Protein AF-A0A2H9TMW8-F1 (afdb_monomer)

Nearest PDB structures (foldseek):
  2v6c-assembly1_A  TM=9.684E-01  e=1.011E-42  Mus musculus
  6wm8-assembly1_C  TM=9.675E-01  e=1.141E-41  Homo sapiens
  6swa-assembly1_t  TM=9.634E-01  e=2.076E-39  Mus musculus
  6sxo-assembly1_A  TM=9.457E-01  e=3.775E-37  Homo sapiens
  4v8t-assembly1_t  TM=9.279E-01  e=4.089E-31  Saccharomyces cerevisiae S288C

Radius of gyration: 20.09 Å; Cα contacts (8 Å, |Δi|>4): 844; chains: 1; bounding box: 59×54×48 Å

Foldseek 3Di:
DDPVVCVVCFVVDVVNVVQLLLQQVLQQVLQVQLVVQQAAQGKQQVSQVVSQVSSQVSQVVDDPPADKGWLFGKGKAKFQFFDQHHADDPVQIDGDHQQIWIKIWTWIGTNQNIWIWMAIDGHPFDLVRAAEDDSLLQRVLLVLLVLLLLLQQAAQGKLVVNLVVSCVSCVLSQKAFAECDWKAWATRLGPHDDAIRGNHYDPVCVVVDDIDGHHARTKIWDKTKIKNDNNYKDFDPVHDFFKKFFPPDDDDDDDPLLVVLLVQCCVRPNGGIDGLSVDPDSPSNVVSVVSCCVVRRMPTDGRIGDDPPMGMTMTIFMWTQHNQAIDTSHDHDDDNSRGDYPGDDDDPVSVCSSPDDRGHDPVNVVVVD

Structure (mmCIF, N/CA/C/O backbone):
data_AF-A0A2H9TMW8-F1
#
_entry.id   AF-A0A2H9TMW8-F1
#
loop_
_atom_site.group_PDB
_atom_site.id
_atom_site.type_symbol
_atom_site.label_atom_id
_atom_site.label_alt_id
_atom_site.label_comp_id
_atom_site.label_asym_id
_atom_site.label_entity_id
_atom_site.label_seq_id
_atom_site.pdbx_PDB_ins_code
_atom_site.Cartn_x
_atom_site.Cartn_y
_atom_site.Cartn_z
_atom_site.occupancy
_atom_site.B_iso_or_equiv
_atom_site.auth_seq_id
_atom_site.auth_comp_id
_atom_site.auth_asym_id
_atom_site.auth_atom_id
_atom_site.pdbx_PDB_model_num
ATOM 1 N N . MET A 1 1 ? 13.965 16.537 -14.912 1.00 40.69 1 MET A N 1
ATOM 2 C CA . MET A 1 1 ? 13.439 16.550 -16.298 1.00 40.69 1 MET A CA 1
ATOM 3 C C . MET A 1 1 ? 12.955 17.958 -16.629 1.00 40.69 1 MET A C 1
ATOM 5 O O . MET A 1 1 ? 12.525 18.631 -15.699 1.00 40.69 1 MET A O 1
ATOM 9 N N . PRO A 1 2 ? 13.046 18.433 -17.884 1.00 34.91 2 PRO A N 1
ATOM 10 C CA . PRO A 1 2 ? 12.524 19.746 -18.274 1.00 34.91 2 PRO A CA 1
ATOM 11 C C . PRO A 1 2 ? 11.000 19.824 -18.083 1.00 34.91 2 PRO A C 1
ATOM 13 O O . PRO A 1 2 ? 10.308 18.826 -18.283 1.00 34.91 2 PRO A O 1
ATOM 16 N N . ALA A 1 3 ? 10.479 21.005 -17.740 1.00 41.72 3 ALA A N 1
ATOM 17 C CA . ALA A 1 3 ? 9.052 21.241 -17.483 1.00 41.72 3 ALA A CA 1
ATOM 18 C C . ALA A 1 3 ? 8.130 20.888 -18.673 1.00 41.72 3 ALA A C 1
ATOM 20 O O . ALA A 1 3 ? 6.967 20.551 -18.469 1.00 41.72 3 ALA A O 1
ATOM 21 N N . GLU A 1 4 ? 8.652 20.898 -19.904 1.00 32.34 4 GLU A N 1
ATOM 22 C CA . GLU A 1 4 ? 7.907 20.541 -21.120 1.00 32.34 4 GLU A CA 1
ATOM 23 C C . GLU A 1 4 ? 7.548 19.043 -21.182 1.00 32.34 4 GLU A C 1
ATOM 25 O O . GLU A 1 4 ? 6.424 18.701 -21.545 1.00 32.34 4 GLU A O 1
ATOM 30 N N . VAL A 1 5 ? 8.428 18.144 -20.715 1.00 42.28 5 VAL A N 1
ATOM 31 C CA . VAL A 1 5 ? 8.187 16.681 -20.720 1.00 42.28 5 VAL A CA 1
ATOM 32 C C . VAL A 1 5 ? 7.136 16.271 -19.677 1.00 42.28 5 VAL A C 1
ATOM 34 O O . VAL A 1 5 ? 6.414 15.293 -19.853 1.00 42.28 5 VAL A O 1
ATOM 37 N N . MET A 1 6 ? 6.981 17.054 -18.602 1.00 51.03 6 MET A N 1
ATOM 38 C CA . MET A 1 6 ? 5.931 16.828 -17.597 1.00 51.03 6 MET A CA 1
ATOM 39 C C . MET A 1 6 ? 4.515 17.054 -18.153 1.00 51.03 6 MET A C 1
ATOM 41 O O . MET A 1 6 ? 3.549 16.541 -17.588 1.00 51.03 6 MET A O 1
ATOM 45 N N . SER A 1 7 ? 4.379 17.787 -19.265 1.00 61.25 7 SER A N 1
ATOM 46 C CA . SER A 1 7 ? 3.081 18.051 -19.895 1.00 61.25 7 SER A CA 1
ATOM 47 C C . SER A 1 7 ? 2.562 16.880 -20.746 1.00 61.25 7 SER A C 1
ATOM 49 O O . SER A 1 7 ? 1.347 16.686 -20.830 1.00 61.25 7 SER A O 1
ATOM 51 N N . GLU A 1 8 ? 3.452 16.054 -21.313 1.00 71.69 8 GLU A N 1
ATOM 52 C CA . GLU A 1 8 ? 3.086 14.920 -22.183 1.00 71.69 8 GLU A CA 1
ATOM 53 C C . GLU A 1 8 ? 2.612 13.679 -21.417 1.00 71.69 8 GLU A C 1
ATOM 55 O O . GLU A 1 8 ? 1.887 12.842 -21.949 1.00 71.69 8 GLU A O 1
ATOM 60 N N . HIS A 1 9 ? 3.003 13.542 -20.153 1.00 87.88 9 HIS A N 1
ATOM 61 C CA . HIS A 1 9 ? 2.633 12.406 -19.298 1.00 87.88 9 HIS A CA 1
ATOM 62 C C . HIS A 1 9 ? 1.647 12.802 -18.198 1.00 87.88 9 HIS A C 1
ATOM 64 O O . HIS A 1 9 ? 1.496 12.099 -17.200 1.00 87.88 9 HIS A O 1
ATOM 70 N N . SER A 1 10 ? 0.979 13.941 -18.377 1.00 92.12 10 SER A N 1
ATOM 71 C CA . SER A 1 10 ? -0.005 14.450 -17.433 1.00 92.12 10 SER A CA 1
ATOM 72 C C . SER A 1 10 ? -1.369 13.773 -17.624 1.00 92.12 10 SER A C 1
ATOM 74 O O . SER A 1 10 ? -1.848 13.686 -18.759 1.00 92.12 10 SER A O 1
ATOM 76 N N . PRO A 1 11 ? -2.077 13.407 -16.536 1.00 94.81 11 PRO A N 1
ATOM 77 C CA . PRO A 1 11 ? -3.487 13.007 -16.581 1.00 94.81 11 PRO A CA 1
ATOM 78 C C . PRO A 1 11 ? -4.449 14.073 -17.131 1.00 94.81 11 PRO A C 1
ATOM 80 O O . PRO A 1 11 ? -5.634 13.788 -17.297 1.00 94.81 11 PRO A O 1
ATOM 83 N N . ALA A 1 12 ? -3.975 15.291 -17.420 1.00 94.00 12 ALA A N 1
ATOM 84 C CA . ALA A 1 12 ? -4.719 16.265 -18.218 1.00 94.00 12 ALA A CA 1
ATOM 85 C C . ALA A 1 12 ? -5.054 15.725 -19.619 1.00 94.00 12 ALA A C 1
ATOM 87 O O . ALA A 1 12 ? -6.070 16.095 -20.207 1.00 94.00 12 ALA A O 1
ATOM 88 N N . GLN A 1 13 ? -4.217 14.827 -20.142 1.00 95.31 13 GLN A N 1
ATOM 89 C CA . GLN A 1 13 ? -4.461 14.121 -21.388 1.00 95.31 13 GLN A CA 1
ATOM 90 C C . GLN A 1 13 ? -5.326 12.886 -21.136 1.00 95.31 13 GLN A C 1
ATOM 92 O O . GLN A 1 13 ? -5.004 12.040 -20.298 1.00 95.31 13 GLN A O 1
ATOM 97 N N . SER A 1 14 ? -6.406 12.736 -21.905 1.00 94.44 14 SER A N 1
ATOM 98 C CA . SER A 1 14 ? -7.337 11.614 -21.735 1.00 94.44 14 SER A CA 1
ATOM 99 C C . SER A 1 14 ? -6.665 10.251 -21.912 1.00 94.44 14 SER A C 1
ATOM 101 O O . SER A 1 14 ? -7.016 9.318 -21.201 1.00 94.44 14 SER A O 1
ATOM 103 N N . GLU A 1 15 ? -5.677 10.126 -22.804 1.00 95.75 15 GLU A N 1
ATOM 104 C CA . GLU A 1 15 ? -4.942 8.867 -22.983 1.00 95.75 15 GLU A CA 1
ATOM 105 C C . GLU A 1 15 ? -4.178 8.461 -21.714 1.00 95.75 15 GLU A C 1
ATOM 107 O O . GLU A 1 15 ? -4.256 7.309 -21.288 1.00 95.75 15 GLU A O 1
ATOM 112 N N . VAL A 1 16 ? -3.489 9.407 -21.071 1.00 97.50 16 VAL A N 1
ATOM 113 C CA . VAL A 1 16 ? -2.758 9.160 -19.822 1.00 97.50 16 VAL A CA 1
ATOM 114 C C . VAL A 1 16 ? -3.724 8.784 -18.700 1.00 97.50 16 VAL A C 1
ATOM 116 O O . VAL A 1 16 ? -3.509 7.789 -18.006 1.00 97.50 16 VAL A O 1
ATOM 119 N N . LEU A 1 17 ? -4.826 9.527 -18.548 1.00 97.50 17 LEU A N 1
ATOM 120 C CA . LEU A 1 17 ? -5.851 9.207 -17.553 1.00 97.50 17 LEU A CA 1
ATOM 121 C C . LEU A 1 17 ? -6.445 7.806 -17.777 1.00 97.50 17 LEU A C 1
ATOM 123 O O . LEU A 1 17 ? -6.600 7.051 -16.817 1.00 97.50 17 LEU A O 1
ATOM 127 N N . ASN A 1 18 ? -6.710 7.426 -19.029 1.00 98.12 18 ASN A N 1
ATOM 128 C CA . ASN A 1 18 ? -7.219 6.099 -19.379 1.00 98.12 18 ASN A CA 1
ATOM 129 C C . ASN A 1 18 ? -6.222 4.982 -19.031 1.00 98.12 18 ASN A C 1
ATOM 131 O O . ASN A 1 18 ? -6.643 3.902 -18.617 1.00 98.12 18 ASN A O 1
ATOM 135 N N . LYS A 1 19 ? -4.909 5.219 -19.169 1.00 98.50 19 LYS A N 1
ATOM 136 C CA . LYS A 1 19 ? -3.867 4.257 -18.765 1.00 98.50 19 LYS A CA 1
ATOM 137 C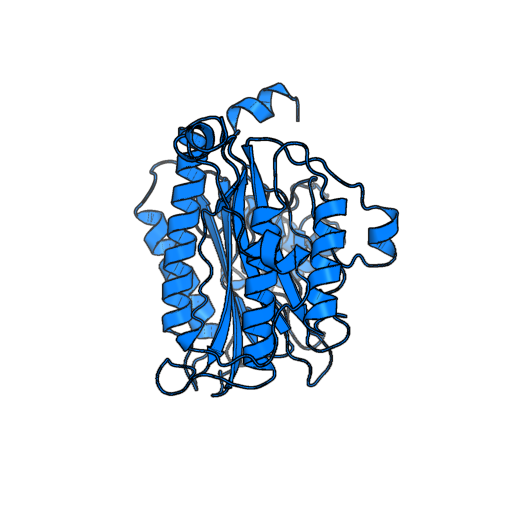 C . LYS A 1 19 ? -3.837 4.071 -17.247 1.00 98.50 19 LYS A C 1
ATOM 139 O O . LYS A 1 19 ? -3.844 2.929 -16.791 1.00 98.50 19 LYS A O 1
ATOM 144 N N . TYR A 1 20 ? -3.913 5.156 -16.470 1.00 98.69 20 TYR A N 1
ATOM 145 C CA . TYR A 1 20 ? -4.058 5.079 -15.008 1.00 98.69 20 TYR A CA 1
ATOM 146 C C . TYR A 1 20 ? -5.331 4.336 -14.589 1.00 98.69 20 TYR A C 1
ATOM 148 O O . TYR A 1 20 ? -5.283 3.470 -13.720 1.00 98.69 20 TYR A O 1
ATOM 156 N N . GLN A 1 21 ? -6.471 4.639 -15.214 1.00 98.62 21 GLN A N 1
ATOM 157 C CA . GLN A 1 21 ? -7.737 3.965 -14.916 1.00 98.62 21 GLN A CA 1
ATOM 158 C C . GLN A 1 21 ? -7.696 2.475 -15.267 1.00 98.62 21 GLN A C 1
ATOM 160 O O . GLN A 1 21 ? -8.180 1.658 -14.490 1.00 98.62 21 GLN A O 1
ATOM 165 N N . ALA A 1 22 ? -7.077 2.104 -16.390 1.00 98.62 22 ALA A N 1
ATOM 166 C CA . ALA A 1 22 ? -6.908 0.706 -16.769 1.00 98.62 22 ALA A CA 1
ATOM 167 C C . ALA A 1 22 ? -5.962 -0.047 -15.820 1.00 98.62 22 ALA A C 1
ATOM 169 O O . ALA A 1 22 ? -6.265 -1.172 -15.426 1.00 98.62 22 ALA A O 1
ATOM 170 N N . ALA A 1 23 ? -4.851 0.573 -15.406 1.00 98.81 23 ALA A N 1
ATOM 171 C CA . ALA A 1 23 ? -3.978 0.022 -14.370 1.00 98.81 23 ALA A CA 1
ATOM 172 C C . ALA A 1 23 ? -4.749 -0.177 -13.054 1.00 98.81 23 ALA A C 1
ATOM 174 O O . ALA A 1 23 ? -4.688 -1.244 -12.447 1.00 98.81 23 ALA A O 1
ATOM 175 N N . ALA A 1 24 ? -5.547 0.813 -12.652 1.00 98.88 24 ALA A N 1
ATOM 176 C CA . ALA A 1 24 ? -6.363 0.726 -11.450 1.00 98.88 24 ALA A CA 1
ATOM 177 C C . ALA A 1 24 ? -7.434 -0.370 -11.538 1.00 98.88 24 ALA A C 1
ATOM 179 O O . ALA A 1 24 ? -7.673 -1.068 -10.557 1.00 98.88 24 ALA A O 1
ATOM 180 N N . GLU A 1 25 ? -8.049 -0.579 -12.704 1.00 98.81 25 GLU A N 1
ATOM 181 C CA . GLU A 1 25 ? -9.004 -1.668 -12.915 1.00 98.81 25 GLU A CA 1
ATOM 182 C C . GLU A 1 25 ? -8.346 -3.047 -12.750 1.00 98.81 25 GLU A C 1
ATOM 184 O O . GLU A 1 25 ? -8.932 -3.930 -12.118 1.00 98.81 25 GLU A O 1
ATOM 189 N N . LEU A 1 26 ? -7.122 -3.230 -13.263 1.00 98.81 26 LEU A N 1
ATOM 190 C CA . LEU A 1 26 ? -6.345 -4.456 -13.048 1.00 98.81 26 LEU A CA 1
ATOM 191 C C . LEU A 1 26 ? -6.042 -4.671 -11.560 1.00 98.81 26 LEU A C 1
ATOM 193 O O . LEU A 1 26 ? -6.309 -5.755 -11.041 1.00 98.81 26 LEU A O 1
ATOM 197 N N . ALA A 1 27 ? -5.557 -3.636 -10.865 1.00 98.88 27 ALA A N 1
ATOM 198 C CA . ALA A 1 27 ? -5.276 -3.699 -9.431 1.00 98.88 27 ALA A CA 1
ATOM 199 C C . ALA A 1 27 ? -6.543 -4.016 -8.612 1.00 98.88 27 ALA A C 1
ATOM 201 O O . ALA A 1 27 ? -6.519 -4.878 -7.739 1.00 98.88 27 ALA A O 1
ATOM 202 N N . ASN A 1 28 ? -7.684 -3.402 -8.937 1.00 98.88 28 ASN A N 1
ATOM 203 C CA . ASN A 1 28 ? -8.958 -3.660 -8.260 1.00 98.88 28 ASN A CA 1
ATOM 204 C C . ASN A 1 28 ? -9.432 -5.110 -8.441 1.00 98.88 28 ASN A C 1
ATOM 206 O O . ASN A 1 28 ? -9.922 -5.719 -7.489 1.00 98.88 28 ASN A O 1
ATOM 210 N N . LYS A 1 29 ? -9.292 -5.669 -9.652 1.00 98.81 29 LYS A N 1
ATOM 211 C CA . LYS A 1 29 ? -9.647 -7.070 -9.937 1.00 98.81 29 LYS A CA 1
ATOM 212 C C . LYS A 1 29 ? -8.727 -8.040 -9.201 1.00 98.81 29 LYS A C 1
ATOM 214 O O . LYS A 1 29 ? -9.223 -8.974 -8.578 1.00 98.81 29 LYS A O 1
ATOM 219 N N . ALA A 1 30 ? -7.419 -7.790 -9.226 1.00 98.81 30 ALA A N 1
ATOM 220 C CA . ALA A 1 30 ? -6.441 -8.605 -8.512 1.00 98.81 30 ALA A CA 1
ATOM 221 C C . ALA A 1 30 ? -6.661 -8.556 -6.991 1.00 98.81 30 ALA A C 1
ATOM 223 O O . ALA A 1 30 ? -6.655 -9.595 -6.340 1.00 98.81 30 ALA A O 1
ATOM 224 N N . LEU A 1 31 ? -6.954 -7.379 -6.426 1.00 98.88 31 LEU A N 1
ATOM 225 C CA . LEU A 1 31 ? -7.272 -7.243 -5.005 1.00 98.88 31 LEU A CA 1
ATOM 226 C C . LEU A 1 31 ? -8.545 -8.014 -4.639 1.00 98.88 31 LEU A C 1
ATOM 228 O O . LEU A 1 31 ? -8.564 -8.724 -3.639 1.00 98.88 31 LEU A O 1
ATOM 232 N N . ALA A 1 32 ? -9.606 -7.902 -5.444 1.00 98.75 32 ALA A N 1
ATOM 233 C CA . ALA A 1 32 ? -10.835 -8.656 -5.210 1.00 98.75 32 ALA A CA 1
ATOM 234 C C . ALA A 1 32 ? -10.593 -10.174 -5.262 1.00 98.75 32 ALA A C 1
ATOM 236 O O . ALA A 1 32 ? -11.125 -10.904 -4.427 1.00 98.75 32 ALA A O 1
ATOM 237 N N . TYR A 1 33 ? -9.763 -10.637 -6.201 1.00 98.81 33 TYR A N 1
ATOM 238 C CA . TYR A 1 33 ? -9.344 -12.034 -6.282 1.00 98.81 33 TYR A CA 1
ATOM 239 C C . TYR A 1 33 ? -8.570 -12.466 -5.029 1.00 98.81 33 TYR A C 1
ATOM 241 O O . TYR A 1 33 ? -8.932 -13.463 -4.411 1.00 98.81 33 TYR A O 1
ATOM 249 N N . ALA A 1 34 ? -7.569 -11.692 -4.604 1.00 98.81 34 ALA A N 1
ATOM 250 C CA . ALA A 1 34 ? -6.776 -11.983 -3.412 1.00 98.81 34 ALA A CA 1
ATOM 251 C C . ALA A 1 34 ? -7.640 -12.062 -2.146 1.00 98.81 34 ALA A C 1
ATOM 253 O O . ALA A 1 34 ? -7.538 -13.021 -1.386 1.00 98.81 34 ALA A O 1
ATOM 254 N N . LEU A 1 35 ? -8.541 -11.094 -1.946 1.00 98.62 35 LEU A N 1
ATOM 255 C CA . LEU A 1 35 ? -9.452 -11.064 -0.799 1.00 98.62 35 LEU A CA 1
ATOM 256 C C . LEU A 1 35 ? -10.430 -12.246 -0.794 1.00 98.62 35 LEU A C 1
ATOM 258 O O . LEU A 1 35 ? -10.780 -12.730 0.277 1.00 98.62 35 LEU A O 1
ATOM 262 N N . ALA A 1 36 ? -10.830 -12.760 -1.961 1.00 98.50 36 ALA A N 1
ATOM 263 C CA . ALA A 1 36 ? -11.655 -13.966 -2.049 1.00 98.50 36 ALA A CA 1
ATOM 264 C C . ALA A 1 36 ? -10.908 -15.248 -1.627 1.00 98.50 36 ALA A C 1
ATOM 266 O O . ALA A 1 36 ? -11.547 -16.257 -1.335 1.00 98.50 36 ALA A O 1
ATOM 267 N N . LEU A 1 37 ? -9.571 -15.219 -1.589 1.00 98.69 37 LEU A N 1
ATOM 268 C CA . LEU A 1 37 ? -8.733 -16.315 -1.093 1.00 98.69 37 LEU A CA 1
ATOM 269 C C . LEU A 1 37 ? -8.422 -16.202 0.408 1.00 98.69 37 LEU A C 1
ATOM 271 O O . LEU A 1 37 ? -7.870 -17.140 0.984 1.00 98.69 37 LEU A O 1
ATOM 275 N N . VAL A 1 38 ? -8.748 -15.074 1.047 1.00 98.62 38 VAL A N 1
ATOM 276 C CA . VAL A 1 38 ? -8.512 -14.856 2.478 1.00 98.62 38 VAL A CA 1
ATOM 277 C C . VAL A 1 38 ? -9.554 -15.630 3.286 1.00 98.62 38 VAL A C 1
ATOM 279 O O . VAL A 1 38 ? -10.691 -15.196 3.461 1.00 98.62 38 VAL A O 1
ATOM 282 N N . SER A 1 39 ? -9.153 -16.787 3.805 1.00 98.31 39 SER A N 1
ATOM 283 C CA . SER A 1 39 ? -9.980 -17.639 4.663 1.00 98.31 39 SER A CA 1
ATOM 284 C C . SER A 1 39 ? -9.143 -18.305 5.761 1.00 98.31 39 SER A C 1
ATOM 286 O O . SER A 1 39 ? -7.923 -18.413 5.613 1.00 98.31 39 SER A O 1
ATOM 288 N N . PRO A 1 40 ? -9.763 -18.805 6.847 1.00 98.56 40 PRO A N 1
ATOM 289 C CA . PRO A 1 40 ? -9.052 -19.614 7.833 1.00 98.56 40 PRO A CA 1
ATOM 290 C C . PRO A 1 40 ? -8.327 -20.794 7.172 1.00 98.56 40 PRO A C 1
ATOM 292 O O . PRO A 1 40 ? -8.896 -21.487 6.328 1.00 98.56 40 PRO A O 1
ATOM 295 N N . GLY A 1 41 ? -7.071 -21.011 7.550 1.00 98.31 41 GLY A N 1
ATOM 296 C CA . GLY A 1 41 ? -6.193 -22.044 7.003 1.00 98.31 41 GLY A CA 1
ATOM 297 C C . GLY A 1 41 ? -5.631 -21.751 5.609 1.00 98.31 41 GLY A C 1
ATOM 298 O O . GLY A 1 41 ? -4.981 -22.626 5.047 1.00 98.31 41 GLY A O 1
ATOM 299 N N . ALA A 1 42 ? -5.884 -20.573 5.028 1.00 98.56 42 ALA A N 1
ATOM 300 C CA . ALA A 1 42 ? -5.277 -20.197 3.756 1.00 98.56 42 ALA A CA 1
ATOM 301 C C . ALA A 1 42 ? -3.796 -19.826 3.933 1.00 98.56 42 ALA A C 1
ATOM 303 O O . ALA A 1 42 ? -3.413 -19.191 4.913 1.00 98.56 42 ALA A O 1
ATOM 304 N N . SER A 1 43 ? -2.981 -20.180 2.943 1.00 98.69 43 SER A N 1
ATOM 305 C CA . SER A 1 43 ? -1.549 -19.876 2.880 1.00 98.69 43 SER A CA 1
ATOM 306 C C . SER A 1 43 ? -1.313 -18.468 2.327 1.00 98.69 43 SER A C 1
ATOM 308 O O . SER A 1 43 ? -1.754 -18.168 1.213 1.00 98.69 43 SER A O 1
ATOM 310 N N . ALA A 1 44 ? -0.576 -17.624 3.055 1.00 98.62 44 ALA A N 1
ATOM 311 C CA . ALA A 1 44 ? -0.170 -16.302 2.578 1.00 98.62 44 ALA A CA 1
ATOM 312 C C . ALA A 1 44 ? 0.659 -16.400 1.283 1.00 98.62 44 ALA A C 1
ATOM 314 O O . ALA A 1 44 ? 0.385 -15.684 0.319 1.00 98.62 44 ALA A O 1
ATOM 315 N N . LEU A 1 45 ? 1.597 -17.353 1.215 1.00 98.56 45 LEU A N 1
ATOM 316 C CA . LEU A 1 45 ? 2.366 -17.690 0.014 1.00 98.56 45 LEU A CA 1
ATOM 317 C C . LEU A 1 45 ? 1.451 -17.977 -1.180 1.00 98.56 45 LEU A C 1
ATOM 319 O O . LEU A 1 45 ? 1.646 -17.418 -2.263 1.00 98.56 45 LEU A O 1
ATOM 323 N N . SER A 1 46 ? 0.456 -18.848 -0.993 1.00 98.44 46 SER A N 1
ATOM 324 C CA . SER A 1 46 ? -0.458 -19.226 -2.069 1.00 98.44 46 SER A CA 1
ATOM 325 C C . SER A 1 46 ? -1.295 -18.045 -2.547 1.00 98.44 46 SER A C 1
ATOM 327 O O . SER A 1 46 ? -1.511 -17.930 -3.754 1.00 98.44 46 SER A O 1
ATOM 329 N N . ILE A 1 47 ? -1.759 -17.184 -1.637 1.00 98.81 47 ILE A N 1
ATOM 330 C CA . ILE A 1 47 ? -2.512 -15.976 -1.992 1.00 98.81 47 ILE A CA 1
ATOM 331 C C . ILE A 1 47 ? -1.630 -15.042 -2.828 1.00 98.81 47 ILE A C 1
ATOM 333 O O . ILE A 1 47 ? -2.064 -14.628 -3.904 1.00 98.81 47 ILE A O 1
ATOM 337 N N . CYS A 1 48 ? -0.391 -14.770 -2.396 1.00 98.81 48 CYS A N 1
ATOM 338 C CA . CYS A 1 48 ? 0.554 -13.929 -3.137 1.00 98.81 48 CYS A CA 1
ATOM 339 C C . CYS A 1 48 ? 0.787 -14.448 -4.563 1.00 98.81 48 CYS A C 1
ATOM 341 O O . CYS A 1 48 ? 0.541 -13.732 -5.532 1.00 98.81 48 CYS A O 1
ATOM 343 N N . VAL A 1 49 ? 1.204 -15.714 -4.699 1.00 98.50 49 VAL A N 1
ATOM 344 C CA . VAL A 1 49 ? 1.555 -16.311 -6.001 1.00 98.50 49 VAL A CA 1
ATOM 345 C C . VAL A 1 49 ? 0.361 -16.317 -6.950 1.00 98.50 49 VAL A C 1
ATOM 347 O O . VAL A 1 49 ? 0.465 -15.840 -8.078 1.00 98.50 49 VAL A O 1
ATOM 350 N N . ARG A 1 50 ? -0.797 -16.799 -6.486 1.00 98.69 50 ARG A N 1
ATOM 351 C CA . ARG A 1 50 ? -1.994 -16.900 -7.331 1.00 98.69 50 ARG A CA 1
ATOM 352 C C . ARG A 1 50 ? -2.515 -15.531 -7.760 1.00 98.69 50 ARG A C 1
ATOM 354 O O . ARG A 1 50 ? -3.089 -15.414 -8.838 1.00 98.69 50 ARG A O 1
ATOM 361 N N . THR A 1 51 ? -2.352 -14.512 -6.920 1.00 98.88 51 THR A N 1
ATOM 362 C CA . THR A 1 51 ? -2.781 -13.146 -7.238 1.00 98.88 51 THR A CA 1
ATOM 363 C C . THR A 1 51 ? -1.867 -12.503 -8.277 1.00 98.88 51 THR A C 1
ATOM 365 O O . THR A 1 51 ? -2.365 -11.894 -9.222 1.00 98.88 51 THR A O 1
ATOM 368 N N . ASP A 1 52 ? -0.549 -12.677 -8.153 1.00 98.81 52 ASP A N 1
ATOM 369 C CA . ASP A 1 52 ? 0.417 -12.193 -9.147 1.00 98.81 52 ASP A CA 1
ATOM 370 C C . ASP A 1 52 ? 0.198 -12.859 -10.519 1.00 98.81 52 ASP A C 1
ATOM 372 O O . ASP A 1 52 ? 0.256 -12.195 -11.561 1.00 98.81 52 ASP A O 1
ATOM 376 N N . GLU A 1 53 ? -0.101 -14.162 -10.532 1.00 98.62 53 GLU A N 1
ATOM 377 C CA . GLU A 1 53 ? -0.462 -14.911 -11.742 1.00 98.62 53 GLU A CA 1
ATOM 378 C C . GLU A 1 53 ? -1.747 -14.373 -12.382 1.00 98.62 53 GLU A C 1
ATOM 380 O O . GLU A 1 53 ? -1.757 -14.090 -13.583 1.00 98.62 53 GLU A O 1
ATOM 385 N N . GLU A 1 54 ? -2.810 -14.178 -11.595 1.00 98.69 54 GLU A N 1
ATOM 386 C CA . GLU A 1 54 ? -4.079 -13.623 -12.079 1.00 98.69 54 GLU A CA 1
ATOM 387 C C . GLU A 1 54 ? -3.887 -12.209 -12.646 1.00 98.69 54 GLU A C 1
ATOM 389 O O . GLU A 1 54 ? -4.331 -11.919 -13.759 1.00 98.69 54 GLU A O 1
ATOM 394 N N . LEU A 1 55 ? -3.161 -11.334 -11.941 1.00 98.75 55 LEU A N 1
ATOM 395 C CA . LEU A 1 55 ? -2.875 -9.971 -12.399 1.00 98.75 55 LEU A CA 1
ATOM 396 C C . LEU A 1 55 ? -2.102 -9.989 -13.722 1.00 98.75 55 LEU A C 1
ATOM 398 O O . LEU A 1 55 ? -2.478 -9.295 -14.671 1.00 98.75 55 LEU A O 1
ATOM 402 N N . THR A 1 56 ? -1.071 -10.830 -13.820 1.00 98.31 56 THR A N 1
ATOM 403 C CA . THR A 1 56 ? -0.290 -11.005 -15.051 1.00 98.31 56 THR A CA 1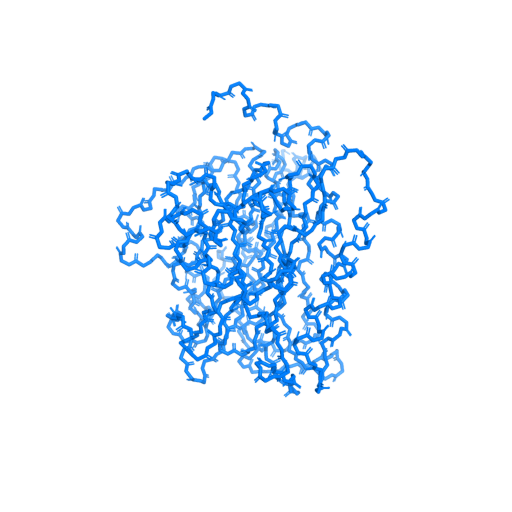
ATOM 404 C C . THR A 1 56 ? -1.182 -11.463 -16.206 1.00 98.31 56 THR A C 1
ATOM 406 O O . THR A 1 56 ? -1.129 -10.885 -17.294 1.00 98.31 56 THR A O 1
ATOM 409 N N . GLN A 1 57 ? -2.061 -12.444 -15.977 1.00 98.38 57 GLN A N 1
ATOM 410 C CA . GLN A 1 57 ? -3.002 -12.930 -16.988 1.00 98.38 57 GLN A CA 1
ATOM 411 C C . GLN A 1 57 ? -4.009 -11.855 -17.414 1.00 98.38 57 GLN A C 1
ATOM 413 O O . GLN A 1 57 ? -4.243 -11.678 -18.613 1.00 98.38 57 GLN A O 1
ATOM 418 N N . LEU A 1 58 ? -4.591 -11.110 -16.471 1.00 98.12 58 LEU A N 1
ATOM 419 C CA . LEU A 1 58 ? -5.505 -10.003 -16.763 1.00 98.12 58 LEU A CA 1
ATOM 420 C C . LEU A 1 58 ? -4.819 -8.909 -17.588 1.00 98.12 58 LEU A C 1
ATOM 422 O O . LEU A 1 58 ? -5.404 -8.423 -18.559 1.00 98.12 58 LEU A O 1
ATOM 426 N N . ALA A 1 59 ? -3.567 -8.574 -17.264 1.00 98.00 59 ALA A N 1
ATOM 427 C CA . ALA A 1 59 ? -2.797 -7.573 -17.991 1.00 98.00 59 ALA A CA 1
ATOM 428 C C . ALA A 1 59 ? -2.598 -7.954 -19.468 1.00 98.00 59 ALA A C 1
ATOM 430 O O . ALA A 1 59 ? -2.673 -7.085 -20.333 1.00 98.00 59 ALA A O 1
ATOM 431 N N . THR A 1 60 ? -2.432 -9.241 -19.807 1.00 97.38 60 THR A N 1
ATOM 432 C CA . THR A 1 60 ? -2.290 -9.667 -21.219 1.00 97.38 60 THR A CA 1
ATOM 433 C C . THR A 1 60 ? -3.497 -9.318 -22.100 1.00 97.38 60 THR A C 1
ATOM 435 O O . THR A 1 60 ? -3.354 -9.195 -23.319 1.00 97.38 60 THR A O 1
ATOM 438 N N . LYS A 1 61 ? -4.678 -9.122 -21.496 1.00 97.06 61 LYS A N 1
ATOM 439 C CA . LYS A 1 61 ? -5.954 -8.891 -22.191 1.00 97.06 61 LYS A CA 1
ATOM 440 C C . LYS A 1 61 ? -6.181 -7.425 -22.576 1.00 97.06 61 LYS A C 1
ATOM 442 O O . LYS A 1 61 ? -7.099 -7.144 -23.343 1.00 97.06 61 LYS A O 1
ATOM 447 N N . VAL A 1 62 ? -5.368 -6.495 -22.072 1.00 96.44 62 VAL A N 1
ATOM 448 C CA . VAL A 1 62 ? -5.522 -5.046 -22.288 1.00 96.44 62 VAL A CA 1
ATOM 449 C C . VAL A 1 62 ? -4.256 -4.444 -22.898 1.00 96.44 62 VAL A C 1
ATOM 451 O O . VAL A 1 62 ? -3.172 -4.962 -22.671 1.00 96.44 62 VAL A O 1
ATOM 454 N N . TYR A 1 63 ? -4.391 -3.357 -23.669 1.00 94.31 63 TYR A N 1
ATOM 455 C CA . TYR A 1 63 ? -3.299 -2.573 -24.283 1.00 94.31 63 TYR A CA 1
ATOM 456 C C . TYR A 1 63 ? -2.202 -3.389 -25.005 1.00 94.31 63 TYR A C 1
ATOM 458 O O . TYR A 1 63 ? -1.331 -4.008 -24.399 1.00 94.31 63 TYR A O 1
ATOM 466 N N . ARG A 1 64 ? -2.159 -3.347 -26.341 1.00 94.00 64 ARG A N 1
ATOM 467 C CA . ARG A 1 64 ? -1.103 -4.018 -27.129 1.00 94.00 64 ARG A CA 1
ATOM 468 C C . ARG A 1 64 ? 0.095 -3.090 -27.357 1.00 94.00 64 ARG A C 1
ATOM 470 O O . ARG A 1 64 ? -0.081 -1.885 -27.456 1.00 94.00 64 ARG A O 1
ATOM 477 N N . GLY A 1 65 ? 1.296 -3.662 -27.463 1.00 93.31 65 GLY A N 1
ATOM 478 C CA . GLY A 1 65 ? 2.511 -2.924 -27.845 1.00 93.31 65 GLY A CA 1
ATOM 479 C C . GLY A 1 65 ? 3.125 -2.022 -26.767 1.00 93.31 65 GLY A C 1
ATOM 480 O O . GLY A 1 65 ? 4.069 -1.305 -27.068 1.00 93.31 65 GLY A O 1
ATOM 481 N N . VAL A 1 66 ? 2.627 -2.066 -25.528 1.00 95.38 66 VAL A N 1
ATOM 482 C CA . VAL A 1 66 ? 3.171 -1.309 -24.387 1.00 95.38 66 VAL A CA 1
ATOM 483 C C . VAL A 1 66 ? 3.525 -2.236 -23.225 1.00 95.38 66 VAL A C 1
ATOM 485 O O . VAL A 1 66 ? 2.930 -3.314 -23.083 1.00 95.38 66 VAL A O 1
ATOM 488 N N . SER A 1 67 ? 4.475 -1.797 -22.393 1.00 95.56 67 SER A N 1
ATOM 489 C CA . SER A 1 67 ? 4.820 -2.459 -21.129 1.00 95.56 67 SER A CA 1
ATOM 490 C C . SER A 1 67 ? 3.633 -2.418 -20.167 1.00 95.56 67 SER A C 1
ATOM 492 O O . SER A 1 67 ? 2.936 -1.409 -20.095 1.00 95.56 67 SER A O 1
ATOM 494 N N . LYS A 1 68 ? 3.354 -3.517 -19.469 1.00 97.56 68 LYS A N 1
ATOM 495 C CA . LYS A 1 68 ? 2.208 -3.649 -18.560 1.00 97.56 68 LYS A CA 1
ATOM 496 C C . LYS A 1 68 ? 2.368 -4.868 -17.666 1.00 97.56 68 LYS A C 1
ATOM 498 O O . LYS A 1 68 ? 2.991 -5.848 -18.073 1.00 97.56 68 LYS A O 1
ATOM 503 N N . GLY A 1 69 ? 1.711 -4.842 -16.515 1.00 98.12 69 GLY A N 1
ATOM 504 C CA . GLY A 1 69 ? 1.729 -5.950 -15.569 1.00 98.12 69 GLY A CA 1
ATOM 505 C C . GLY A 1 69 ? 1.710 -5.455 -14.135 1.00 98.12 69 GLY A C 1
ATOM 506 O O . GLY A 1 69 ? 1.037 -4.473 -13.821 1.00 98.12 69 GLY A O 1
ATOM 507 N N . ILE A 1 70 ? 2.447 -6.153 -13.280 1.00 98.69 70 ILE A N 1
ATOM 508 C CA . ILE A 1 70 ? 2.589 -5.858 -11.854 1.00 98.69 70 ILE A CA 1
ATOM 509 C C . ILE A 1 70 ? 3.433 -4.589 -11.680 1.00 98.69 70 ILE A C 1
ATOM 511 O O . ILE A 1 70 ? 4.540 -4.509 -12.205 1.00 98.69 70 ILE A O 1
ATOM 515 N N . SER A 1 71 ? 2.921 -3.604 -10.939 1.00 98.56 71 SER A N 1
ATOM 516 C CA . SER A 1 71 ? 3.723 -2.466 -10.464 1.00 98.56 71 SER A CA 1
ATOM 517 C C . SER A 1 71 ? 4.297 -2.714 -9.070 1.00 98.56 71 SER A C 1
ATOM 519 O O . SER A 1 71 ? 5.354 -2.187 -8.733 1.00 98.56 71 SER A O 1
ATOM 521 N N . PHE A 1 72 ? 3.575 -3.494 -8.259 1.00 98.81 72 PHE A N 1
ATOM 522 C CA . PHE A 1 72 ? 3.981 -3.922 -6.928 1.00 98.81 72 PHE A CA 1
ATOM 523 C C . PHE A 1 72 ? 3.444 -5.339 -6.659 1.00 98.81 72 PHE A C 1
ATOM 525 O O . PHE A 1 72 ? 2.232 -5.532 -6.800 1.00 98.81 72 PHE A O 1
ATOM 532 N N . PRO A 1 73 ? 4.297 -6.329 -6.323 1.00 98.75 73 PRO A N 1
ATOM 533 C CA . PRO A 1 73 ? 3.866 -7.710 -6.097 1.00 98.75 73 PRO A CA 1
ATOM 534 C C . PRO A 1 73 ? 2.864 -7.841 -4.952 1.00 98.75 73 PRO A C 1
ATOM 536 O O . PRO A 1 73 ? 2.887 -7.054 -4.004 1.00 98.75 73 PRO A O 1
ATOM 539 N N . CYS A 1 74 ? 2.020 -8.869 -5.010 1.00 98.88 74 CYS A N 1
ATOM 540 C CA . CYS A 1 74 ? 1.066 -9.150 -3.949 1.00 98.88 74 CYS A CA 1
ATOM 541 C C . CYS A 1 74 ? 1.769 -9.463 -2.621 1.00 98.88 74 CYS A C 1
ATOM 543 O O . CYS A 1 74 ? 2.624 -10.345 -2.542 1.00 98.88 74 CYS A O 1
ATOM 545 N N . CYS A 1 75 ? 1.345 -8.783 -1.559 1.00 98.88 75 CYS A N 1
ATOM 546 C CA . CYS A 1 75 ? 1.790 -8.974 -0.180 1.00 98.88 75 CYS A CA 1
ATOM 547 C C . CYS A 1 75 ? 0.593 -9.264 0.724 1.00 98.88 75 CYS A C 1
ATOM 549 O O . CYS A 1 75 ? -0.468 -8.668 0.543 1.00 98.88 75 CYS A O 1
ATOM 551 N N . VAL A 1 76 ? 0.772 -10.141 1.713 1.00 98.81 76 VAL A N 1
ATOM 552 C CA . VAL A 1 76 ? -0.267 -10.548 2.670 1.00 98.81 76 VAL A CA 1
ATOM 553 C C . VAL A 1 76 ? 0.290 -10.459 4.092 1.00 98.81 76 VAL A C 1
ATOM 555 O O . VAL A 1 76 ? 0.794 -11.433 4.633 1.00 98.81 76 VAL A O 1
ATOM 558 N N . SER A 1 77 ? 0.212 -9.288 4.721 1.00 98.75 77 SER A N 1
ATOM 559 C CA . SER A 1 77 ? 0.786 -9.039 6.053 1.00 98.75 77 SER A CA 1
ATOM 560 C C . SER A 1 77 ? -0.242 -9.251 7.171 1.00 98.75 77 SER A C 1
ATOM 562 O O . SER A 1 77 ? -1.343 -8.699 7.124 1.00 98.75 77 SER A O 1
ATOM 564 N N . VAL A 1 78 ? 0.114 -10.019 8.203 1.00 98.56 78 VAL A N 1
ATOM 565 C CA . VAL A 1 78 ? -0.817 -10.499 9.242 1.00 98.56 78 VAL A CA 1
ATOM 566 C C . VAL A 1 78 ? -0.563 -9.805 10.587 1.00 98.56 78 VAL A C 1
ATOM 568 O O . VAL A 1 78 ? 0.577 -9.675 11.019 1.00 98.56 78 VAL A O 1
ATOM 571 N N . ASN A 1 79 ? -1.627 -9.372 11.270 1.00 98.62 79 ASN A N 1
ATOM 572 C CA . ASN A 1 79 ? -1.615 -8.811 12.627 1.00 98.62 79 ASN A CA 1
ATOM 573 C C . ASN A 1 79 ? -0.623 -7.643 12.813 1.00 98.62 79 ASN A C 1
ATOM 575 O O . ASN A 1 79 ? -0.844 -6.573 12.238 1.00 98.62 79 ASN A O 1
ATOM 579 N N . ASN A 1 80 ? 0.435 -7.817 13.615 1.00 98.25 80 ASN A N 1
ATOM 580 C CA . ASN A 1 80 ? 1.437 -6.785 13.902 1.00 98.25 80 ASN A CA 1
ATOM 581 C C . ASN A 1 80 ? 2.381 -6.518 12.717 1.00 98.25 80 ASN A C 1
ATOM 583 O O . ASN A 1 80 ? 2.917 -5.417 12.616 1.00 98.25 80 ASN A O 1
ATOM 587 N N . THR A 1 81 ? 2.550 -7.469 11.791 1.00 98.38 81 THR A N 1
ATOM 588 C CA . THR A 1 81 ? 3.300 -7.242 10.549 1.00 98.38 81 THR A CA 1
ATOM 589 C C . THR A 1 81 ? 2.555 -6.223 9.702 1.00 98.38 81 THR A C 1
ATOM 591 O O . THR A 1 81 ? 1.412 -6.477 9.334 1.00 98.38 81 THR A O 1
ATOM 594 N N . LEU A 1 82 ? 3.179 -5.091 9.378 1.00 98.06 82 LEU A N 1
ATOM 595 C CA . LEU A 1 82 ? 2.559 -3.965 8.686 1.00 98.06 82 LEU A CA 1
ATOM 596 C C . LEU A 1 82 ? 2.450 -4.176 7.172 1.00 98.06 82 LEU A C 1
ATOM 598 O O . LEU A 1 82 ? 1.372 -4.002 6.603 1.00 98.06 82 LEU A O 1
ATOM 602 N N . CYS A 1 83 ? 3.556 -4.499 6.504 1.00 98.06 83 CYS A N 1
ATOM 603 C CA . CYS A 1 83 ? 3.632 -4.460 5.042 1.00 98.06 83 CYS A CA 1
ATOM 604 C C . CYS A 1 83 ? 4.676 -5.424 4.464 1.00 98.06 83 CYS A C 1
ATOM 606 O O . CYS A 1 83 ? 5.421 -6.070 5.200 1.00 98.06 83 CYS A O 1
ATOM 608 N N . HIS A 1 84 ? 4.672 -5.537 3.131 1.00 98.44 84 HIS A N 1
ATOM 609 C CA . HIS A 1 84 ? 5.680 -6.206 2.296 1.00 98.44 84 HIS A CA 1
ATOM 610 C C . HIS A 1 84 ? 5.923 -7.701 2.558 1.00 98.44 84 HIS A C 1
ATOM 612 O O . HIS A 1 84 ? 6.872 -8.282 2.024 1.00 98.44 84 HIS A O 1
ATOM 618 N N . PHE A 1 85 ? 5.066 -8.363 3.340 1.00 98.56 85 PHE A N 1
ATOM 619 C CA . PHE A 1 85 ? 5.194 -9.797 3.562 1.00 98.56 85 PHE A CA 1
ATOM 620 C C . PHE A 1 85 ? 4.723 -10.569 2.327 1.00 98.56 85 PHE A C 1
ATOM 622 O O . PHE A 1 85 ? 3.530 -10.727 2.077 1.00 98.56 85 PHE A O 1
ATOM 629 N N . SER A 1 86 ? 5.689 -11.052 1.554 1.00 98.19 86 SER A N 1
ATOM 630 C CA . SER A 1 86 ? 5.495 -11.991 0.454 1.00 98.19 86 SER A CA 1
ATOM 631 C C . SER A 1 86 ? 6.526 -13.119 0.616 1.00 98.19 86 SER A C 1
ATOM 633 O O . SER A 1 86 ? 7.689 -12.958 0.220 1.00 98.19 86 SER A O 1
ATOM 635 N N . PRO A 1 87 ? 6.152 -14.239 1.259 1.00 96.31 87 PRO A N 1
ATOM 636 C CA . PRO A 1 87 ? 7.084 -15.307 1.625 1.00 96.31 87 PRO A CA 1
ATOM 637 C C . PRO A 1 87 ? 7.559 -16.082 0.396 1.00 96.31 87 PRO A C 1
ATOM 639 O O . PRO A 1 87 ? 6.812 -16.244 -0.565 1.00 96.31 87 PRO A O 1
ATOM 642 N N . MET A 1 88 ? 8.801 -16.562 0.397 1.00 92.50 88 MET A N 1
ATOM 643 C CA . MET A 1 88 ? 9.403 -17.215 -0.775 1.00 92.50 88 MET A CA 1
ATOM 644 C C . MET A 1 88 ? 8.966 -18.679 -0.910 1.00 92.50 88 MET A C 1
ATOM 646 O O . MET A 1 88 ? 8.754 -19.168 -2.018 1.00 92.50 88 MET A O 1
ATOM 650 N N . ASP A 1 89 ? 8.832 -19.367 0.216 1.00 90.50 89 ASP A N 1
ATOM 651 C CA . ASP A 1 89 ? 8.698 -20.816 0.320 1.00 90.50 89 ASP A CA 1
ATOM 652 C C . ASP A 1 89 ? 7.811 -21.192 1.513 1.00 90.50 89 ASP A C 1
ATOM 654 O O . ASP A 1 89 ? 7.376 -20.338 2.282 1.00 90.50 89 ASP A O 1
ATOM 658 N N . VAL A 1 90 ? 7.517 -22.486 1.642 1.00 86.88 90 VAL A N 1
ATOM 659 C CA . VAL A 1 90 ? 6.637 -23.019 2.692 1.00 86.88 90 VAL A CA 1
ATOM 660 C C . VAL A 1 90 ? 7.232 -22.822 4.093 1.00 86.88 90 VAL A C 1
ATOM 662 O O . VAL A 1 90 ? 6.483 -22.680 5.052 1.00 86.88 90 VAL A O 1
ATOM 665 N N . GLU A 1 91 ? 8.561 -22.783 4.224 1.00 89.00 91 GLU A N 1
ATOM 666 C CA . GLU A 1 91 ? 9.237 -22.573 5.513 1.00 89.00 91 GLU A CA 1
ATOM 667 C C . GLU A 1 91 ? 9.018 -21.155 6.051 1.00 89.00 91 GLU A C 1
ATOM 669 O O . GLU A 1 91 ? 8.912 -20.960 7.260 1.00 89.00 91 GLU A O 1
ATOM 674 N N . SER A 1 92 ? 8.928 -20.174 5.150 1.00 89.56 92 SER A N 1
ATOM 675 C CA . SER A 1 92 ? 8.637 -18.775 5.473 1.00 89.56 92 SER A CA 1
ATOM 676 C C . SER A 1 92 ? 7.147 -18.422 5.406 1.00 89.56 92 SER A C 1
ATOM 678 O O . SER A 1 92 ? 6.800 -17.262 5.614 1.00 89.56 92 SER A O 1
ATOM 680 N N . ASP A 1 93 ? 6.268 -19.383 5.110 1.00 96.38 93 ASP A N 1
ATOM 681 C CA . ASP A 1 93 ? 4.833 -19.156 4.931 1.00 96.38 93 ASP A CA 1
ATOM 682 C C . ASP A 1 93 ? 4.075 -19.000 6.260 1.00 96.38 93 ASP A C 1
ATOM 684 O O . ASP A 1 93 ? 4.449 -19.538 7.303 1.00 96.38 93 ASP A O 1
ATOM 688 N N . VAL A 1 94 ? 2.947 -18.291 6.202 1.00 97.06 94 VAL A N 1
ATOM 689 C CA . VAL A 1 94 ? 2.016 -18.115 7.318 1.00 97.06 94 VAL A CA 1
ATOM 690 C C . VAL A 1 94 ? 0.636 -18.597 6.891 1.00 97.06 94 VAL A C 1
ATOM 692 O O . VAL A 1 94 ? 0.093 -18.162 5.877 1.00 97.06 94 VAL A O 1
ATOM 695 N N . GLN A 1 95 ? 0.052 -19.483 7.700 1.00 98.44 95 GLN A N 1
ATOM 696 C CA . GLN A 1 95 ? -1.345 -19.883 7.559 1.00 98.44 95 GLN A CA 1
ATOM 697 C C . GLN A 1 95 ? -2.235 -18.899 8.313 1.00 98.44 95 GLN A C 1
ATOM 699 O O . GLN A 1 95 ? -2.035 -18.669 9.509 1.00 98.44 95 GLN A O 1
ATOM 704 N N . LEU A 1 96 ? -3.226 -18.349 7.617 1.00 98.75 96 LEU A N 1
ATOM 705 C CA . LEU A 1 96 ? -4.185 -17.408 8.178 1.00 98.75 96 LEU A CA 1
ATOM 706 C C . LEU A 1 96 ? -5.093 -18.103 9.194 1.00 98.75 96 LEU A C 1
ATOM 708 O O . LEU A 1 96 ? -5.544 -19.229 8.978 1.00 98.75 96 LEU A O 1
ATOM 712 N N . LYS A 1 97 ? -5.404 -17.431 10.297 1.00 98.62 97 LYS A N 1
ATOM 713 C CA . LYS A 1 97 ? -6.293 -17.940 11.346 1.00 98.62 97 LYS A CA 1
ATOM 714 C C . LYS A 1 97 ? -7.561 -17.108 11.406 1.00 98.62 97 LYS A C 1
ATOM 716 O O . LYS A 1 97 ? -7.564 -15.926 11.083 1.00 98.62 97 LYS A O 1
ATOM 721 N N . GLU A 1 98 ? -8.648 -17.735 11.844 1.00 98.44 98 GLU A N 1
ATOM 722 C CA . GLU A 1 98 ? -9.887 -17.025 12.172 1.00 98.44 98 GLU A CA 1
ATOM 723 C C . GLU A 1 98 ? -9.589 -15.857 13.127 1.00 98.44 98 GLU A C 1
ATOM 725 O O . GLU A 1 98 ? -8.952 -16.052 14.162 1.00 98.44 98 GLU A O 1
ATOM 730 N N . GLY A 1 99 ? -10.064 -14.658 12.785 1.00 98.38 99 GLY A N 1
ATOM 731 C CA . GLY A 1 99 ? -9.863 -13.447 13.581 1.00 98.38 99 GLY A CA 1
ATOM 732 C C . GLY A 1 99 ? -8.556 -12.693 13.321 1.00 98.38 99 GLY A C 1
ATOM 733 O O . GLY A 1 99 ? -8.413 -11.589 13.844 1.00 98.38 99 GLY A O 1
ATOM 734 N N . ASP A 1 100 ? -7.638 -13.221 12.504 1.00 98.75 100 ASP A N 1
ATOM 735 C CA . ASP A 1 100 ? -6.440 -12.475 12.106 1.00 98.75 100 ASP A CA 1
ATOM 736 C C . ASP A 1 100 ? -6.818 -11.203 11.331 1.00 98.75 100 ASP A C 1
ATOM 738 O O . ASP A 1 100 ? -7.706 -11.214 10.472 1.00 98.75 100 ASP A O 1
ATOM 742 N N . LEU A 1 101 ? -6.103 -10.109 11.600 1.00 98.81 101 LEU A N 1
ATOM 743 C CA . LEU A 1 101 ? -6.184 -8.873 10.827 1.00 98.81 101 LEU A CA 1
ATOM 744 C C . LEU A 1 101 ? -5.174 -8.926 9.676 1.00 98.81 101 LEU A C 1
ATOM 746 O O . LEU A 1 101 ? -3.967 -8.773 9.877 1.00 98.81 101 LEU A O 1
ATOM 750 N N . VAL A 1 102 ? -5.665 -9.129 8.459 1.00 98.81 102 VAL A N 1
ATOM 751 C CA . VAL A 1 102 ? -4.848 -9.351 7.262 1.00 98.81 102 VAL A CA 1
ATOM 752 C C . VAL A 1 102 ? -4.873 -8.127 6.364 1.00 98.81 102 VAL A C 1
ATOM 754 O O . VAL A 1 102 ? -5.935 -7.603 6.037 1.00 98.81 102 VAL A O 1
ATOM 757 N N . LYS A 1 103 ? -3.689 -7.699 5.933 1.00 98.81 103 LYS A N 1
ATOM 758 C CA . LYS A 1 103 ? -3.477 -6.614 4.978 1.00 98.81 103 LYS A CA 1
ATOM 759 C C . LYS A 1 103 ? -3.031 -7.208 3.654 1.00 98.81 103 LYS A C 1
ATOM 761 O O . LYS A 1 103 ? -1.986 -7.851 3.603 1.00 98.81 103 LYS A O 1
ATOM 766 N N . VAL A 1 104 ? -3.804 -6.977 2.601 1.00 98.88 104 VAL A N 1
ATOM 767 C CA . VAL A 1 104 ? -3.441 -7.352 1.230 1.00 98.88 104 VAL A CA 1
ATOM 768 C C . VAL A 1 104 ? -3.038 -6.096 0.473 1.00 98.88 104 VAL A C 1
ATOM 770 O O . VAL A 1 104 ? -3.822 -5.152 0.425 1.00 98.88 104 VAL A O 1
ATOM 773 N N . GLU A 1 105 ? -1.845 -6.086 -0.115 1.00 98.75 105 GLU A N 1
ATOM 774 C CA . GLU A 1 105 ? -1.286 -4.980 -0.906 1.00 98.75 105 GLU A CA 1
ATOM 775 C C . GLU A 1 105 ? -0.806 -5.490 -2.263 1.00 98.75 105 GLU A C 1
ATOM 777 O O . GLU A 1 105 ? -0.190 -6.549 -2.330 1.00 98.75 105 GLU A O 1
ATOM 782 N N . LEU A 1 106 ? -1.059 -4.727 -3.329 1.00 98.88 106 LEU A N 1
ATOM 783 C CA . LEU A 1 106 ? -0.528 -4.980 -4.671 1.00 98.88 106 LEU A CA 1
ATOM 784 C C . LEU A 1 106 ? -0.651 -3.737 -5.562 1.00 98.88 106 LEU A C 1
ATOM 786 O O . LEU A 1 106 ? -1.299 -2.747 -5.211 1.00 98.88 106 LEU A O 1
ATOM 790 N N . GLY A 1 107 ? -0.091 -3.806 -6.767 1.00 98.75 107 GLY A N 1
ATOM 791 C CA . GLY A 1 107 ? -0.310 -2.790 -7.789 1.00 98.75 107 GLY A CA 1
ATOM 792 C C . GLY A 1 107 ? -0.117 -3.296 -9.212 1.00 98.75 107 GLY A C 1
ATOM 793 O O . GLY A 1 107 ? 0.558 -4.297 -9.457 1.00 98.75 107 GLY A O 1
ATOM 794 N N . ALA A 1 108 ? -0.689 -2.563 -10.162 1.00 98.88 108 ALA A N 1
ATOM 795 C CA . ALA A 1 108 ? -0.530 -2.790 -11.593 1.00 98.88 108 ALA A CA 1
ATOM 796 C C . ALA A 1 108 ? -0.055 -1.516 -12.304 1.00 98.88 108 ALA A C 1
ATOM 798 O O . ALA A 1 108 ? -0.247 -0.406 -11.811 1.00 98.88 108 ALA A O 1
ATOM 799 N N . HIS A 1 109 ? 0.529 -1.660 -13.492 1.00 98.75 109 HIS A N 1
ATOM 800 C CA . HIS A 1 109 ? 0.845 -0.532 -14.369 1.00 98.75 109 HIS A CA 1
ATOM 801 C C . HIS A 1 109 ? 0.457 -0.807 -15.825 1.00 98.75 109 HIS A C 1
ATOM 803 O O . HIS A 1 109 ? 0.449 -1.954 -16.281 1.00 98.75 109 HIS A O 1
ATOM 809 N N . ILE A 1 110 ? 0.184 0.270 -16.563 1.00 98.56 110 ILE A N 1
ATOM 810 C CA . ILE A 1 110 ? 0.030 0.281 -18.023 1.00 98.56 110 ILE A CA 1
ATOM 811 C C . ILE A 1 110 ? 0.953 1.360 -18.579 1.00 98.56 110 ILE A C 1
ATOM 813 O O . ILE A 1 110 ? 0.842 2.512 -18.180 1.00 98.56 110 ILE A O 1
ATOM 817 N N . ASP A 1 111 ? 1.849 1.005 -19.500 1.00 97.50 111 ASP A N 1
ATOM 818 C CA . ASP A 1 111 ? 2.828 1.909 -20.127 1.00 97.50 111 ASP A CA 1
ATOM 819 C C . ASP A 1 111 ? 3.595 2.758 -19.095 1.00 97.50 111 ASP A C 1
ATOM 821 O O . ASP A 1 111 ? 3.769 3.965 -19.240 1.00 97.50 111 ASP A O 1
ATOM 825 N N . GLY A 1 112 ? 3.977 2.113 -17.993 1.00 96.88 112 GLY A N 1
ATOM 826 C CA . GLY A 1 112 ? 4.700 2.755 -16.897 1.00 96.88 112 GLY A CA 1
ATOM 827 C C . GLY A 1 112 ? 3.840 3.555 -15.914 1.00 96.88 112 GLY A C 1
ATOM 828 O O . GLY A 1 112 ? 4.366 3.971 -14.892 1.00 96.88 112 GLY A O 1
ATOM 829 N N . PHE A 1 113 ? 2.542 3.763 -16.158 1.00 98.31 113 PHE A N 1
ATOM 830 C CA . PHE A 1 113 ? 1.649 4.491 -15.245 1.00 98.31 113 PHE A CA 1
ATOM 831 C C . PHE A 1 113 ? 1.092 3.555 -14.157 1.00 98.31 113 PHE A C 1
ATOM 833 O O . PHE A 1 113 ? 0.314 2.656 -14.495 1.00 98.31 113 PHE A O 1
ATOM 840 N N . PRO A 1 114 ? 1.480 3.720 -12.876 1.00 98.38 114 PRO A N 1
ATOM 841 C CA . PRO A 1 114 ? 1.149 2.763 -11.825 1.00 98.38 114 PRO A CA 1
ATOM 842 C C . PRO A 1 114 ? -0.172 3.088 -11.115 1.00 98.38 114 PRO A C 1
ATOM 844 O O . PRO A 1 114 ? -0.564 4.247 -10.978 1.00 98.38 114 PRO A O 1
ATOM 847 N N . ALA A 1 115 ? -0.821 2.053 -10.594 1.00 98.69 115 ALA A N 1
ATOM 848 C CA . ALA A 1 115 ? -1.940 2.148 -9.669 1.00 98.69 115 ALA A CA 1
ATOM 849 C C . ALA A 1 115 ? -1.803 1.064 -8.592 1.00 98.69 115 ALA A C 1
ATOM 851 O O . ALA A 1 115 ? -1.753 -0.130 -8.893 1.00 98.69 115 ALA A O 1
ATOM 852 N N . LEU A 1 116 ? -1.718 1.497 -7.338 1.00 98.81 116 LEU A N 1
ATOM 853 C CA . LEU A 1 116 ? -1.513 0.659 -6.160 1.00 98.81 116 LEU A CA 1
ATOM 854 C C . LEU A 1 116 ? -2.757 0.684 -5.270 1.00 98.81 116 LEU A C 1
ATOM 856 O O . LEU A 1 116 ? -3.462 1.697 -5.188 1.00 98.81 116 LEU A O 1
ATOM 860 N N . VAL A 1 117 ? -3.010 -0.437 -4.595 1.00 98.88 117 VAL A N 1
ATOM 861 C CA . VAL A 1 117 ? -4.135 -0.602 -3.674 1.00 98.88 117 VAL A CA 1
ATOM 862 C C . VAL A 1 117 ? -3.765 -1.530 -2.514 1.00 98.88 117 VAL A C 1
ATOM 864 O O . VAL A 1 117 ? -3.043 -2.510 -2.699 1.00 98.88 117 VAL A O 1
ATOM 867 N N . ALA A 1 118 ? -4.278 -1.239 -1.319 1.00 98.81 118 ALA A N 1
ATOM 868 C CA . ALA A 1 118 ? -4.219 -2.157 -0.185 1.00 98.81 118 ALA A CA 1
ATOM 869 C C . ALA A 1 118 ? -5.510 -2.133 0.631 1.00 98.81 118 ALA A C 1
ATOM 871 O O . ALA A 1 118 ? -6.180 -1.103 0.719 1.00 98.81 118 ALA A O 1
ATOM 872 N N . SER A 1 119 ? -5.873 -3.269 1.224 1.00 98.69 119 SER A N 1
ATOM 873 C CA . SER A 1 119 ? -7.043 -3.410 2.098 1.00 98.69 119 SER A CA 1
ATOM 874 C C . SER A 1 119 ? -6.723 -4.238 3.327 1.00 98.69 119 SER A C 1
ATOM 876 O O . SER A 1 119 ? -6.023 -5.244 3.234 1.00 98.69 119 SER A O 1
ATOM 878 N N . SER A 1 120 ? -7.298 -3.835 4.458 1.00 98.75 120 SER A N 1
ATOM 879 C CA . SER A 1 120 ? -7.293 -4.614 5.695 1.00 98.75 120 SER A CA 1
ATOM 880 C C . SER A 1 120 ? -8.633 -5.302 5.893 1.00 98.75 120 SER A C 1
ATOM 882 O O . SER A 1 120 ? -9.672 -4.647 5.821 1.00 98.75 120 SER A O 1
ATOM 884 N N . VAL A 1 121 ? -8.611 -6.600 6.177 1.00 98.56 121 VAL A N 1
ATOM 885 C CA . VAL A 1 121 ? -9.799 -7.414 6.460 1.00 98.56 121 VAL A CA 1
ATOM 886 C C . VAL A 1 121 ? -9.554 -8.316 7.663 1.00 98.56 121 VAL A C 1
ATOM 888 O O . VAL A 1 121 ? -8.416 -8.680 7.953 1.00 98.56 121 VAL A O 1
ATOM 891 N N . VAL A 1 122 ? -10.624 -8.695 8.360 1.00 98.75 122 VAL A N 1
ATOM 892 C CA . VAL A 1 122 ? -10.553 -9.680 9.446 1.00 98.75 122 VAL A CA 1
ATOM 893 C C . VAL A 1 122 ? -10.961 -11.046 8.905 1.00 98.75 122 VAL A C 1
ATOM 895 O O . VAL A 1 122 ? -12.044 -11.195 8.338 1.00 98.75 122 VAL A O 1
ATOM 898 N N . VAL A 1 123 ? -10.100 -12.047 9.067 1.00 98.75 123 VAL A N 1
ATOM 899 C CA . VAL A 1 123 ? -10.330 -13.403 8.553 1.00 98.75 123 VAL A CA 1
ATOM 900 C C . VAL A 1 123 ? -11.566 -14.019 9.213 1.00 98.75 123 VAL A C 1
ATOM 902 O O . VAL A 1 123 ? -11.672 -14.052 10.439 1.00 98.75 123 VAL A O 1
ATOM 905 N N . GLY A 1 124 ? -12.496 -14.517 8.394 1.00 97.69 124 GLY A N 1
ATOM 906 C CA . GLY A 1 124 ? -13.752 -15.128 8.853 1.00 97.69 124 GLY A CA 1
ATOM 907 C C . GLY A 1 124 ? -14.874 -14.137 9.182 1.00 97.69 124 GLY A C 1
ATOM 908 O O . GLY A 1 124 ? -16.002 -14.554 9.457 1.00 97.69 124 GLY A O 1
ATOM 909 N N . ALA A 1 125 ? -14.611 -12.828 9.111 1.00 97.94 125 ALA A N 1
ATOM 910 C CA . ALA A 1 125 ? -15.629 -11.811 9.330 1.00 97.94 125 ALA A CA 1
ATOM 911 C C . ALA A 1 125 ? -16.621 -11.754 8.161 1.00 97.94 125 ALA A C 1
ATOM 913 O O . ALA A 1 125 ? -16.247 -11.658 6.992 1.00 97.94 125 ALA A O 1
ATOM 914 N N . THR A 1 126 ? -17.909 -11.792 8.483 1.00 97.19 126 THR A N 1
ATOM 915 C CA . THR A 1 126 ? -19.012 -11.737 7.513 1.00 97.19 126 THR A CA 1
ATOM 916 C C . THR A 1 126 ? -20.121 -10.831 8.035 1.00 97.19 126 THR A C 1
ATOM 918 O O . THR A 1 126 ? -20.065 -10.363 9.168 1.00 97.19 126 THR A O 1
ATOM 921 N N . LYS A 1 127 ? -21.162 -10.587 7.233 1.00 96.81 127 LYS A N 1
ATOM 922 C CA . LYS A 1 127 ? -22.329 -9.804 7.678 1.00 96.81 127 LYS A CA 1
ATOM 923 C C . LYS A 1 127 ? -23.079 -10.474 8.834 1.00 96.81 127 LYS A C 1
ATOM 925 O O . LYS A 1 127 ? -23.540 -9.791 9.744 1.00 96.81 127 LYS A O 1
ATOM 930 N N . ASP A 1 128 ? -23.150 -11.805 8.817 1.00 97.31 128 ASP A N 1
ATOM 931 C CA . ASP A 1 128 ? -23.820 -12.597 9.855 1.00 97.31 128 ASP A CA 1
ATOM 932 C C . ASP A 1 128 ? -22.936 -12.785 11.098 1.00 97.31 128 ASP A C 1
ATOM 934 O O . ASP A 1 128 ? -23.433 -12.876 12.222 1.00 97.31 128 ASP A O 1
ATOM 938 N N . LYS A 1 129 ? -21.611 -12.788 10.907 1.00 97.00 129 LYS A N 1
ATOM 939 C CA . LYS A 1 129 ? -20.603 -12.883 11.969 1.00 97.00 129 LYS A CA 1
ATOM 940 C C . LYS A 1 129 ? -19.572 -11.751 11.834 1.00 97.00 129 LYS A C 1
ATOM 942 O O . LYS A 1 129 ? -18.437 -12.003 11.424 1.00 97.00 129 LYS A O 1
ATOM 947 N N . PRO A 1 130 ? -19.953 -10.501 12.138 1.00 98.00 130 PRO A N 1
ATOM 948 C CA . PRO A 1 130 ? -19.049 -9.370 11.993 1.00 98.00 130 PRO A CA 1
ATOM 949 C C . PRO A 1 130 ? -17.956 -9.402 13.058 1.00 98.00 130 PRO A C 1
ATOM 951 O O . PRO A 1 130 ? -18.212 -9.772 14.208 1.00 98.00 130 PRO A O 1
ATOM 954 N N . ALA A 1 131 ? -16.751 -8.975 12.686 1.00 98.12 131 ALA A N 1
ATOM 955 C CA . ALA A 1 131 ? -15.650 -8.827 13.630 1.00 98.12 131 ALA A CA 1
ATOM 956 C C . ALA A 1 131 ? -15.941 -7.714 14.644 1.00 98.12 131 ALA A C 1
ATOM 958 O O . ALA A 1 131 ? -16.609 -6.729 14.333 1.00 98.12 131 ALA A O 1
ATOM 959 N N . THR A 1 132 ? -15.414 -7.851 15.856 1.00 98.19 132 THR A N 1
ATOM 960 C CA . THR A 1 132 ? -15.549 -6.880 16.951 1.00 98.19 132 THR A CA 1
ATOM 961 C C . THR A 1 132 ? -14.177 -6.570 17.553 1.00 98.19 132 THR A C 1
ATOM 963 O O . THR A 1 132 ? -13.169 -7.181 17.190 1.00 98.19 132 THR A O 1
ATOM 966 N N . GLY A 1 133 ? -14.134 -5.621 18.489 1.00 97.44 133 GLY A N 1
ATOM 967 C CA . GLY A 1 133 ? -12.923 -5.284 19.233 1.00 97.44 133 GLY A CA 1
ATOM 968 C C . GLY A 1 133 ? -11.865 -4.594 18.375 1.00 97.44 133 GLY A C 1
ATOM 969 O O . GLY A 1 133 ? -12.165 -3.997 17.343 1.00 97.44 133 GLY A O 1
ATOM 970 N N . LEU A 1 134 ? -10.608 -4.706 18.803 1.00 97.56 134 LEU A N 1
ATOM 971 C CA . LEU A 1 134 ? -9.512 -3.885 18.292 1.00 97.56 134 LEU A CA 1
ATOM 972 C C . LEU A 1 134 ? -9.276 -4.019 16.778 1.00 97.56 134 LEU A C 1
ATOM 974 O O . LEU A 1 134 ? -8.975 -3.032 16.113 1.00 97.56 134 LEU A O 1
ATOM 978 N N . ALA A 1 135 ? -9.442 -5.218 16.213 1.00 98.00 135 ALA A N 1
ATOM 979 C CA . ALA A 1 135 ? -9.301 -5.422 14.772 1.00 98.00 135 ALA A CA 1
ATOM 980 C C . ALA A 1 135 ? -10.398 -4.687 13.978 1.00 98.00 135 ALA A C 1
ATOM 982 O O . ALA A 1 135 ? -10.106 -4.053 12.965 1.00 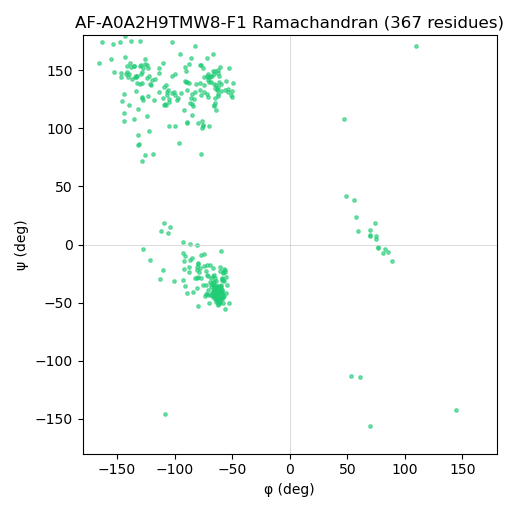98.00 135 ALA A O 1
ATOM 983 N N . ALA A 1 136 ? -11.646 -4.718 14.461 1.00 98.38 136 ALA A N 1
ATOM 984 C CA . ALA A 1 136 ? -12.753 -3.974 13.860 1.00 98.38 136 ALA A CA 1
ATOM 985 C C . ALA A 1 136 ? -12.547 -2.456 13.983 1.00 98.38 136 ALA A C 1
ATOM 987 O O . ALA A 1 136 ? -12.784 -1.726 13.018 1.00 98.38 136 ALA A O 1
ATOM 988 N N . ASP A 1 137 ? -12.058 -2.000 15.141 1.00 98.44 137 ASP A N 1
ATOM 989 C CA . ASP A 1 137 ? -11.739 -0.594 15.390 1.00 98.44 137 ASP A CA 1
ATOM 990 C C . ASP A 1 137 ? -10.659 -0.080 14.439 1.00 98.44 137 ASP A C 1
ATOM 992 O O . ASP A 1 137 ? -10.840 0.963 13.815 1.00 98.44 137 ASP A O 1
ATOM 996 N N . LEU A 1 138 ? -9.571 -0.833 14.253 1.00 98.38 138 LEU A N 1
ATOM 997 C CA . LEU A 1 138 ? -8.498 -0.458 13.333 1.00 98.38 138 LEU A CA 1
ATOM 998 C C . LEU A 1 138 ? -8.949 -0.447 11.870 1.00 98.38 138 LEU A C 1
ATOM 1000 O O . LEU A 1 138 ? -8.627 0.490 11.144 1.00 98.38 138 LEU A O 1
ATOM 1004 N N . VAL A 1 139 ? -9.715 -1.444 11.417 1.00 98.69 139 VAL A N 1
ATOM 1005 C CA . VAL A 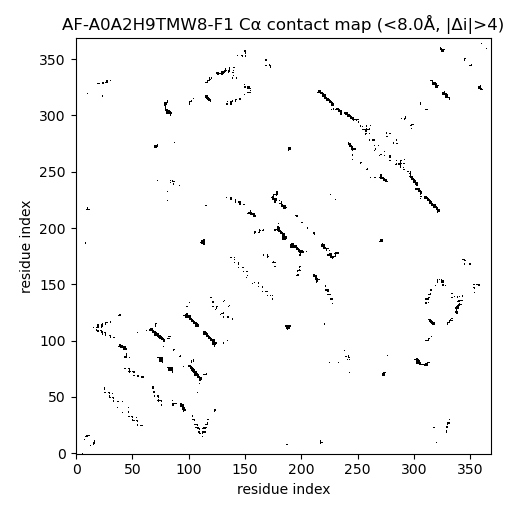1 139 ? -10.241 -1.452 10.039 1.00 98.69 139 VAL A CA 1
ATOM 1006 C C . VAL A 1 139 ? -11.126 -0.227 9.795 1.00 98.69 139 VAL A C 1
ATOM 1008 O O . VAL A 1 139 ? -10.990 0.441 8.767 1.00 98.69 139 VAL A O 1
ATOM 1011 N N . HIS A 1 140 ? -12.004 0.106 10.745 1.00 98.69 140 HIS A N 1
ATOM 1012 C CA . HIS A 1 140 ? -12.861 1.282 10.625 1.00 98.69 140 HIS A CA 1
ATOM 1013 C C . HIS A 1 140 ? -12.072 2.592 10.704 1.00 98.69 14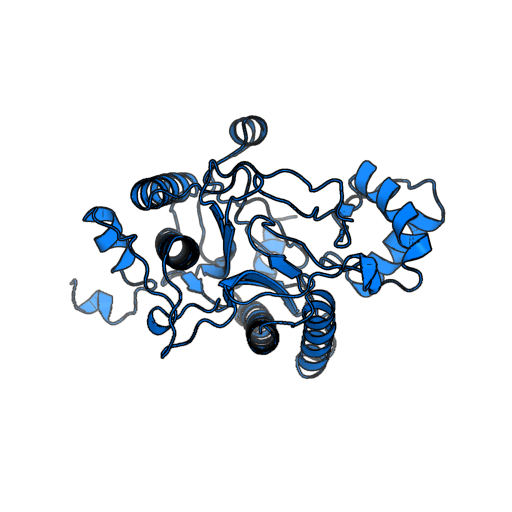0 HIS A C 1
ATOM 1015 O O . HIS A 1 140 ? -12.296 3.486 9.890 1.00 98.69 140 HIS A O 1
ATOM 1021 N N . ALA A 1 141 ? -11.117 2.700 11.628 1.00 98.69 141 ALA A N 1
ATOM 1022 C CA . ALA A 1 141 ? -10.284 3.884 11.766 1.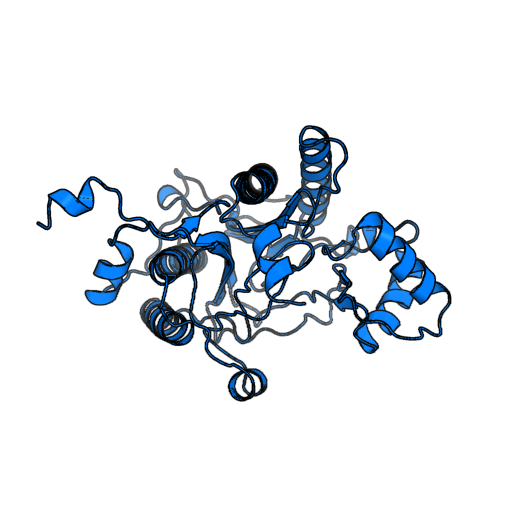00 98.69 141 ALA A CA 1
ATOM 1023 C C . ALA A 1 141 ? -9.456 4.144 10.499 1.00 98.69 141 ALA A C 1
ATOM 1025 O O . ALA A 1 141 ? -9.463 5.264 9.995 1.00 98.69 141 ALA A O 1
ATOM 1026 N N . ALA A 1 142 ? -8.835 3.111 9.918 1.00 98.62 142 ALA A N 1
ATOM 1027 C CA . ALA A 1 142 ? -8.093 3.235 8.664 1.00 98.62 142 ALA A CA 1
ATOM 1028 C C . ALA A 1 142 ? -8.996 3.722 7.518 1.00 98.62 142 ALA A C 1
ATOM 1030 O O . ALA A 1 142 ? -8.592 4.590 6.743 1.00 98.62 142 ALA A O 1
ATOM 1031 N N . HIS A 1 143 ? -10.236 3.221 7.442 1.00 98.69 143 HIS A N 1
ATOM 1032 C CA . HIS A 1 143 ? -11.227 3.686 6.471 1.00 98.69 143 HIS A CA 1
ATOM 1033 C C . HIS A 1 143 ? -11.586 5.167 6.665 1.00 98.69 143 HIS A C 1
ATOM 1035 O O . HIS A 1 143 ? -11.488 5.944 5.717 1.00 98.69 143 HIS A O 1
ATOM 1041 N N . LEU A 1 144 ? -11.947 5.585 7.882 1.00 98.69 144 LEU A N 1
ATOM 1042 C CA . LEU A 1 144 ? -12.286 6.984 8.172 1.00 98.69 144 LEU A CA 1
ATOM 1043 C C . LEU A 1 144 ? -11.118 7.923 7.848 1.00 98.69 144 LEU A C 1
ATOM 1045 O O . LEU A 1 144 ? -11.299 8.980 7.244 1.00 98.69 144 LEU A O 1
ATOM 1049 N N . THR A 1 145 ? -9.902 7.519 8.201 1.00 98.69 145 THR A N 1
ATOM 1050 C CA . THR A 1 145 ? -8.688 8.275 7.906 1.00 98.69 145 THR A CA 1
ATOM 1051 C C . THR A 1 145 ? -8.408 8.360 6.402 1.00 98.69 145 THR A C 1
ATOM 1053 O O . THR A 1 145 ? -8.064 9.437 5.910 1.00 98.69 145 THR A O 1
ATOM 1056 N N . ALA A 1 146 ? -8.624 7.282 5.644 1.00 98.56 146 ALA A N 1
ATOM 1057 C CA . ALA A 1 146 ? -8.525 7.282 4.184 1.00 98.56 146 ALA A CA 1
ATOM 1058 C C . ALA A 1 146 ? -9.572 8.203 3.526 1.00 98.56 146 ALA A C 1
ATOM 1060 O O . ALA A 1 146 ? -9.244 8.968 2.614 1.00 98.56 146 ALA A O 1
ATOM 1061 N N . GLU A 1 147 ? -10.813 8.188 4.015 1.00 98.56 147 GLU A N 1
ATOM 1062 C CA . GLU A 1 147 ? -11.893 9.058 3.535 1.00 98.56 147 GLU A CA 1
ATOM 1063 C C . GLU A 1 147 ? -11.638 10.541 3.836 1.00 98.56 147 GLU A C 1
ATOM 1065 O O . GLU A 1 147 ? -11.923 11.398 2.991 1.00 98.56 147 GLU A O 1
ATOM 1070 N N . ALA A 1 148 ? -11.056 10.855 4.998 1.00 98.56 148 ALA A N 1
ATOM 1071 C CA . ALA A 1 148 ? -10.607 12.203 5.327 1.00 98.56 148 ALA A CA 1
ATOM 1072 C C . ALA A 1 148 ? -9.463 12.651 4.403 1.00 98.56 148 ALA A C 1
ATOM 1074 O O . ALA A 1 148 ? -9.529 13.739 3.829 1.00 98.56 148 ALA A O 1
ATOM 1075 N N . ALA A 1 149 ? -8.452 11.802 4.182 1.00 98.38 149 ALA A N 1
ATOM 1076 C CA . ALA A 1 149 ? -7.322 12.111 3.302 1.00 98.38 149 ALA A CA 1
ATOM 1077 C C . ALA A 1 149 ? -7.790 12.426 1.871 1.00 98.38 149 ALA A C 1
ATOM 1079 O O . ALA A 1 149 ? -7.407 13.444 1.292 1.00 98.38 149 ALA A O 1
ATOM 1080 N N . LEU A 1 150 ? -8.705 11.612 1.333 1.00 98.25 150 LEU A N 1
ATOM 1081 C CA . LEU A 1 150 ? -9.316 11.828 0.021 1.00 98.25 150 LEU A CA 1
ATOM 1082 C C . LEU A 1 150 ? -10.045 13.182 -0.081 1.00 98.25 150 LEU A C 1
ATOM 1084 O O . LEU A 1 150 ? -10.132 13.773 -1.158 1.00 98.25 150 LEU A O 1
ATOM 1088 N N . ARG A 1 151 ? -10.579 13.711 1.022 1.00 98.12 151 ARG A N 1
ATOM 1089 C CA . ARG A 1 151 ? -11.276 15.007 1.040 1.00 98.12 151 ARG A CA 1
ATOM 1090 C C . ARG A 1 151 ? -10.353 16.202 1.259 1.00 98.12 151 ARG A C 1
ATOM 1092 O O . ARG A 1 151 ? -10.680 17.301 0.817 1.00 98.12 151 ARG A O 1
ATOM 1099 N N . LEU A 1 152 ? -9.195 15.983 1.870 1.00 97.88 152 LEU A N 1
ATOM 1100 C CA . LEU A 1 152 ? -8.196 17.020 2.127 1.00 97.88 152 LEU A CA 1
ATOM 1101 C C . LEU A 1 152 ? -7.305 17.300 0.908 1.00 97.88 152 LEU A C 1
ATOM 1103 O O . LEU A 1 152 ? -6.878 18.437 0.712 1.00 97.88 152 LEU A O 1
ATOM 1107 N N . ILE A 1 153 ? -7.086 16.306 0.040 1.00 97.00 153 ILE A N 1
ATOM 1108 C CA . ILE A 1 153 ? -6.332 16.489 -1.209 1.00 97.00 153 ILE A CA 1
ATOM 1109 C C . ILE A 1 153 ? -7.160 17.342 -2.180 1.00 97.00 153 ILE A C 1
ATOM 1111 O O . ILE A 1 153 ? -8.125 16.880 -2.800 1.00 97.00 153 ILE A O 1
ATOM 1115 N N . ARG A 1 154 ? -6.801 18.621 -2.286 1.00 96.31 154 ARG A N 1
ATOM 1116 C CA . ARG A 1 154 ? -7.464 19.632 -3.119 1.00 96.31 154 ARG A CA 1
ATOM 1117 C C . ARG A 1 154 ? -6.423 20.557 -3.736 1.00 96.31 154 ARG A C 1
ATOM 1119 O O . ARG A 1 154 ? -5.414 20.854 -3.106 1.00 96.31 154 ARG A O 1
ATOM 1126 N N . ASP A 1 155 ? -6.701 21.030 -4.943 1.00 96.12 155 ASP A N 1
ATOM 1127 C CA . ASP A 1 155 ? -5.844 21.977 -5.658 1.00 96.12 155 ASP A CA 1
ATOM 1128 C C . ASP A 1 155 ? -5.561 23.220 -4.798 1.00 96.12 155 ASP A C 1
ATOM 1130 O O . ASP A 1 155 ? -6.469 23.780 -4.179 1.00 96.12 155 ASP A O 1
ATOM 1134 N N . GLY A 1 156 ? -4.289 23.604 -4.702 1.00 96.25 156 GLY A N 1
ATOM 1135 C CA . GLY A 1 156 ? -3.833 24.726 -3.880 1.00 96.25 156 GLY A CA 1
ATOM 1136 C C . GLY A 1 156 ? -3.760 24.459 -2.370 1.00 96.25 156 GLY A C 1
ATOM 1137 O O . GLY A 1 156 ? -3.333 25.347 -1.634 1.00 96.25 156 GLY A O 1
ATOM 1138 N N . LYS A 1 157 ? -4.146 23.271 -1.879 1.00 97.12 157 LYS A N 1
ATOM 1139 C CA . LYS A 1 157 ? -4.009 22.903 -0.458 1.00 97.12 157 LYS A CA 1
ATOM 1140 C C . LYS A 1 157 ? -2.648 22.292 -0.145 1.00 97.12 157 LYS A C 1
ATOM 1142 O O . LYS A 1 157 ? -1.979 21.739 -1.018 1.00 97.12 157 LYS A O 1
ATOM 1147 N N . SER A 1 158 ? -2.251 22.410 1.120 1.00 96.81 158 SER A N 1
ATOM 1148 C CA . SER A 1 158 ? -0.947 21.970 1.619 1.00 96.81 158 SER A CA 1
ATOM 1149 C C . SER A 1 158 ? -0.982 20.530 2.136 1.00 96.81 158 SER A C 1
ATOM 1151 O O . SER A 1 158 ? -1.911 20.124 2.845 1.00 96.81 158 SER A O 1
ATOM 1153 N N . SER A 1 159 ? 0.077 19.764 1.861 1.00 96.88 159 SER A N 1
ATOM 1154 C CA . SER A 1 159 ? 0.248 18.433 2.451 1.00 96.88 159 SER A CA 1
ATOM 1155 C C . SER A 1 159 ? 0.449 18.473 3.969 1.00 96.88 159 SER A C 1
ATOM 1157 O O . SER A 1 159 ? 0.052 17.530 4.652 1.00 96.88 159 SER A O 1
ATOM 1159 N N . ALA A 1 160 ? 0.972 19.575 4.522 1.00 96.06 160 ALA A N 1
ATOM 1160 C CA . ALA A 1 160 ? 1.120 19.748 5.969 1.00 96.06 160 ALA A CA 1
ATOM 1161 C C . ALA A 1 160 ? -0.229 19.949 6.681 1.00 96.06 160 ALA A C 1
ATOM 1163 O O . ALA A 1 160 ? -0.442 19.389 7.754 1.00 96.06 160 ALA A O 1
ATOM 1164 N N . GLU A 1 161 ? -1.158 20.694 6.070 1.00 96.62 161 GLU A N 1
ATOM 1165 C CA . GLU A 1 161 ? -2.532 20.830 6.583 1.00 96.62 161 GLU A CA 1
ATOM 1166 C C . GLU A 1 161 ? -3.228 19.467 6.599 1.00 96.62 161 GLU A C 1
ATOM 1168 O O . GLU A 1 161 ? -3.826 19.081 7.601 1.00 96.62 161 GLU A O 1
ATOM 1173 N N . THR A 1 162 ? -3.065 18.697 5.517 1.00 97.88 162 THR A N 1
ATOM 1174 C CA . THR A 1 162 ? -3.589 17.329 5.433 1.00 97.88 162 THR A CA 1
ATOM 1175 C C . THR A 1 162 ? -3.026 16.460 6.557 1.00 97.88 162 THR A C 1
ATOM 1177 O O . THR A 1 162 ? -3.789 15.842 7.295 1.00 97.88 162 THR A O 1
ATOM 1180 N N . ALA A 1 163 ? -1.704 16.454 6.744 1.00 97.62 163 ALA A N 1
ATOM 1181 C CA . ALA A 1 163 ? -1.049 15.697 7.806 1.00 97.62 163 ALA A CA 1
ATOM 1182 C C . ALA A 1 163 ? -1.556 16.077 9.209 1.00 97.62 163 ALA A C 1
ATOM 1184 O O . ALA A 1 163 ? -1.876 15.196 10.006 1.00 97.62 163 ALA A O 1
ATOM 1185 N N . ALA A 1 164 ? -1.692 17.372 9.505 1.00 97.56 164 ALA A N 1
ATOM 1186 C CA . ALA A 1 164 ? -2.180 17.843 10.799 1.00 97.56 164 ALA A CA 1
ATOM 1187 C C . ALA A 1 164 ? -3.617 17.373 11.089 1.00 97.56 164 ALA A C 1
ATOM 1189 O O . ALA A 1 164 ? -3.897 16.877 12.184 1.00 97.56 164 ALA A O 1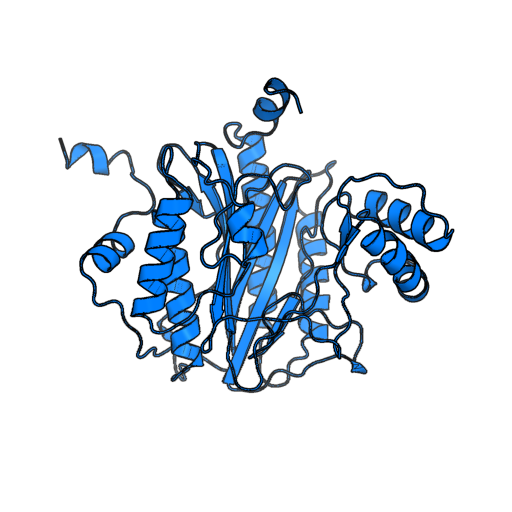
ATOM 1190 N N . THR A 1 165 ? -4.520 17.469 10.108 1.00 98.44 165 THR A N 1
ATOM 1191 C CA . THR A 1 165 ? -5.908 17.008 10.260 1.00 98.44 165 THR A CA 1
ATOM 1192 C C . THR A 1 165 ? -5.989 15.492 10.421 1.00 98.44 165 THR A C 1
ATOM 1194 O O . THR A 1 165 ? -6.722 15.009 11.284 1.00 98.44 165 THR A O 1
ATOM 1197 N N . LEU A 1 166 ? -5.209 14.730 9.647 1.00 98.50 166 LEU A N 1
ATOM 1198 C CA . LEU A 1 166 ? -5.162 13.272 9.772 1.00 98.50 166 LEU A CA 1
ATOM 1199 C C . LEU A 1 166 ? -4.624 12.834 11.141 1.00 98.50 166 LEU A C 1
ATOM 1201 O O . LEU A 1 166 ? -5.199 11.936 11.750 1.00 98.50 166 LEU A O 1
ATOM 1205 N N . LYS A 1 167 ? -3.600 13.519 11.669 1.00 97.88 167 LYS A N 1
ATOM 1206 C CA . LYS A 1 167 ? -3.069 13.275 13.019 1.00 97.88 167 LYS A CA 1
ATOM 1207 C C . LYS A 1 167 ? -4.098 13.573 14.113 1.00 97.88 167 LYS A C 1
ATOM 1209 O O . LYS A 1 167 ? -4.208 12.811 15.073 1.00 97.88 167 LYS A O 1
ATOM 1214 N N . LYS A 1 168 ? -4.879 14.653 13.965 1.00 98.25 168 LYS A N 1
ATOM 1215 C CA . LYS A 1 168 ? -6.001 14.975 14.865 1.00 98.25 168 LYS A CA 1
ATOM 1216 C C . LYS A 1 168 ? -7.056 13.864 14.850 1.00 98.25 168 LYS A C 1
ATOM 1218 O O . LYS A 1 168 ? -7.477 13.419 15.913 1.00 98.25 168 LYS A O 1
ATOM 1223 N N . LEU A 1 169 ? -7.439 13.396 13.660 1.00 98.44 169 LEU A N 1
ATOM 1224 C CA . LEU A 1 169 ? -8.429 12.332 13.491 1.00 98.44 169 LEU A CA 1
ATOM 1225 C C . LEU A 1 169 ? -7.981 11.013 14.130 1.00 98.44 169 LEU A C 1
ATOM 1227 O O . LEU A 1 169 ? -8.746 10.421 14.885 1.00 98.44 169 LEU A O 1
ATOM 1231 N N . THR A 1 170 ? -6.752 10.556 13.882 1.00 97.56 170 THR A N 1
ATOM 1232 C CA . THR A 1 170 ? -6.272 9.306 14.495 1.00 97.56 170 THR A CA 1
ATOM 1233 C C . THR A 1 170 ? -6.138 9.413 16.008 1.00 97.56 170 THR A C 1
ATOM 1235 O O . THR A 1 170 ? -6.494 8.471 16.711 1.00 97.56 170 THR A O 1
ATOM 1238 N N . GLY A 1 171 ? -5.729 10.580 16.523 1.00 97.19 171 GLY A N 1
ATOM 1239 C CA . GLY A 1 171 ? -5.715 10.841 17.963 1.00 97.19 171 GLY A CA 1
ATOM 1240 C C . GLY A 1 171 ? -7.102 10.713 18.599 1.00 97.19 171 GLY A C 1
ATOM 1241 O O . GLY A 1 171 ? -7.238 10.119 19.663 1.00 97.19 171 GLY A O 1
ATOM 1242 N N . GLU A 1 172 ? -8.148 11.198 17.929 1.00 97.38 172 GLU A N 1
ATOM 1243 C CA . GLU A 1 172 ? -9.529 11.075 18.408 1.00 97.38 172 GLU A CA 1
ATOM 1244 C C . GLU A 1 172 ? -10.056 9.632 18.377 1.00 97.38 172 GLU A C 1
ATOM 1246 O O . GLU A 1 172 ? -10.829 9.221 19.246 1.00 97.38 172 GLU A O 1
ATOM 1251 N N . LEU A 1 173 ? -9.596 8.850 17.401 1.00 97.75 173 LEU A N 1
ATOM 1252 C CA . LEU A 1 173 ? -9.903 7.428 17.265 1.00 97.75 173 LEU A CA 1
ATOM 1253 C C . LEU A 1 173 ? -9.044 6.535 18.182 1.00 97.75 173 LEU A C 1
ATOM 1255 O O . LEU A 1 173 ? -9.249 5.326 18.197 1.00 97.75 173 LEU A O 1
ATOM 1259 N N . ASN A 1 174 ? -8.131 7.114 18.975 1.00 96.56 174 ASN A N 1
ATOM 1260 C CA . ASN A 1 174 ? -7.181 6.410 19.847 1.00 96.56 174 ASN A CA 1
ATOM 1261 C C . ASN A 1 174 ? -6.310 5.382 19.103 1.00 96.56 174 ASN A C 1
ATOM 1263 O O . ASN A 1 174 ? -6.024 4.303 19.620 1.00 96.56 174 ASN A O 1
ATOM 1267 N N . VAL A 1 175 ? -5.889 5.726 17.886 1.00 97.62 175 VAL A N 1
ATOM 1268 C CA . VAL A 1 175 ? -4.948 4.942 17.075 1.00 97.62 175 VAL A CA 1
ATOM 1269 C C . VAL A 1 175 ? -3.773 5.822 16.660 1.00 97.62 175 VAL A C 1
ATOM 1271 O O . VAL A 1 175 ? -3.895 7.046 16.567 1.00 97.62 175 VAL A O 1
ATOM 1274 N N . SER A 1 176 ? -2.631 5.208 16.376 1.00 97.88 176 SER A N 1
ATOM 1275 C CA . SER A 1 176 ? -1.428 5.933 15.959 1.00 97.88 176 SER A CA 1
ATOM 1276 C C . SER A 1 176 ? -1.192 5.756 14.469 1.00 97.88 176 SER A C 1
ATOM 1278 O O . SER A 1 176 ? -1.217 4.635 13.969 1.00 97.88 176 SER A O 1
ATOM 1280 N N . PHE A 1 177 ? -0.913 6.845 13.752 1.00 97.50 177 PHE A N 1
ATOM 1281 C CA . PHE A 1 177 ? -0.298 6.737 12.428 1.00 97.50 177 PHE A CA 1
ATOM 1282 C C . PHE A 1 177 ? 1.086 6.114 12.564 1.00 97.50 177 PHE A C 1
ATOM 1284 O O . PHE A 1 177 ? 1.870 6.535 13.418 1.00 97.50 177 PHE A O 1
ATOM 1291 N N . VAL A 1 178 ? 1.393 5.147 11.705 1.00 97.94 178 VAL A N 1
ATOM 1292 C CA . VAL A 1 178 ? 2.718 4.533 11.689 1.00 97.94 178 VAL A CA 1
ATOM 1293 C C . VAL A 1 178 ? 3.772 5.580 11.330 1.00 97.94 178 VAL A C 1
ATOM 1295 O O . VAL A 1 178 ? 3.605 6.364 10.392 1.00 97.94 178 VAL A O 1
ATOM 1298 N N . GLU A 1 179 ? 4.849 5.596 12.109 1.0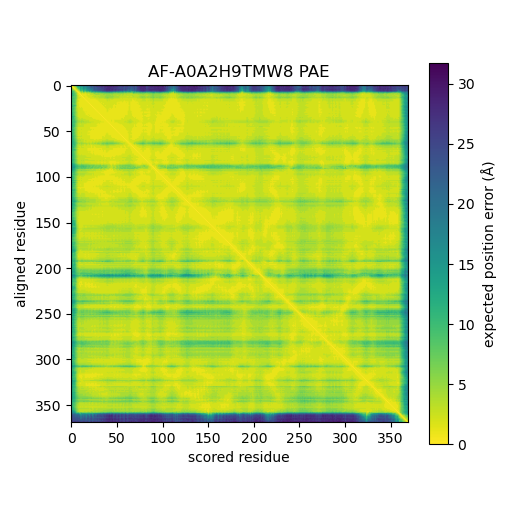0 96.69 179 GLU A N 1
ATOM 1299 C CA . GLU A 1 179 ? 5.978 6.492 11.937 1.00 96.69 179 GLU A CA 1
ATOM 1300 C C . GLU A 1 179 ? 6.669 6.258 10.590 1.00 96.69 179 GLU A C 1
ATOM 1302 O O . GLU A 1 179 ? 6.898 5.136 10.145 1.00 96.69 179 GLU A O 1
ATOM 1307 N N . GLY A 1 180 ? 6.974 7.357 9.917 1.00 93.31 180 GLY A N 1
ATOM 1308 C CA . GLY A 1 180 ? 7.720 7.412 8.676 1.00 93.31 180 GLY A CA 1
ATOM 1309 C C . GLY A 1 180 ? 7.028 6.878 7.434 1.00 93.31 180 GLY A C 1
ATOM 1310 O O . GLY A 1 180 ? 7.666 6.851 6.382 1.00 93.31 180 GLY A O 1
ATOM 1311 N N . MET A 1 181 ? 5.741 6.533 7.515 1.00 93.88 181 MET A N 1
ATOM 1312 C CA . MET A 1 181 ? 4.939 6.171 6.348 1.00 93.88 181 MET A CA 1
ATOM 1313 C C . MET A 1 181 ? 4.559 7.386 5.511 1.00 93.88 181 MET A C 1
ATOM 1315 O O . MET A 1 181 ? 4.191 8.445 6.030 1.00 93.88 181 MET A O 1
ATOM 1319 N N . ILE A 1 182 ? 4.673 7.222 4.192 1.00 94.44 182 ILE A N 1
ATOM 1320 C CA . ILE A 1 182 ? 4.574 8.310 3.226 1.00 94.44 182 ILE A CA 1
ATOM 1321 C C . ILE A 1 182 ? 3.560 7.951 2.146 1.00 94.44 182 ILE A C 1
ATOM 1323 O O . ILE A 1 182 ? 3.678 6.934 1.469 1.00 94.44 182 ILE A O 1
ATOM 1327 N N . SER A 1 183 ? 2.600 8.847 1.925 1.00 97.62 183 SER A N 1
ATOM 1328 C CA . SER A 1 183 ? 1.813 8.849 0.692 1.00 97.62 183 SER A CA 1
ATOM 1329 C C . SER A 1 183 ? 2.576 9.611 -0.384 1.00 97.62 183 SER A C 1
ATOM 1331 O O . SER A 1 183 ? 2.850 10.805 -0.219 1.00 97.62 183 SER A O 1
ATOM 1333 N N . HIS A 1 184 ? 2.911 8.941 -1.482 1.00 95.12 184 HIS A N 1
ATOM 1334 C CA . HIS A 1 184 ? 3.715 9.514 -2.555 1.00 95.12 184 HIS A CA 1
ATOM 1335 C C . HIS A 1 184 ? 2.867 9.928 -3.750 1.00 95.12 184 HIS A C 1
ATOM 1337 O O . HIS A 1 184 ? 1.920 9.247 -4.148 1.00 95.12 184 HIS A O 1
ATOM 1343 N N . SER A 1 185 ? 3.273 11.022 -4.385 1.00 96.62 185 SER A N 1
ATOM 1344 C CA . SER A 1 185 ? 2.924 11.239 -5.784 1.00 96.62 185 SER A CA 1
ATOM 1345 C C . SER A 1 185 ? 3.589 10.182 -6.670 1.00 96.62 185 SER A C 1
ATOM 1347 O O . SER A 1 185 ? 4.696 9.722 -6.383 1.00 96.62 185 SER A O 1
ATOM 1349 N N . VAL A 1 186 ? 2.913 9.793 -7.748 1.00 96.75 186 VAL A N 1
ATOM 1350 C CA . VAL A 1 186 ? 3.401 8.804 -8.719 1.00 96.75 186 VAL A CA 1
ATOM 1351 C C . VAL A 1 186 ? 3.329 9.355 -10.136 1.00 96.75 186 VAL A C 1
ATOM 1353 O O . VAL A 1 186 ? 2.485 10.192 -10.452 1.00 96.75 186 VAL A O 1
ATOM 1356 N N . SER A 1 187 ? 4.207 8.871 -11.008 1.00 95.56 187 SER A N 1
ATOM 1357 C CA . SER A 1 187 ? 4.258 9.262 -12.419 1.00 95.56 187 SER A CA 1
ATOM 1358 C C . SER A 1 187 ? 4.616 8.064 -13.292 1.00 95.56 187 SER A C 1
ATOM 1360 O O . SER A 1 187 ? 4.857 6.967 -12.780 1.00 95.56 187 SER A O 1
ATOM 1362 N N . LYS A 1 188 ? 4.683 8.271 -14.613 1.00 95.94 188 LYS A N 1
ATOM 1363 C CA . LYS A 1 188 ? 5.231 7.267 -15.528 1.00 95.94 188 LYS A CA 1
ATOM 1364 C C . LYS A 1 188 ? 6.598 6.791 -15.024 1.00 95.94 188 LYS A C 1
ATOM 1366 O O . LYS A 1 188 ? 7.461 7.616 -14.727 1.00 95.94 188 LYS A O 1
ATOM 1371 N N . ASP A 1 189 ? 6.741 5.476 -14.890 1.00 94.19 189 ASP A N 1
ATOM 1372 C CA . ASP A 1 189 ? 7.955 4.769 -14.483 1.00 94.19 189 ASP A CA 1
ATOM 1373 C C . ASP A 1 189 ? 8.512 5.197 -13.108 1.00 94.19 189 ASP A C 1
ATOM 1375 O O . ASP A 1 189 ? 9.699 5.014 -12.833 1.00 94.19 189 ASP A O 1
ATOM 1379 N N . ARG A 1 190 ? 7.678 5.751 -12.211 1.00 92.69 190 ARG A N 1
ATOM 1380 C CA . ARG A 1 190 ? 8.111 6.168 -10.867 1.00 92.69 190 ARG A CA 1
ATOM 1381 C C . ARG A 1 190 ? 7.030 5.924 -9.810 1.00 92.69 190 ARG A C 1
ATOM 1383 O O . ARG A 1 190 ? 6.001 6.599 -9.788 1.00 92.69 190 ARG A O 1
ATOM 1390 N N . LEU A 1 191 ? 7.311 4.988 -8.898 1.00 93.06 191 LEU A N 1
ATOM 1391 C CA . LEU A 1 191 ? 6.440 4.617 -7.769 1.00 93.06 191 LEU A CA 1
ATOM 1392 C C . LEU A 1 191 ? 6.518 5.578 -6.572 1.00 93.06 191 LEU A C 1
ATOM 1394 O O . LEU A 1 191 ? 5.646 5.548 -5.711 1.00 93.06 191 LEU A O 1
ATOM 1398 N N . ALA A 1 192 ? 7.551 6.420 -6.510 1.00 91.06 192 ALA A N 1
ATOM 1399 C CA . ALA A 1 192 ? 7.713 7.431 -5.471 1.00 91.06 192 ALA A CA 1
ATOM 1400 C C . ALA A 1 192 ? 8.341 8.703 -6.058 1.00 91.06 192 ALA A C 1
ATOM 1402 O O . ALA A 1 192 ? 9.530 8.736 -6.392 1.00 91.06 192 ALA A O 1
ATOM 1403 N N . HIS A 1 193 ? 7.521 9.740 -6.222 1.00 87.38 193 HIS A N 1
ATOM 1404 C CA . HIS A 1 193 ? 7.924 11.074 -6.663 1.00 87.38 193 HIS A CA 1
ATOM 1405 C C . HIS A 1 193 ? 7.994 12.050 -5.470 1.00 87.38 193 HIS A C 1
ATOM 1407 O O . HIS A 1 193 ? 7.669 11.713 -4.332 1.00 87.38 193 HIS A O 1
ATOM 1413 N N . ASP A 1 194 ? 8.473 13.262 -5.738 1.00 88.81 194 ASP A N 1
ATOM 1414 C CA . ASP A 1 194 ? 8.895 14.255 -4.743 1.00 88.81 194 ASP A CA 1
ATOM 1415 C C . ASP A 1 194 ? 7.755 14.858 -3.901 1.00 88.81 194 ASP A C 1
ATOM 1417 O O . ASP A 1 194 ? 7.988 15.255 -2.759 1.00 88.81 194 ASP A O 1
ATOM 1421 N N . LYS A 1 195 ? 6.518 14.946 -4.421 1.00 94.75 195 LYS A N 1
ATOM 1422 C CA . LYS A 1 195 ? 5.389 15.429 -3.608 1.00 94.75 195 LYS A CA 1
ATOM 1423 C C . LYS A 1 195 ? 4.934 14.314 -2.675 1.00 94.75 195 LYS A C 1
ATOM 1425 O O . LYS A 1 195 ? 4.646 13.206 -3.136 1.00 94.75 195 LYS A O 1
ATOM 1430 N N . MET A 1 196 ? 4.832 14.627 -1.388 1.00 95.31 196 MET A N 1
ATOM 1431 C CA . MET A 1 196 ? 4.545 13.654 -0.341 1.00 95.31 196 MET A CA 1
ATOM 1432 C C . MET A 1 196 ? 3.611 14.193 0.744 1.00 95.31 196 MET A C 1
ATOM 1434 O O . MET A 1 196 ? 3.576 15.395 1.033 1.00 95.31 196 MET A O 1
ATOM 1438 N N . ILE A 1 197 ? 2.889 13.269 1.375 1.00 96.75 197 ILE A N 1
ATOM 1439 C CA . ILE A 1 197 ? 2.149 13.484 2.620 1.00 96.75 197 ILE A CA 1
ATOM 1440 C C . ILE A 1 197 ? 2.755 12.552 3.664 1.00 96.75 197 ILE A C 1
ATOM 1442 O O . ILE A 1 197 ? 2.806 11.341 3.456 1.00 96.75 197 ILE A O 1
ATOM 1446 N N . ILE A 1 198 ? 3.199 13.119 4.782 1.00 95.75 198 ILE A N 1
ATOM 1447 C CA . ILE A 1 198 ? 3.769 12.379 5.907 1.00 95.75 198 ILE A CA 1
ATOM 1448 C C . ILE A 1 198 ? 3.112 12.867 7.194 1.00 95.75 198 ILE A C 1
ATOM 1450 O O . ILE A 1 198 ? 3.188 14.045 7.541 1.00 95.75 198 ILE A O 1
ATOM 1454 N N . VAL A 1 199 ? 2.394 11.965 7.861 1.00 96.62 199 VAL A N 1
ATOM 1455 C CA . VAL A 1 199 ? 1.554 12.313 9.019 1.00 96.62 199 VAL A CA 1
ATOM 1456 C C . VAL A 1 199 ? 2.334 12.222 10.327 1.00 96.62 199 VAL A C 1
ATOM 1458 O O . VAL A 1 199 ? 2.219 13.093 11.191 1.00 96.62 199 VAL A O 1
ATOM 1461 N N . ASN A 1 200 ? 3.151 11.178 10.456 1.00 96.25 200 ASN A N 1
ATOM 1462 C CA . ASN A 1 200 ? 3.986 10.929 11.621 1.00 96.25 200 ASN A CA 1
ATOM 1463 C C . ASN A 1 200 ? 5.448 10.754 11.174 1.00 96.25 200 ASN A C 1
ATOM 1465 O O . ASN A 1 200 ? 5.885 9.626 11.007 1.00 96.25 200 ASN A O 1
ATOM 1469 N N . PRO A 1 201 ? 6.185 11.833 10.856 1.00 94.62 201 PRO A N 1
ATOM 1470 C CA . PRO A 1 201 ? 7.570 11.711 10.404 1.00 94.62 201 PRO A CA 1
ATOM 1471 C C . PRO A 1 201 ? 8.493 11.212 11.519 1.00 94.62 201 PRO A C 1
ATOM 1473 O O . PRO A 1 201 ? 8.337 11.628 12.664 1.00 94.62 201 PRO A O 1
ATOM 1476 N N . SER A 1 202 ? 9.504 10.414 11.166 1.00 92.06 202 SER A N 1
ATOM 1477 C CA . SER A 1 202 ? 10.631 10.146 12.066 1.00 92.06 202 SER A CA 1
ATOM 1478 C C . SER A 1 202 ? 11.461 11.412 12.300 1.00 92.06 202 SER A C 1
ATOM 1480 O O . SER A 1 202 ? 11.404 12.365 11.514 1.00 92.06 202 SER A O 1
ATOM 1482 N N . ASP A 1 203 ? 12.307 11.414 13.330 1.00 90.25 203 ASP A N 1
ATOM 1483 C CA . ASP A 1 203 ? 13.191 12.548 13.646 1.00 90.25 203 ASP A CA 1
ATOM 1484 C C . ASP A 1 203 ? 14.073 12.977 12.464 1.00 90.25 203 ASP A C 1
ATOM 1486 O O . ASP A 1 203 ? 14.373 14.163 12.284 1.00 90.25 203 ASP A O 1
ATOM 1490 N N . GLN A 1 204 ? 14.513 12.016 11.648 1.00 88.94 204 GLN A N 1
ATOM 1491 C CA . GLN A 1 204 ? 15.314 12.299 10.462 1.00 88.94 204 GLN A CA 1
ATOM 1492 C C . GLN A 1 204 ? 14.454 12.900 9.348 1.00 88.94 204 GLN A C 1
ATOM 1494 O O . GLN A 1 204 ? 14.851 13.888 8.730 1.00 88.94 204 GLN A O 1
ATOM 1499 N N . GLN A 1 205 ? 13.269 12.341 9.103 1.00 89.56 205 GLN A N 1
ATOM 1500 C CA . GLN A 1 205 ? 12.360 12.849 8.079 1.00 89.56 205 GLN A CA 1
ATOM 1501 C C . GLN A 1 205 ? 11.854 14.247 8.430 1.00 89.56 205 GLN A C 1
ATOM 1503 O O . GLN A 1 205 ? 11.848 15.111 7.562 1.00 89.56 205 GLN A O 1
ATOM 1508 N N . ALA A 1 206 ? 11.522 14.523 9.691 1.00 88.88 206 ALA A N 1
ATOM 1509 C CA . ALA A 1 206 ? 11.038 15.831 10.133 1.00 88.88 206 ALA A CA 1
ATOM 1510 C C . ALA A 1 206 ? 12.000 16.984 9.777 1.00 88.88 206 ALA A C 1
ATOM 1512 O O . ALA A 1 206 ? 11.559 18.108 9.554 1.00 88.88 206 ALA A O 1
ATOM 1513 N N . LYS A 1 207 ? 13.306 16.702 9.665 1.00 89.19 207 LYS A N 1
ATOM 1514 C CA . LYS A 1 207 ? 14.338 17.671 9.255 1.00 89.19 207 LYS A CA 1
ATOM 1515 C C . LYS A 1 207 ? 14.417 17.887 7.739 1.00 89.19 207 LYS A C 1
ATOM 1517 O O . LYS A 1 207 ? 14.963 18.896 7.306 1.00 89.19 207 LYS A O 1
ATOM 1522 N N . MET A 1 208 ? 13.926 16.939 6.942 1.00 85.25 208 MET A N 1
ATOM 1523 C CA . MET A 1 208 ? 14.041 16.928 5.476 1.00 85.25 208 MET A CA 1
ATOM 1524 C C . MET A 1 208 ? 12.709 17.182 4.766 1.00 85.25 208 MET A C 1
ATOM 1526 O O . MET A 1 208 ? 12.696 17.572 3.600 1.00 85.25 208 MET A O 1
ATOM 1530 N N . VAL A 1 209 ? 11.587 16.940 5.446 1.00 83.19 209 VAL A N 1
ATOM 1531 C CA . VAL A 1 209 ? 10.249 17.061 4.875 1.00 83.19 209 VAL A CA 1
ATOM 1532 C C . VAL A 1 209 ? 9.964 18.512 4.522 1.00 83.19 209 VAL A C 1
ATOM 1534 O O . VAL A 1 209 ? 9.902 19.386 5.383 1.00 83.19 209 VAL A O 1
ATOM 1537 N N . GLN A 1 210 ? 9.730 18.746 3.235 1.00 86.12 210 GLN A N 1
ATOM 1538 C CA . GLN A 1 210 ? 9.197 20.003 2.739 1.00 86.12 210 GLN A CA 1
ATOM 1539 C C . GLN A 1 210 ? 7.722 19.798 2.381 1.00 86.12 210 GLN A C 1
ATOM 1541 O O . GLN A 1 210 ? 7.415 18.917 1.571 1.00 86.12 210 GLN A O 1
ATOM 1546 N N . PRO A 1 211 ? 6.796 20.573 2.977 1.00 89.75 211 PRO A N 1
ATOM 1547 C CA . PRO A 1 211 ? 5.398 20.550 2.575 1.00 89.75 211 PRO A CA 1
ATOM 1548 C C . PRO A 1 211 ? 5.263 20.835 1.082 1.00 89.75 211 PRO A C 1
ATOM 1550 O O . PRO A 1 211 ? 5.942 21.708 0.541 1.00 89.75 211 PRO A O 1
ATOM 1553 N N . CYS A 1 212 ? 4.354 20.126 0.424 1.00 94.25 212 CYS A N 1
ATOM 1554 C CA . CYS A 1 212 ? 4.034 20.365 -0.974 1.00 94.25 212 CYS A CA 1
ATOM 1555 C C . CYS A 1 212 ? 2.631 20.957 -1.107 1.00 94.25 212 CYS A C 1
ATOM 1557 O O . CYS A 1 212 ? 1.777 20.786 -0.234 1.00 94.25 212 CYS A O 1
ATOM 1559 N N . VAL A 1 213 ? 2.404 21.656 -2.216 1.00 97.12 213 VAL A N 1
ATOM 1560 C CA . VAL A 1 213 ? 1.075 22.116 -2.619 1.00 97.12 213 VAL A CA 1
ATOM 1561 C C . VAL A 1 213 ? 0.543 21.147 -3.664 1.00 97.12 213 VAL A C 1
ATOM 1563 O O . VAL A 1 213 ? 1.225 20.851 -4.651 1.00 97.12 213 VAL A O 1
ATOM 1566 N N . PHE A 1 214 ? -0.669 20.646 -3.445 1.00 97.12 214 PHE A N 1
ATOM 1567 C CA . PHE A 1 214 ? -1.332 19.794 -4.423 1.00 97.12 214 PHE A CA 1
ATOM 1568 C C . PHE A 1 214 ? -1.762 20.618 -5.634 1.00 97.12 214 PHE A C 1
ATOM 1570 O O . PHE A 1 214 ? -2.208 21.760 -5.506 1.00 97.12 214 PHE A O 1
ATOM 1577 N N . SER A 1 215 ? -1.638 20.028 -6.813 1.00 96.44 215 SER A N 1
ATOM 1578 C CA . SER A 1 215 ? -1.965 20.659 -8.086 1.00 96.44 215 SER A CA 1
ATOM 1579 C C . SER A 1 215 ? -2.887 19.759 -8.894 1.00 96.44 215 SER A C 1
ATOM 1581 O O . SER A 1 215 ? -2.772 18.533 -8.842 1.00 96.44 215 SER A O 1
ATOM 1583 N N . ASN A 1 216 ? -3.788 20.353 -9.674 1.00 96.50 216 ASN A N 1
ATOM 1584 C CA . ASN A 1 216 ? -4.567 19.586 -10.644 1.00 96.50 216 ASN A CA 1
ATOM 1585 C C . ASN A 1 216 ? -3.661 18.683 -11.496 1.00 96.50 216 ASN A C 1
ATOM 1587 O O . ASN A 1 216 ? -2.592 19.083 -11.955 1.00 96.50 216 ASN A O 1
ATOM 1591 N N . TYR A 1 217 ? -4.154 17.474 -11.722 1.00 96.44 217 TYR A N 1
ATOM 1592 C CA . TYR A 1 217 ? -3.532 16.349 -12.407 1.00 96.44 217 TYR A CA 1
ATOM 1593 C C . TYR A 1 217 ? -2.363 15.690 -11.668 1.00 96.44 217 TYR A C 1
ATOM 1595 O O . TYR A 1 217 ? -1.752 14.779 -12.223 1.00 96.44 217 TYR A O 1
ATOM 1603 N N . ASP A 1 218 ? -2.102 16.053 -10.408 1.00 97.00 218 ASP A N 1
ATOM 1604 C CA . ASP A 1 218 ? -1.290 15.213 -9.530 1.00 97.00 218 ASP A CA 1
ATOM 1605 C C . ASP A 1 218 ? -1.949 13.833 -9.369 1.00 97.00 218 ASP A C 1
ATOM 1607 O O . ASP A 1 218 ? -3.164 13.720 -9.162 1.00 97.00 218 ASP A O 1
ATOM 1611 N N . VAL A 1 219 ? -1.136 12.778 -9.412 1.00 98.25 219 VAL A N 1
ATOM 1612 C CA . VAL A 1 219 ? -1.550 11.421 -9.043 1.00 98.25 219 VAL A CA 1
ATOM 1613 C C . VAL A 1 219 ? -0.863 11.057 -7.742 1.00 98.25 219 VAL A C 1
ATOM 1615 O O . VAL A 1 219 ? 0.358 11.143 -7.652 1.00 98.25 219 VAL A O 1
ATOM 1618 N N . PHE A 1 220 ? -1.641 10.652 -6.744 1.00 98.25 220 PHE A N 1
ATOM 1619 C CA . PHE A 1 220 ? -1.136 10.218 -5.445 1.00 98.25 220 PHE A CA 1
ATOM 1620 C C . PHE A 1 220 ? -1.548 8.786 -5.163 1.00 98.25 220 PHE A C 1
ATOM 1622 O O . PHE A 1 220 ? -2.709 8.422 -5.353 1.00 98.25 220 PHE A O 1
ATOM 1629 N N . VAL A 1 221 ? -0.608 8.012 -4.638 1.00 98.56 221 VAL A N 1
ATOM 1630 C CA . VAL A 1 221 ? -0.895 6.823 -3.846 1.00 98.56 221 VAL A CA 1
ATOM 1631 C C . VAL A 1 221 ? -1.006 7.288 -2.398 1.00 98.56 221 VAL A C 1
ATOM 1633 O O . VAL A 1 221 ? -0.015 7.654 -1.767 1.00 98.56 221 VAL A O 1
ATOM 1636 N N . VAL A 1 222 ? -2.240 7.352 -1.905 1.00 98.56 222 VAL A N 1
ATOM 1637 C CA . VAL A 1 222 ? -2.551 7.664 -0.511 1.00 98.56 222 VAL A CA 1
ATOM 1638 C C . VAL A 1 222 ? -2.460 6.375 0.280 1.00 98.56 222 VAL A C 1
ATOM 1640 O O . VAL A 1 222 ? -3.180 5.426 -0.021 1.00 98.56 222 VAL A O 1
ATOM 1643 N N . ASP A 1 223 ? -1.590 6.359 1.279 1.00 98.31 223 ASP A N 1
ATOM 1644 C CA . ASP A 1 223 ? -1.293 5.198 2.105 1.00 98.31 223 ASP A CA 1
ATOM 1645 C C . ASP A 1 223 ? -1.520 5.529 3.581 1.00 98.31 223 ASP A C 1
ATOM 1647 O O . ASP A 1 223 ? -0.815 6.344 4.184 1.00 98.31 223 ASP A O 1
ATOM 1651 N N . VAL A 1 224 ? -2.564 4.927 4.142 1.00 98.56 224 VAL A N 1
ATOM 1652 C CA . VAL A 1 224 ? -2.962 5.069 5.537 1.00 98.56 224 VAL A CA 1
ATOM 1653 C C . VAL A 1 224 ? -2.571 3.798 6.263 1.00 98.56 224 VAL A C 1
ATOM 1655 O O . VAL A 1 224 ? -3.273 2.793 6.183 1.00 98.56 224 VAL A O 1
ATOM 1658 N N . ALA A 1 225 ? -1.467 3.870 6.996 1.00 98.44 225 ALA A N 1
ATOM 1659 C CA . ALA A 1 225 ? -0.983 2.830 7.890 1.00 98.44 225 ALA A CA 1
ATOM 1660 C C . ALA A 1 225 ? -1.164 3.284 9.342 1.00 98.44 225 ALA A C 1
ATOM 1662 O O . ALA A 1 225 ? -0.608 4.307 9.753 1.00 98.44 225 ALA A O 1
ATOM 1663 N N . ILE A 1 226 ? -1.941 2.529 10.116 1.00 98.56 226 ILE A N 1
ATOM 1664 C CA . ILE A 1 226 ? -2.224 2.823 11.522 1.00 98.56 226 ILE A CA 1
ATOM 1665 C C . ILE A 1 226 ? -1.977 1.609 12.416 1.00 98.56 226 ILE A C 1
ATOM 1667 O O . ILE A 1 226 ? -2.067 0.458 11.987 1.00 98.56 226 ILE A O 1
ATOM 1671 N N . SER A 1 227 ? -1.697 1.891 13.682 1.00 98.56 227 SER A N 1
ATOM 1672 C CA . SER A 1 227 ? -1.376 0.922 14.720 1.00 98.56 227 SER A CA 1
ATOM 1673 C C . SER A 1 227 ? -2.248 1.128 15.955 1.00 98.56 227 SER A C 1
ATOM 1675 O O . SER A 1 227 ? -2.607 2.256 16.302 1.00 98.56 227 SER A O 1
ATOM 1677 N N . SER A 1 228 ? -2.546 0.030 16.650 1.00 98.19 228 SER A N 1
ATOM 1678 C CA . SER A 1 228 ? -3.123 0.056 17.998 1.00 98.19 228 SER A CA 1
ATOM 1679 C C . SER A 1 228 ? -2.125 0.443 19.095 1.00 98.19 228 SER A C 1
ATOM 1681 O O . SER A 1 228 ? -2.506 0.552 20.257 1.00 98.19 228 SER A O 1
ATOM 1683 N N . ALA A 1 229 ? -0.839 0.547 18.765 1.00 97.06 229 ALA A N 1
ATOM 1684 C CA . ALA A 1 229 ? 0.245 0.891 19.674 1.00 97.06 229 ALA A CA 1
ATOM 1685 C C . ALA A 1 229 ? 0.771 2.308 19.377 1.00 97.06 229 ALA A C 1
ATOM 1687 O O . ALA A 1 229 ? 0.009 3.201 19.015 1.00 97.06 229 ALA A O 1
ATOM 1688 N N . GLU A 1 230 ? 2.074 2.537 19.551 1.00 95.31 230 GLU A N 1
ATOM 1689 C CA . GLU A 1 230 ? 2.716 3.837 19.302 1.00 95.31 230 GLU A CA 1
ATOM 1690 C C . GLU A 1 230 ? 2.940 4.119 17.808 1.00 95.31 230 GLU A C 1
ATOM 1692 O O . GLU A 1 230 ? 3.315 5.231 17.449 1.00 95.31 230 GLU A O 1
ATOM 1697 N N . GLY A 1 231 ? 2.718 3.129 16.933 1.00 95.44 231 GLY A N 1
ATOM 1698 C CA . GLY A 1 231 ? 2.990 3.253 15.502 1.00 95.44 231 GLY A CA 1
ATOM 1699 C C . GLY A 1 231 ? 4.477 3.212 15.158 1.00 95.44 231 GLY A C 1
ATOM 1700 O O . GLY A 1 231 ? 4.851 3.647 14.075 1.00 95.44 231 GLY A O 1
ATOM 1701 N N . LYS A 1 232 ? 5.330 2.703 16.049 1.00 96.44 232 LYS A N 1
ATOM 1702 C CA . LYS A 1 232 ? 6.742 2.450 15.745 1.00 96.44 232 LYS A CA 1
ATOM 1703 C C . LYS A 1 232 ? 6.867 1.066 15.132 1.00 96.44 232 LYS A C 1
ATOM 1705 O O . LYS A 1 232 ? 6.469 0.087 15.759 1.00 96.44 232 LYS A O 1
ATOM 1710 N N . VAL A 1 233 ? 7.404 1.013 13.920 1.00 96.50 233 VAL A N 1
ATOM 1711 C CA . VAL A 1 233 ? 7.642 -0.238 13.205 1.00 96.50 233 VAL A CA 1
ATOM 1712 C C . VAL A 1 233 ? 9.109 -0.378 12.859 1.00 96.50 233 VAL A C 1
ATOM 1714 O O . VAL A 1 233 ? 9.779 0.607 12.552 1.00 96.50 233 VAL A O 1
ATOM 1717 N N . GLU A 1 234 ? 9.591 -1.609 12.892 1.00 96.25 234 GLU A N 1
ATOM 1718 C CA . GLU A 1 234 ? 10.980 -1.957 12.612 1.00 96.25 234 GLU A CA 1
ATOM 1719 C C . GLU A 1 234 ? 11.019 -3.107 11.595 1.00 96.25 234 GLU A C 1
ATOM 1721 O O . GLU A 1 234 ? 10.050 -3.870 11.494 1.00 96.25 234 GLU A O 1
ATOM 1726 N N . PRO A 1 235 ? 12.095 -3.242 10.803 1.00 96.56 235 PRO A N 1
ATOM 1727 C CA . PRO A 1 235 ? 12.306 -4.436 9.996 1.00 96.56 235 PRO A CA 1
ATOM 1728 C C . PRO A 1 235 ? 12.307 -5.696 10.869 1.00 96.56 235 PRO A C 1
ATOM 1730 O O . PRO A 1 235 ? 12.984 -5.753 11.894 1.00 96.56 235 PRO A O 1
ATOM 1733 N N . ASN A 1 236 ? 11.571 -6.729 10.459 1.00 93.31 236 ASN A N 1
ATOM 1734 C CA . ASN A 1 236 ? 11.625 -8.022 11.132 1.00 93.31 236 ASN A CA 1
ATOM 1735 C C . ASN A 1 236 ? 12.871 -8.797 10.676 1.00 93.31 236 ASN A C 1
ATOM 1737 O O . ASN A 1 236 ? 12.874 -9.397 9.600 1.00 93.31 236 ASN A O 1
ATOM 1741 N N . ASP A 1 237 ? 13.893 -8.853 11.531 1.00 90.19 237 ASP A N 1
ATOM 1742 C CA . ASP A 1 237 ? 15.169 -9.539 11.264 1.00 90.19 237 ASP A CA 1
ATOM 1743 C C . ASP A 1 237 ? 15.040 -11.054 11.007 1.00 90.19 237 ASP A C 1
ATOM 1745 O O . ASP A 1 237 ? 15.935 -11.678 10.430 1.00 90.19 237 ASP A O 1
ATOM 1749 N N . ASN A 1 238 ? 13.930 -11.674 11.420 1.00 91.38 238 ASN A N 1
ATOM 1750 C CA . ASN A 1 238 ? 13.670 -13.097 11.193 1.00 91.38 238 ASN A CA 1
ATOM 1751 C C . ASN A 1 238 ? 13.004 -13.365 9.836 1.00 91.38 238 ASN A C 1
ATOM 1753 O O . ASN A 1 238 ? 12.944 -14.518 9.400 1.00 91.38 238 ASN A O 1
ATOM 1757 N N . LEU A 1 239 ? 12.495 -12.329 9.165 1.00 92.12 239 LEU A N 1
ATOM 1758 C CA . LEU A 1 239 ? 11.814 -12.442 7.882 1.00 92.12 239 LEU A CA 1
ATOM 1759 C C . LEU A 1 239 ? 12.686 -11.889 6.760 1.00 92.12 239 LEU A C 1
ATOM 1761 O O . LEU A 1 239 ? 13.322 -10.846 6.854 1.00 92.12 239 LEU A O 1
ATOM 1765 N N . ARG A 1 240 ? 12.715 -12.612 5.641 1.00 91.56 240 ARG A N 1
ATOM 1766 C CA . ARG A 1 240 ? 13.526 -12.212 4.491 1.00 91.56 240 ARG A CA 1
ATOM 1767 C C . ARG A 1 240 ? 12.803 -11.165 3.656 1.00 91.56 240 ARG A C 1
ATOM 1769 O O . ARG A 1 240 ? 11.688 -11.404 3.195 1.00 91.56 240 ARG A O 1
ATOM 1776 N N . THR A 1 241 ? 13.510 -10.091 3.321 1.00 95.62 241 THR A N 1
ATOM 1777 C CA . THR A 1 241 ? 13.098 -9.178 2.252 1.00 95.62 241 THR A CA 1
ATOM 1778 C C . THR A 1 241 ? 13.130 -9.897 0.905 1.00 95.62 241 THR A C 1
ATOM 1780 O O . THR A 1 241 ? 14.138 -10.505 0.522 1.00 95.62 241 THR A O 1
ATOM 1783 N N . ASN A 1 242 ? 12.007 -9.852 0.188 1.00 97.12 242 ASN A N 1
ATOM 1784 C CA . ASN A 1 242 ? 11.851 -10.508 -1.111 1.00 97.12 242 ASN A CA 1
ATOM 1785 C C . ASN A 1 242 ? 11.354 -9.566 -2.215 1.00 97.12 242 ASN A C 1
ATOM 1787 O O . ASN A 1 242 ? 11.270 -10.000 -3.365 1.00 97.12 242 ASN A O 1
ATOM 1791 N N . ILE A 1 243 ? 11.048 -8.307 -1.892 1.00 98.25 243 ILE A N 1
ATOM 1792 C CA . ILE A 1 243 ? 10.549 -7.311 -2.843 1.00 98.25 243 ILE A CA 1
ATOM 1793 C C . ILE A 1 243 ? 11.584 -6.208 -3.012 1.00 98.25 243 ILE A C 1
ATOM 1795 O O . ILE A 1 243 ? 12.107 -5.667 -2.036 1.00 98.25 243 ILE A O 1
ATOM 1799 N N . TYR A 1 244 ? 11.874 -5.887 -4.268 1.00 97.94 244 TYR A N 1
ATOM 1800 C CA . TYR A 1 244 ? 12.895 -4.923 -4.649 1.00 97.94 244 TYR A CA 1
ATOM 1801 C C . TYR A 1 244 ? 12.403 -4.047 -5.797 1.00 97.94 244 TYR A C 1
ATOM 1803 O O . TYR A 1 244 ? 11.534 -4.449 -6.564 1.00 97.94 244 TYR A O 1
ATOM 1811 N N . CYS A 1 245 ? 12.973 -2.856 -5.944 1.00 96.19 245 CYS A N 1
ATOM 1812 C CA . CYS A 1 245 ? 12.682 -1.946 -7.052 1.00 96.19 245 CYS A CA 1
ATOM 1813 C C . CYS A 1 245 ? 13.959 -1.254 -7.525 1.00 96.19 245 CYS A C 1
ATOM 1815 O O . CYS A 1 245 ? 14.831 -0.938 -6.717 1.00 96.19 245 CYS A O 1
ATOM 1817 N N . ARG A 1 246 ? 14.090 -1.007 -8.831 1.00 94.81 246 ARG A N 1
ATOM 1818 C CA . ARG A 1 246 ? 15.195 -0.214 -9.388 1.00 94.81 246 ARG A CA 1
ATOM 1819 C C . ARG A 1 246 ? 14.968 1.268 -9.081 1.00 94.81 246 ARG A C 1
ATOM 1821 O O . ARG A 1 246 ? 13.904 1.800 -9.370 1.00 94.81 246 ARG A O 1
ATOM 1828 N N . THR A 1 247 ? 15.991 1.947 -8.570 1.00 89.31 247 THR A N 1
ATOM 1829 C CA . THR A 1 247 ? 15.936 3.392 -8.266 1.00 89.31 247 THR A CA 1
ATOM 1830 C C . THR A 1 247 ? 16.143 4.278 -9.495 1.00 89.31 247 THR A C 1
ATOM 1832 O O . THR A 1 247 ? 15.779 5.447 -9.487 1.00 89.31 247 THR A O 1
ATOM 1835 N N . GLY A 1 248 ? 16.728 3.719 -10.560 1.00 85.06 248 GLY A N 1
ATOM 1836 C CA . GLY A 1 248 ? 17.237 4.475 -11.707 1.00 85.06 248 GLY A CA 1
ATOM 1837 C C . GLY A 1 248 ? 18.689 4.928 -11.530 1.00 85.06 248 GLY A C 1
ATOM 1838 O O . GLY A 1 248 ? 19.343 5.246 -12.523 1.00 85.06 248 GLY A O 1
ATOM 1839 N N . ASP A 1 249 ? 19.224 4.858 -10.309 1.00 88.25 249 ASP A N 1
ATOM 1840 C CA . ASP A 1 249 ? 20.600 5.243 -10.024 1.00 88.25 249 ASP A CA 1
ATOM 1841 C C . ASP A 1 249 ? 21.600 4.262 -10.646 1.00 88.25 249 ASP A C 1
ATOM 1843 O O . ASP A 1 249 ? 21.384 3.041 -10.749 1.00 88.25 249 ASP A O 1
ATOM 1847 N N . THR A 1 250 ? 22.725 4.828 -11.077 1.00 87.50 250 THR A N 1
ATOM 1848 C CA . THR A 1 250 ? 23.825 4.101 -11.704 1.00 87.50 250 THR A CA 1
ATOM 1849 C C . THR A 1 250 ? 25.004 3.994 -10.751 1.00 87.50 250 THR A C 1
ATOM 1851 O O . THR A 1 250 ? 25.502 5.002 -10.254 1.00 87.50 250 THR A O 1
ATOM 1854 N N . TYR A 1 251 ? 25.509 2.778 -10.569 1.00 93.56 251 TYR A N 1
ATOM 1855 C CA . TYR A 1 251 ? 26.725 2.499 -9.814 1.00 93.56 251 TYR A CA 1
ATOM 1856 C C . TYR A 1 251 ? 27.545 1.421 -10.527 1.00 93.56 251 TYR A C 1
ATOM 1858 O O . TYR A 1 251 ? 26.994 0.498 -11.132 1.00 93.56 251 TYR A O 1
ATOM 1866 N N . SER A 1 252 ? 28.871 1.509 -10.429 1.00 94.56 252 SER A N 1
ATOM 1867 C CA . SER A 1 252 ? 29.794 0.514 -10.985 1.00 94.56 252 SER A CA 1
ATOM 1868 C C . SER A 1 252 ? 29.855 -0.739 -10.105 1.00 94.56 252 SER A C 1
ATOM 1870 O O . SER A 1 252 ? 30.801 -0.935 -9.342 1.00 94.56 252 SER A O 1
ATOM 1872 N N . LEU A 1 253 ? 28.833 -1.593 -10.218 1.00 95.50 253 LEU A N 1
ATOM 1873 C CA . LEU A 1 253 ? 28.717 -2.853 -9.474 1.00 95.50 253 LEU A CA 1
ATOM 1874 C C . LEU A 1 253 ? 29.892 -3.795 -9.760 1.00 95.50 253 LEU A C 1
ATOM 1876 O O . LEU A 1 253 ? 30.221 -4.076 -10.920 1.00 95.50 253 LEU A O 1
ATOM 1880 N N . ARG A 1 254 ? 30.488 -4.340 -8.699 1.00 95.25 254 ARG A N 1
ATOM 1881 C CA . ARG A 1 254 ? 31.676 -5.197 -8.758 1.00 95.25 254 ARG A CA 1
ATOM 1882 C C . ARG A 1 254 ? 31.315 -6.647 -9.045 1.00 95.25 254 ARG A C 1
ATOM 1884 O O . ARG A 1 254 ? 31.986 -7.280 -9.868 1.00 95.25 254 ARG A O 1
ATOM 1891 N N . LEU A 1 255 ? 30.249 -7.180 -8.448 1.00 95.19 255 LEU A N 1
ATOM 1892 C CA . LEU A 1 255 ? 29.891 -8.587 -8.629 1.00 95.19 255 LEU A CA 1
ATOM 1893 C C . LEU A 1 255 ? 29.201 -8.828 -9.980 1.00 95.19 255 LEU A C 1
ATOM 1895 O O . LEU A 1 255 ? 28.340 -8.069 -10.430 1.00 95.19 255 LEU A O 1
ATOM 1899 N N . LYS A 1 256 ? 29.559 -9.942 -10.634 1.00 95.38 256 LYS A N 1
ATOM 1900 C CA . LYS A 1 256 ? 28.920 -10.373 -11.891 1.00 95.38 256 LYS A CA 1
ATOM 1901 C C . LYS A 1 256 ? 27.427 -10.657 -11.696 1.00 95.38 256 LYS A C 1
ATOM 1903 O O . LYS A 1 256 ? 26.636 -10.336 -12.575 1.00 95.38 256 LYS A O 1
ATOM 1908 N N . THR A 1 257 ? 27.059 -11.227 -10.550 1.00 95.62 257 THR A N 1
ATOM 1909 C CA . THR A 1 257 ? 25.668 -11.506 -10.169 1.00 95.62 257 THR A CA 1
ATOM 1910 C C . THR A 1 257 ? 24.851 -10.225 -10.028 1.00 95.62 257 THR A C 1
ATOM 1912 O O . THR A 1 257 ? 23.761 -10.160 -10.579 1.00 95.62 257 THR A O 1
ATOM 1915 N N . SER A 1 258 ? 25.387 -9.177 -9.396 1.00 96.38 258 SER A N 1
ATOM 1916 C CA . SER A 1 258 ? 24.703 -7.881 -9.259 1.00 96.38 258 SER A CA 1
ATOM 1917 C C . SER A 1 258 ? 24.408 -7.239 -10.612 1.00 96.38 258 SER A C 1
ATOM 1919 O O . SER A 1 258 ? 23.281 -6.825 -10.871 1.00 96.38 258 SER A O 1
ATOM 1921 N N . ARG A 1 259 ? 25.394 -7.222 -11.524 1.00 95.94 259 ARG A N 1
ATOM 1922 C CA . ARG A 1 259 ? 25.189 -6.715 -12.894 1.00 95.94 259 ARG A CA 1
ATOM 1923 C C . ARG A 1 259 ? 24.130 -7.516 -13.655 1.00 95.94 259 ARG A C 1
ATOM 1925 O O . ARG A 1 259 ? 23.319 -6.919 -14.357 1.00 95.94 259 ARG A O 1
ATOM 1932 N N . ALA A 1 260 ? 24.129 -8.843 -13.508 1.00 95.69 260 ALA A N 1
ATOM 1933 C CA . ALA A 1 260 ? 23.138 -9.710 -14.144 1.00 95.69 260 ALA A CA 1
ATOM 1934 C C . ALA A 1 260 ? 21.718 -9.422 -13.631 1.00 95.69 260 ALA A C 1
ATOM 1936 O O . ALA A 1 260 ? 20.823 -9.205 -14.442 1.00 95.69 260 ALA A O 1
ATOM 1937 N N . VAL A 1 261 ? 21.533 -9.322 -12.310 1.00 96.12 261 VAL A N 1
ATOM 1938 C CA . VAL A 1 261 ? 20.225 -9.014 -11.706 1.00 96.12 261 VAL A CA 1
ATOM 1939 C C . VAL A 1 261 ? 19.717 -7.644 -12.131 1.00 96.12 261 VAL A C 1
ATOM 1941 O O . VAL A 1 261 ? 18.552 -7.516 -12.479 1.00 96.12 261 VAL A O 1
ATOM 1944 N N . VAL A 1 262 ? 20.571 -6.617 -12.138 1.00 95.25 262 VAL A N 1
ATOM 1945 C CA . VAL A 1 262 ? 20.166 -5.278 -12.591 1.00 95.25 262 VAL A CA 1
ATOM 1946 C C . VAL A 1 262 ? 19.740 -5.293 -14.055 1.00 95.25 262 VAL A C 1
ATOM 1948 O O . VAL A 1 262 ? 18.718 -4.697 -14.390 1.00 95.25 262 VAL A O 1
ATOM 1951 N N . SER A 1 263 ? 20.486 -5.991 -14.916 1.00 95.56 263 SER A N 1
ATOM 1952 C CA . SER A 1 263 ? 20.141 -6.127 -16.333 1.00 95.56 263 SER A CA 1
ATOM 1953 C C . SER A 1 263 ? 18.805 -6.845 -16.525 1.00 95.56 263 SER A C 1
ATOM 1955 O O . SER A 1 263 ? 17.973 -6.394 -17.312 1.00 95.56 263 SER A O 1
ATOM 1957 N N . GLU A 1 264 ? 18.589 -7.948 -15.809 1.00 96.62 264 GLU A N 1
ATOM 1958 C CA . GLU A 1 264 ? 17.339 -8.702 -15.857 1.00 96.62 264 GLU A CA 1
ATOM 1959 C C . GLU A 1 264 ? 16.168 -7.859 -15.334 1.00 96.62 264 GLU A C 1
ATOM 1961 O O . GLU A 1 264 ? 15.157 -7.717 -16.022 1.00 96.62 264 GLU A O 1
ATOM 1966 N N . ALA A 1 265 ? 16.321 -7.237 -14.162 1.00 95.69 265 ALA A N 1
ATOM 1967 C CA . ALA A 1 265 ? 15.283 -6.429 -13.537 1.00 95.69 265 ALA A CA 1
ATOM 1968 C C . ALA A 1 265 ? 14.890 -5.224 -14.401 1.00 95.69 265 ALA A C 1
ATOM 1970 O O . ALA A 1 265 ? 13.705 -4.973 -14.604 1.00 95.69 265 ALA A O 1
ATOM 1971 N N . SER A 1 266 ? 15.866 -4.514 -14.975 1.00 94.38 266 SER A N 1
ATOM 1972 C CA . SER A 1 266 ? 15.590 -3.392 -15.877 1.00 94.38 266 SER A CA 1
ATOM 1973 C C . SER A 1 266 ? 14.893 -3.828 -17.167 1.00 94.38 266 SER A C 1
ATOM 1975 O O . SER A 1 266 ? 14.028 -3.104 -17.648 1.00 94.38 266 SER A O 1
ATOM 1977 N N . SER A 1 267 ? 15.220 -5.005 -17.707 1.00 94.69 267 SER A N 1
ATOM 1978 C CA . SER A 1 267 ? 14.566 -5.539 -18.909 1.00 94.69 267 SER A CA 1
ATOM 1979 C C . SER A 1 267 ? 13.127 -5.994 -18.639 1.00 94.69 267 SER A C 1
ATOM 1981 O O . SER A 1 267 ? 12.225 -5.730 -19.432 1.00 94.69 267 SER A O 1
ATOM 1983 N N . ARG A 1 268 ? 12.899 -6.675 -17.509 1.00 94.75 268 ARG A N 1
ATOM 1984 C CA . ARG A 1 268 ? 11.625 -7.348 -17.216 1.00 94.75 268 ARG A CA 1
ATOM 1985 C C . ARG A 1 268 ? 10.625 -6.483 -16.459 1.00 94.75 268 ARG A C 1
ATOM 1987 O O . ARG A 1 268 ? 9.429 -6.610 -16.698 1.00 94.75 268 ARG A O 1
ATOM 1994 N N . PHE A 1 269 ? 11.104 -5.635 -15.553 1.00 95.69 269 PHE A N 1
ATOM 1995 C CA . PHE A 1 269 ? 10.266 -4.866 -14.627 1.00 95.69 269 PHE A CA 1
ATOM 1996 C C . PHE A 1 269 ? 10.469 -3.352 -14.764 1.00 95.69 269 PHE A C 1
ATOM 1998 O O . PHE A 1 269 ? 9.672 -2.574 -14.245 1.00 95.69 269 PHE A O 1
ATOM 2005 N N . GLY A 1 270 ? 11.521 -2.910 -15.462 1.00 94.12 270 GLY A N 1
ATOM 2006 C CA . GLY A 1 270 ? 11.871 -1.495 -15.556 1.00 94.12 270 GLY A CA 1
ATOM 2007 C C . GLY A 1 270 ? 12.175 -0.917 -14.173 1.00 94.12 270 GLY A C 1
ATOM 2008 O O . GLY A 1 270 ? 13.156 -1.302 -13.535 1.00 94.12 270 GLY A O 1
ATOM 2009 N N . THR A 1 271 ? 11.328 0.007 -13.727 1.00 93.31 271 THR A N 1
ATOM 2010 C CA . THR A 1 271 ? 11.356 0.660 -12.405 1.00 93.31 271 THR A CA 1
ATOM 2011 C C . THR A 1 271 ? 10.173 0.257 -11.521 1.00 93.31 271 THR A C 1
ATOM 2013 O O . THR A 1 271 ? 9.921 0.887 -10.496 1.00 93.31 271 THR A O 1
ATOM 2016 N N . MET A 1 272 ? 9.421 -0.775 -11.908 1.00 97.50 272 MET A N 1
ATOM 2017 C CA . MET A 1 272 ? 8.391 -1.358 -11.053 1.00 97.50 272 MET A CA 1
ATOM 2018 C C . MET A 1 272 ? 9.026 -2.250 -9.987 1.00 97.50 272 MET A C 1
ATOM 2020 O O . MET A 1 272 ? 10.126 -2.786 -10.170 1.00 97.50 272 MET A O 1
ATOM 2024 N N . ALA A 1 273 ? 8.327 -2.417 -8.866 1.00 98.12 273 ALA A N 1
ATOM 2025 C CA . ALA A 1 273 ? 8.753 -3.360 -7.851 1.00 98.12 273 ALA A CA 1
ATOM 2026 C C . ALA A 1 273 ? 8.522 -4.794 -8.342 1.00 98.12 273 ALA A C 1
ATOM 2028 O O . ALA A 1 273 ? 7.550 -5.090 -9.038 1.00 98.12 273 ALA A O 1
ATOM 2029 N N . PHE A 1 274 ? 9.420 -5.691 -7.960 1.00 98.12 274 PHE A N 1
ATOM 2030 C CA . PHE A 1 274 ? 9.387 -7.093 -8.339 1.00 98.12 274 PHE A CA 1
ATOM 2031 C C . PHE A 1 274 ? 9.726 -7.976 -7.149 1.00 98.12 274 PHE A C 1
ATOM 2033 O O . PHE A 1 274 ? 10.448 -7.590 -6.226 1.00 98.12 274 PHE A O 1
ATOM 2040 N N . HIS A 1 275 ? 9.208 -9.195 -7.193 1.00 97.75 275 HIS A N 1
ATOM 2041 C CA . HIS A 1 275 ? 9.527 -10.225 -6.229 1.00 97.75 275 HIS A CA 1
ATOM 2042 C C . HIS A 1 275 ? 10.733 -11.037 -6.709 1.00 97.75 275 HIS A C 1
ATOM 2044 O O . HIS A 1 275 ? 10.810 -11.413 -7.877 1.00 97.75 275 HIS A O 1
ATOM 2050 N N . ILE A 1 276 ? 11.646 -11.406 -5.810 1.00 96.00 276 ILE A N 1
ATOM 2051 C CA . ILE A 1 276 ? 12.856 -12.172 -6.155 1.00 96.00 276 ILE A CA 1
ATOM 2052 C C . ILE A 1 276 ? 12.550 -13.514 -6.849 1.00 96.00 276 ILE A C 1
ATOM 2054 O O . ILE A 1 276 ? 13.302 -13.941 -7.719 1.00 96.00 276 ILE A O 1
ATOM 2058 N N . ARG A 1 277 ? 11.413 -14.145 -6.518 1.00 94.94 277 ARG A N 1
ATOM 2059 C CA . ARG A 1 277 ? 10.887 -15.362 -7.184 1.00 94.94 277 ARG A CA 1
ATOM 2060 C C . ARG A 1 277 ? 10.658 -15.204 -8.687 1.00 94.94 277 ARG A C 1
ATOM 2062 O O . ARG A 1 277 ? 10.570 -16.201 -9.387 1.00 94.94 277 ARG A O 1
ATOM 2069 N N . GLN A 1 278 ? 10.469 -13.973 -9.158 1.00 95.06 278 GLN A N 1
ATOM 2070 C CA . GLN A 1 278 ? 10.200 -13.710 -10.564 1.00 95.06 278 GLN A CA 1
ATOM 2071 C C . GLN A 1 278 ? 11.487 -13.736 -11.390 1.00 95.06 278 GLN A C 1
ATOM 2073 O O . GLN A 1 278 ? 11.377 -13.852 -12.604 1.00 95.06 278 GLN A O 1
ATOM 2078 N N . LEU A 1 279 ? 12.670 -13.648 -10.770 1.00 95.12 279 LEU A N 1
ATOM 2079 C CA . LEU A 1 279 ? 13.968 -13.722 -11.447 1.00 95.12 279 LEU A CA 1
ATOM 2080 C C . LEU A 1 279 ? 14.315 -15.160 -11.857 1.00 95.12 279 LEU A C 1
ATOM 2082 O O . LEU A 1 279 ? 13.896 -16.109 -11.197 1.00 95.12 279 LEU A O 1
ATOM 2086 N N . GLU A 1 280 ? 15.107 -15.317 -12.919 1.00 93.06 280 GLU A N 1
ATOM 2087 C CA . GLU A 1 280 ? 15.501 -16.631 -13.459 1.00 93.06 280 GLU A CA 1
ATOM 2088 C C . GLU A 1 280 ? 16.245 -17.512 -12.438 1.00 93.06 280 GLU A C 1
ATOM 2090 O O . GLU A 1 280 ? 16.010 -18.717 -12.366 1.00 93.06 280 GLU A O 1
ATOM 2095 N N . ASP A 1 281 ? 17.127 -16.919 -11.628 1.00 92.38 281 ASP A N 1
ATOM 2096 C CA . ASP A 1 281 ? 17.864 -17.605 -10.558 1.00 92.38 281 ASP A CA 1
ATOM 2097 C C . ASP A 1 281 ? 17.774 -16.796 -9.258 1.00 92.38 281 ASP A C 1
ATOM 2099 O O . ASP A 1 281 ? 18.649 -15.987 -8.929 1.00 92.38 281 ASP A O 1
ATOM 2103 N N . SER A 1 282 ? 16.695 -17.014 -8.501 1.00 90.38 282 SER A N 1
ATOM 2104 C CA . SER A 1 282 ? 16.418 -16.302 -7.247 1.00 90.38 282 SER A CA 1
ATOM 2105 C C . SER A 1 282 ? 17.523 -16.473 -6.196 1.00 90.38 282 SER A C 1
ATOM 2107 O O . SER A 1 282 ? 17.766 -15.571 -5.390 1.00 90.38 282 SER A O 1
ATOM 2109 N N . THR A 1 283 ? 18.222 -17.612 -6.204 1.00 87.06 283 THR A N 1
ATOM 2110 C CA . THR A 1 283 ? 19.302 -17.911 -5.254 1.00 87.06 283 THR A CA 1
ATOM 2111 C C . THR A 1 283 ? 20.525 -17.047 -5.532 1.00 87.06 283 THR A C 1
ATOM 2113 O O . THR A 1 283 ? 21.017 -16.368 -4.628 1.00 87.06 283 THR A O 1
ATOM 2116 N N . LYS A 1 284 ? 20.999 -17.000 -6.786 1.00 89.19 284 LYS A N 1
ATOM 2117 C CA . LYS A 1 284 ? 22.103 -16.101 -7.165 1.00 89.19 284 LYS A CA 1
ATOM 2118 C C . LYS A 1 284 ? 21.695 -14.637 -7.078 1.00 89.19 284 LYS A C 1
ATOM 2120 O O . LYS A 1 284 ? 22.523 -13.798 -6.709 1.00 89.19 284 LYS A O 1
ATOM 2125 N N . ALA A 1 285 ? 20.436 -14.336 -7.393 1.00 92.12 285 ALA A N 1
ATOM 2126 C CA . ALA A 1 285 ? 19.938 -12.976 -7.377 1.00 92.12 285 ALA A CA 1
ATOM 2127 C C . ALA A 1 285 ? 20.027 -12.331 -5.994 1.00 92.12 285 ALA A C 1
ATOM 2129 O O . ALA A 1 285 ? 20.400 -11.165 -5.886 1.00 92.12 285 ALA A O 1
ATOM 2130 N N . ARG A 1 286 ? 19.774 -13.104 -4.932 1.00 91.56 286 ARG A N 1
ATOM 2131 C CA . ARG A 1 286 ? 19.799 -12.611 -3.549 1.00 91.56 286 ARG A CA 1
ATOM 2132 C C . ARG A 1 286 ? 21.139 -11.983 -3.170 1.00 91.56 286 ARG A C 1
ATOM 2134 O O . ARG A 1 286 ? 21.163 -10.896 -2.604 1.00 91.56 286 ARG A O 1
ATOM 2141 N N . MET A 1 287 ? 22.251 -12.627 -3.528 1.00 90.88 287 MET A N 1
ATOM 2142 C CA . MET A 1 287 ? 23.584 -12.068 -3.274 1.00 90.88 287 MET A CA 1
ATOM 2143 C C . MET A 1 287 ? 23.832 -10.789 -4.080 1.00 90.88 287 MET A C 1
ATOM 2145 O O . MET A 1 287 ? 24.450 -9.857 -3.576 1.00 90.88 287 MET A O 1
ATOM 2149 N N . GLY A 1 288 ? 23.355 -10.737 -5.328 1.00 94.44 288 GLY A N 1
ATOM 2150 C CA . GLY A 1 288 ? 23.497 -9.549 -6.170 1.00 94.44 288 GLY A CA 1
ATOM 2151 C C . GLY A 1 288 ? 22.703 -8.350 -5.643 1.00 94.44 288 GLY A C 1
ATOM 2152 O O . GLY A 1 288 ? 23.197 -7.225 -5.638 1.00 94.44 288 GLY A O 1
ATOM 2153 N N . LEU A 1 289 ? 21.489 -8.595 -5.142 1.00 96.06 289 LEU A N 1
ATOM 2154 C CA . LEU A 1 289 ? 20.606 -7.561 -4.595 1.00 96.06 289 LEU A CA 1
ATOM 2155 C C . LEU A 1 289 ? 21.152 -6.919 -3.316 1.00 96.06 289 LEU A C 1
ATOM 2157 O O . LEU A 1 289 ? 20.858 -5.751 -3.066 1.00 96.06 289 LEU A O 1
ATOM 2161 N N . LEU A 1 290 ? 21.976 -7.634 -2.543 1.00 94.31 290 LEU A N 1
ATOM 2162 C CA . LEU A 1 290 ? 22.641 -7.070 -1.367 1.00 94.31 290 LEU A CA 1
ATOM 2163 C C . LEU A 1 290 ? 23.583 -5.918 -1.755 1.00 94.31 290 LEU A C 1
ATOM 2165 O O . LEU A 1 290 ? 23.434 -4.812 -1.241 1.00 94.31 290 LEU A O 1
ATOM 2169 N N . GLU A 1 291 ? 24.493 -6.145 -2.712 1.00 95.81 291 GLU A N 1
ATOM 2170 C CA . GLU A 1 291 ? 25.385 -5.092 -3.231 1.00 95.81 291 GLU A CA 1
ATOM 2171 C C . GLU A 1 291 ? 24.577 -3.958 -3.883 1.00 95.81 291 GLU A C 1
ATOM 2173 O O . GLU A 1 291 ? 24.875 -2.782 -3.678 1.00 95.81 291 GLU A O 1
ATOM 2178 N N . CYS A 1 292 ? 23.531 -4.298 -4.646 1.00 96.56 292 CYS A N 1
ATOM 2179 C CA . CYS A 1 292 ? 22.693 -3.295 -5.307 1.00 96.56 292 CYS A CA 1
ATOM 2180 C C . CYS A 1 292 ? 21.998 -2.373 -4.299 1.00 96.56 292 CYS A C 1
ATOM 2182 O O . CYS A 1 292 ? 21.983 -1.159 -4.491 1.00 96.56 292 CYS A O 1
ATOM 2184 N N . THR A 1 293 ? 21.466 -2.934 -3.214 1.00 96.06 293 THR A N 1
ATOM 2185 C CA . THR A 1 293 ? 20.776 -2.161 -2.173 1.00 96.06 293 THR A CA 1
ATOM 2186 C C . THR A 1 293 ? 21.758 -1.304 -1.384 1.00 96.06 293 THR A C 1
ATOM 2188 O O . THR A 1 293 ? 21.520 -0.115 -1.193 1.00 96.06 293 THR A O 1
ATOM 2191 N N . GLN A 1 294 ? 22.917 -1.861 -1.020 1.00 95.75 294 GLN A N 1
ATOM 2192 C CA . GLN A 1 294 ? 23.972 -1.134 -0.308 1.00 95.75 294 GLN A CA 1
ATOM 2193 C C . GLN A 1 294 ? 24.464 0.109 -1.068 1.00 95.75 294 GLN A C 1
ATOM 2195 O O . GLN A 1 294 ? 24.875 1.092 -0.452 1.00 95.75 294 GLN A O 1
ATOM 2200 N N . HIS A 1 295 ? 24.426 0.074 -2.401 1.00 95.69 295 HIS A N 1
ATOM 2201 C CA . HIS A 1 295 ? 24.860 1.175 -3.260 1.00 95.69 295 HIS A CA 1
ATOM 2202 C C . HIS A 1 295 ? 23.708 1.982 -3.879 1.00 95.69 295 HIS A C 1
ATOM 2204 O O . HIS A 1 295 ? 23.944 2.738 -4.818 1.00 95.69 295 HIS A O 1
ATOM 2210 N N . GLY A 1 296 ? 22.475 1.834 -3.379 1.00 94.44 296 GLY A N 1
ATOM 2211 C CA . GLY A 1 296 ? 21.321 2.633 -3.815 1.00 94.44 296 GLY A CA 1
ATOM 2212 C C . GLY A 1 296 ? 20.831 2.335 -5.235 1.00 94.44 296 GLY A C 1
ATOM 2213 O O . GLY A 1 296 ? 20.032 3.077 -5.788 1.00 94.44 296 GLY A O 1
ATOM 2214 N N . VAL A 1 297 ? 21.289 1.243 -5.846 1.00 95.75 297 VAL A N 1
ATOM 2215 C CA . VAL A 1 297 ? 20.902 0.798 -7.196 1.00 95.75 297 VAL A CA 1
ATOM 2216 C C . VAL A 1 297 ? 19.516 0.140 -7.172 1.00 95.75 297 VAL A C 1
ATOM 2218 O O . VAL A 1 297 ? 18.769 0.158 -8.156 1.00 95.75 297 VAL A O 1
ATOM 2221 N N . THR A 1 298 ? 19.156 -0.455 -6.041 1.00 96.19 298 THR A N 1
ATOM 2222 C CA . THR A 1 298 ? 17.820 -0.989 -5.784 1.00 96.19 298 THR A CA 1
ATOM 2223 C C . THR A 1 298 ? 17.342 -0.560 -4.410 1.00 96.19 298 THR A C 1
ATOM 2225 O O . THR A 1 298 ? 18.126 -0.546 -3.469 1.00 96.19 298 THR A O 1
ATOM 2228 N N . ASN A 1 299 ? 16.049 -0.292 -4.278 1.00 95.31 299 ASN A N 1
ATOM 2229 C CA . ASN A 1 299 ? 15.390 -0.210 -2.983 1.00 95.31 299 ASN A CA 1
ATOM 2230 C C . ASN A 1 299 ? 14.914 -1.604 -2.580 1.00 95.31 299 ASN A C 1
ATOM 2232 O O . ASN A 1 299 ? 14.391 -2.343 -3.419 1.00 95.31 299 ASN A O 1
ATOM 2236 N N . ALA A 1 300 ? 15.083 -1.943 -1.307 1.00 96.62 300 ALA A N 1
ATOM 2237 C CA . ALA A 1 300 ? 14.528 -3.141 -0.697 1.00 96.62 300 ALA A CA 1
ATOM 2238 C C . ALA A 1 300 ? 13.273 -2.755 0.096 1.00 96.62 300 ALA A C 1
ATOM 2240 O O . ALA A 1 300 ? 13.298 -1.800 0.867 1.00 96.62 300 ALA A O 1
ATOM 2241 N N . TYR A 1 301 ? 12.177 -3.483 -0.106 1.00 97.19 301 TYR A N 1
ATOM 2242 C CA . TYR A 1 301 ? 10.938 -3.294 0.647 1.00 97.19 301 TYR A CA 1
ATOM 2243 C C . TYR A 1 301 ? 10.914 -4.297 1.795 1.00 97.19 301 TYR A C 1
ATOM 2245 O O . TYR A 1 30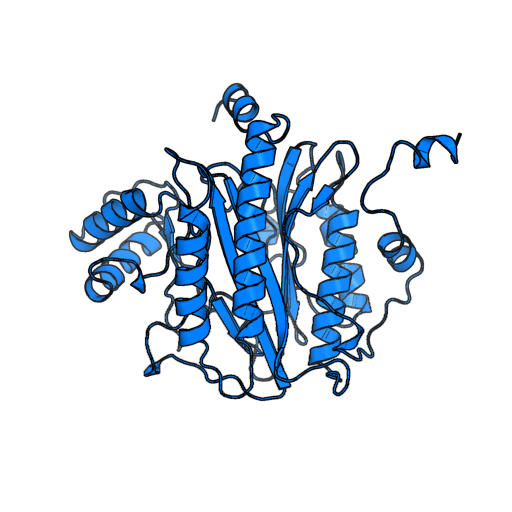1 ? 10.446 -5.426 1.646 1.00 97.19 301 TYR A O 1
ATOM 2253 N N . GLU A 1 302 ? 11.508 -3.894 2.915 1.00 97.44 302 GLU A N 1
ATOM 2254 C CA . GLU A 1 302 ? 11.625 -4.717 4.117 1.00 97.44 302 GLU A CA 1
ATOM 2255 C C . GLU A 1 302 ? 10.255 -5.016 4.728 1.00 97.44 302 GLU A C 1
ATOM 2257 O O . GLU A 1 302 ? 9.325 -4.211 4.633 1.00 97.44 302 GLU A O 1
ATOM 2262 N N . VAL A 1 303 ? 10.135 -6.183 5.363 1.00 97.94 303 VAL A N 1
ATOM 2263 C CA . VAL A 1 303 ? 8.934 -6.548 6.115 1.00 97.94 303 VAL A CA 1
ATOM 2264 C C . VAL A 1 303 ? 8.960 -5.784 7.430 1.00 97.94 303 VAL A C 1
ATOM 2266 O O . VAL A 1 303 ? 9.754 -6.106 8.310 1.00 97.94 303 VAL A O 1
ATOM 2269 N N . LEU A 1 304 ? 8.110 -4.769 7.549 1.00 97.88 304 LEU A N 1
ATOM 2270 C CA . LEU A 1 304 ? 8.017 -3.958 8.760 1.00 97.88 304 LEU A CA 1
ATOM 2271 C C . LEU A 1 304 ? 7.001 -4.560 9.726 1.00 97.88 304 LEU A C 1
ATOM 2273 O O . LEU A 1 304 ? 5.927 -4.999 9.305 1.00 97.88 304 LEU A O 1
ATOM 2277 N N . GLU A 1 305 ? 7.305 -4.541 11.016 1.00 97.50 305 GLU A N 1
ATOM 2278 C CA . GLU A 1 305 ? 6.400 -4.985 12.068 1.00 97.50 305 GLU A CA 1
ATOM 2279 C C . GLU A 1 305 ? 6.338 -4.010 13.236 1.00 97.50 305 GLU A C 1
ATOM 2281 O O . GLU A 1 305 ? 7.324 -3.373 13.592 1.00 97.50 305 GLU A O 1
ATOM 2286 N N . ASP A 1 306 ? 5.153 -3.899 13.828 1.00 97.75 306 ASP A N 1
ATOM 2287 C CA . ASP A 1 306 ? 4.979 -3.271 15.135 1.00 97.75 306 ASP A CA 1
ATOM 2288 C C . ASP A 1 306 ? 5.310 -4.286 16.244 1.00 97.75 306 ASP A C 1
ATOM 2290 O O . ASP A 1 306 ? 5.453 -5.493 15.994 1.00 97.75 306 ASP A O 1
ATOM 2294 N N . LYS A 1 307 ? 5.387 -3.807 17.488 1.00 96.31 307 LYS A N 1
ATOM 2295 C CA . LYS A 1 307 ? 5.689 -4.619 18.665 1.00 96.31 307 LYS A CA 1
ATOM 2296 C C . LYS A 1 307 ? 4.771 -5.835 18.764 1.00 96.31 307 LYS A C 1
ATOM 2298 O O . LYS A 1 307 ? 3.602 -5.817 18.366 1.00 96.31 307 LYS A O 1
ATOM 2303 N N . LYS A 1 308 ? 5.297 -6.881 19.396 1.00 90.62 308 LYS A N 1
ATOM 2304 C CA . LYS A 1 308 ? 4.539 -8.088 19.723 1.00 90.62 308 LYS A CA 1
ATOM 2305 C C . LYS A 1 308 ? 3.224 -7.711 20.427 1.00 90.62 308 LYS A C 1
ATOM 2307 O O . LYS A 1 308 ? 3.225 -6.884 21.336 1.00 90.62 308 LYS A O 1
ATOM 2312 N N . ASP A 1 309 ? 2.124 -8.301 19.962 1.00 92.62 309 ASP A N 1
ATOM 2313 C CA . ASP A 1 309 ? 0.736 -8.091 20.412 1.00 92.62 309 ASP A CA 1
ATOM 2314 C C . ASP A 1 309 ? 0.038 -6.799 19.936 1.00 92.62 309 ASP A C 1
ATOM 2316 O O . ASP A 1 309 ? -1.153 -6.618 20.201 1.00 92.62 309 ASP A O 1
ATOM 2320 N N . ALA A 1 310 ? 0.716 -5.914 19.196 1.00 97.62 310 ALA A N 1
ATOM 2321 C CA . ALA A 1 310 ? 0.031 -4.839 18.480 1.00 97.62 310 ALA A CA 1
ATOM 2322 C C . ALA A 1 310 ? -0.755 -5.381 17.273 1.00 97.62 310 ALA A C 1
ATOM 2324 O O . ALA A 1 310 ? -0.482 -6.457 16.745 1.00 97.62 310 ALA A O 1
ATOM 2325 N N . LEU A 1 311 ? -1.723 -4.605 16.797 1.00 98.38 311 LEU A N 1
ATOM 2326 C CA . LEU A 1 311 ? -2.384 -4.828 15.520 1.00 98.38 311 LEU A CA 1
ATOM 2327 C C . LEU A 1 311 ? -2.155 -3.612 14.628 1.00 98.38 311 LEU A C 1
ATOM 2329 O O . LEU A 1 311 ? -2.194 -2.471 15.093 1.00 98.38 311 LEU A O 1
ATOM 2333 N N . THR A 1 312 ? -1.946 -3.858 13.337 1.00 98.62 312 THR A N 1
ATOM 2334 C CA . THR A 1 312 ? -1.838 -2.798 12.333 1.00 98.62 312 THR A CA 1
ATOM 2335 C C . THR A 1 312 ? -2.889 -2.976 11.249 1.00 98.62 312 THR A C 1
ATOM 2337 O O . THR A 1 312 ? -3.128 -4.090 10.770 1.00 98.62 312 THR A O 1
ATOM 2340 N N . ALA A 1 313 ? -3.494 -1.864 10.835 1.00 98.62 313 ALA A N 1
ATOM 2341 C CA . ALA A 1 313 ? -4.350 -1.791 9.659 1.00 98.62 313 ALA A CA 1
ATOM 2342 C C . ALA A 1 313 ? -3.736 -0.838 8.638 1.00 98.62 313 ALA A C 1
ATOM 2344 O O . ALA A 1 313 ? -3.177 0.205 8.979 1.00 98.62 313 ALA A O 1
ATOM 2345 N N . ARG A 1 314 ? -3.865 -1.208 7.370 1.00 98.38 314 ARG A N 1
ATOM 2346 C CA . ARG A 1 314 ? -3.424 -0.427 6.227 1.00 98.38 314 ARG A CA 1
ATOM 2347 C C . ARG A 1 314 ? -4.496 -0.370 5.147 1.00 98.38 314 ARG A C 1
ATOM 2349 O O . ARG A 1 314 ? -5.077 -1.392 4.769 1.00 98.38 314 ARG A O 1
ATOM 2356 N N . VAL A 1 315 ? -4.749 0.833 4.656 1.00 98.19 315 VAL A N 1
ATOM 2357 C CA . VAL A 1 315 ? -5.605 1.116 3.507 1.00 98.19 315 VAL A CA 1
ATOM 2358 C C . VAL A 1 315 ? -4.808 1.992 2.556 1.00 98.19 315 VAL A C 1
ATOM 2360 O O . VAL A 1 315 ? -4.328 3.050 2.949 1.00 98.19 315 VAL A O 1
ATOM 2363 N N . MET A 1 316 ? -4.703 1.569 1.300 1.00 98.56 316 MET A N 1
ATOM 2364 C CA . MET A 1 316 ? -4.003 2.327 0.268 1.00 98.56 316 MET A CA 1
ATOM 2365 C C . MET A 1 316 ? -4.879 2.459 -0.972 1.00 98.56 316 MET A C 1
ATOM 2367 O O . MET A 1 316 ? -5.528 1.496 -1.389 1.00 98.56 316 MET A O 1
ATOM 2371 N N . PHE A 1 317 ? -4.888 3.645 -1.575 1.00 98.81 317 PHE A N 1
ATOM 2372 C CA . PHE A 1 317 ? -5.550 3.885 -2.851 1.00 98.81 317 PHE A CA 1
ATOM 2373 C C . PHE A 1 317 ? -4.816 4.918 -3.701 1.00 98.81 317 PHE A C 1
ATOM 2375 O O . PHE A 1 317 ? -4.258 5.893 -3.210 1.00 98.81 317 PHE A O 1
ATOM 2382 N N . THR A 1 318 ? -4.897 4.739 -5.011 1.00 98.88 318 THR A N 1
ATOM 2383 C CA . THR A 1 318 ? -4.463 5.704 -6.012 1.00 98.88 318 THR A CA 1
ATOM 2384 C C . THR A 1 318 ? -5.603 6.661 -6.364 1.00 98.88 318 THR A C 1
ATOM 2386 O O . THR A 1 318 ? -6.737 6.245 -6.631 1.00 98.88 318 THR A O 1
ATOM 2389 N N . THR A 1 319 ? -5.305 7.958 -6.394 1.00 98.56 319 THR A N 1
ATOM 2390 C CA . THR A 1 319 ? -6.232 9.030 -6.773 1.00 98.56 319 THR A CA 1
ATOM 2391 C C . THR A 1 319 ? -5.593 9.995 -7.765 1.00 98.56 319 THR A C 1
ATOM 2393 O O . THR A 1 319 ? -4.408 10.301 -7.667 1.00 98.56 319 THR A O 1
ATOM 2396 N N . VAL A 1 320 ? -6.399 10.516 -8.690 1.00 98.38 320 VAL A N 1
ATOM 2397 C CA . VAL A 1 320 ? -6.015 11.585 -9.622 1.00 98.38 320 VAL A CA 1
ATOM 2398 C C . VAL A 1 320 ? -6.731 12.866 -9.215 1.00 98.38 320 VAL A C 1
ATOM 2400 O O . VAL A 1 320 ? -7.962 12.902 -9.183 1.00 98.38 320 VAL A O 1
ATOM 2403 N N . LEU A 1 321 ? -5.997 13.932 -8.904 1.00 97.44 321 LEU A N 1
ATOM 2404 C CA . LEU A 1 321 ? -6.593 15.217 -8.544 1.00 97.44 321 LEU A CA 1
ATOM 2405 C C . LEU A 1 321 ? -7.124 15.920 -9.799 1.00 97.44 321 LEU A C 1
ATOM 2407 O O . LEU A 1 321 ? -6.361 16.480 -10.567 1.00 97.44 321 LEU A O 1
ATOM 2411 N N . LEU A 1 322 ? -8.433 15.894 -10.042 1.00 96.25 322 LEU A N 1
ATOM 2412 C CA . LEU A 1 322 ? -9.042 16.609 -11.170 1.00 96.25 322 LEU A CA 1
ATOM 2413 C C . LEU A 1 322 ? -9.567 17.986 -10.722 1.00 96.25 322 LEU A C 1
ATOM 2415 O O . LEU A 1 322 ? -9.826 18.167 -9.533 1.00 96.25 322 LEU A O 1
ATOM 2419 N N . PRO A 1 323 ? -9.868 18.922 -11.650 1.00 94.25 323 PRO A N 1
ATOM 2420 C CA . PRO A 1 323 ? -10.414 20.241 -11.296 1.00 94.25 323 PRO A CA 1
ATOM 2421 C C . PRO A 1 323 ? -11.707 20.217 -10.462 1.00 94.25 323 PRO A C 1
ATOM 2423 O O . PRO A 1 323 ? -12.028 21.174 -9.765 1.00 94.25 323 PRO A O 1
ATOM 2426 N N . ALA A 1 324 ? -12.479 19.129 -10.537 1.00 93.25 324 ALA A N 1
ATOM 2427 C CA . ALA A 1 324 ? -13.698 18.934 -9.746 1.00 93.25 324 ALA A CA 1
ATOM 2428 C C . ALA A 1 324 ? -13.441 18.321 -8.352 1.00 93.25 324 ALA A C 1
ATOM 2430 O O . ALA A 1 324 ? -14.394 18.050 -7.624 1.00 93.25 324 ALA A O 1
ATOM 2431 N N . GLY A 1 325 ? -12.184 18.051 -8.003 1.00 95.06 325 GLY A N 1
ATOM 2432 C CA . GLY A 1 325 ? -11.771 17.256 -6.852 1.00 95.06 325 GLY A CA 1
ATOM 2433 C C . GLY A 1 325 ? -11.181 15.896 -7.256 1.00 95.06 325 GLY A C 1
ATOM 2434 O O . GLY A 1 325 ? -11.249 15.499 -8.427 1.00 95.06 325 GLY A O 1
ATOM 2435 N N . PRO A 1 326 ? -10.606 15.168 -6.288 1.00 97.19 326 PRO A N 1
ATOM 2436 C CA . PRO A 1 326 ? -9.916 13.913 -6.516 1.00 97.19 326 PRO A CA 1
ATOM 2437 C C . PRO A 1 326 ? -10.852 12.818 -7.014 1.00 97.19 326 PRO A C 1
ATOM 2439 O O . PRO A 1 326 ? -11.952 12.601 -6.505 1.00 97.19 326 PRO A O 1
ATOM 2442 N N . LEU A 1 327 ? -10.380 12.114 -8.032 1.00 97.69 327 LEU A N 1
ATOM 2443 C CA . LEU A 1 327 ? -10.958 10.895 -8.555 1.00 97.69 327 LEU A CA 1
ATOM 2444 C C . LEU A 1 327 ? -10.167 9.711 -7.994 1.00 97.69 327 LEU A C 1
ATOM 2446 O O . LEU A 1 327 ? -9.089 9.395 -8.494 1.00 97.69 327 LEU A O 1
ATOM 2450 N N . LYS A 1 328 ? -10.725 9.043 -6.980 1.00 97.75 328 LYS A N 1
ATOM 2451 C CA . LYS A 1 328 ? -10.229 7.749 -6.497 1.00 97.75 328 LYS A CA 1
ATOM 2452 C C . LYS A 1 328 ? -10.399 6.711 -7.616 1.00 97.75 328 LYS A C 1
ATOM 2454 O O . LYS A 1 328 ? -11.530 6.451 -8.021 1.00 97.75 328 LYS A O 1
ATOM 2459 N N . ILE A 1 329 ? -9.297 6.167 -8.142 1.00 98.50 329 ILE A N 1
ATOM 2460 C CA . ILE A 1 329 ? -9.317 5.221 -9.277 1.00 98.50 329 ILE A CA 1
ATOM 2461 C C . ILE A 1 329 ? -9.170 3.761 -8.833 1.00 98.50 329 ILE A C 1
ATOM 2463 O O . ILE A 1 329 ? -9.755 2.875 -9.454 1.00 98.50 329 ILE A O 1
ATOM 2467 N N . THR A 1 330 ? -8.453 3.497 -7.738 1.00 98.69 330 THR A N 1
ATOM 2468 C CA . THR A 1 330 ? -8.429 2.169 -7.103 1.00 98.69 330 THR A CA 1
ATOM 2469 C C . THR A 1 330 ? -9.363 2.127 -5.904 1.00 98.69 330 THR A C 1
ATOM 2471 O O . THR A 1 330 ? -9.476 3.101 -5.161 1.00 98.69 330 THR A O 1
ATOM 2474 N N . ASP A 1 331 ? -9.973 0.980 -5.659 1.00 93.75 331 ASP A N 1
ATOM 2475 C CA . ASP A 1 331 ? -10.975 0.801 -4.624 1.00 93.75 331 ASP A CA 1
ATOM 2476 C C . ASP A 1 331 ? -10.553 -0.287 -3.637 1.00 93.75 331 ASP A C 1
ATOM 2478 O O . ASP A 1 331 ? -10.740 -1.484 -3.878 1.00 93.75 331 ASP A O 1
ATOM 2482 N N . TYR A 1 332 ? -9.987 0.157 -2.513 1.00 97.38 332 TYR A N 1
ATOM 2483 C CA . TYR A 1 332 ? -9.823 -0.693 -1.342 1.00 97.38 332 TYR A CA 1
ATOM 2484 C C . TYR A 1 332 ? -11.198 -1.141 -0.829 1.00 97.38 332 TYR A C 1
ATOM 2486 O O . TYR A 1 332 ? -12.197 -0.438 -0.989 1.00 97.38 332 TYR A O 1
ATOM 2494 N N . LYS A 1 333 ? -11.261 -2.320 -0.214 1.00 96.81 333 LYS A N 1
ATOM 2495 C CA . LYS A 1 333 ? -12.516 -2.911 0.248 1.00 96.81 333 LYS A CA 1
ATOM 2496 C C . LYS A 1 333 ? -12.737 -2.628 1.722 1.00 96.81 333 LYS A C 1
ATOM 2498 O O . LYS A 1 333 ? -11.893 -2.923 2.561 1.00 96.81 333 LYS A O 1
ATOM 2503 N N . TYR A 1 334 ? -13.901 -2.058 2.004 1.00 97.31 334 TYR A N 1
ATOM 2504 C CA . TYR A 1 334 ? -14.408 -1.802 3.337 1.00 97.31 334 TYR A CA 1
ATOM 2505 C C . TYR A 1 334 ? -15.924 -2.020 3.330 1.00 97.31 334 TYR A C 1
ATOM 2507 O O . TYR A 1 334 ? -16.623 -1.487 2.468 1.00 97.31 334 TYR A O 1
ATOM 2515 N N . ASP A 1 335 ? -16.425 -2.806 4.279 1.00 96.12 335 ASP A N 1
ATOM 2516 C CA . ASP A 1 335 ? -17.856 -3.015 4.492 1.00 96.12 335 ASP A CA 1
ATOM 2517 C C . ASP A 1 335 ? -18.148 -2.929 5.992 1.00 96.12 335 ASP A C 1
ATOM 2519 O O . ASP A 1 335 ? -17.821 -3.845 6.753 1.00 96.12 335 ASP A O 1
ATOM 2523 N N . ILE A 1 336 ? -18.792 -1.836 6.413 1.00 96.88 336 ILE A N 1
ATOM 2524 C CA . ILE A 1 336 ? -19.219 -1.621 7.803 1.00 96.88 336 ILE A CA 1
ATOM 2525 C C . ILE A 1 336 ? -20.119 -2.753 8.316 1.00 96.88 336 ILE A C 1
ATOM 2527 O O . ILE A 1 336 ? -20.195 -2.964 9.513 1.00 96.88 336 ILE A O 1
ATOM 2531 N N . GLN A 1 337 ? -20.787 -3.528 7.457 1.00 97.31 337 GLN A N 1
ATOM 2532 C CA . GLN A 1 337 ? -21.610 -4.655 7.907 1.00 97.31 337 GLN A CA 1
ATOM 2533 C C . GLN A 1 337 ? -20.774 -5.858 8.361 1.00 97.31 337 GLN A C 1
ATOM 2535 O O . GLN A 1 337 ? -21.290 -6.717 9.068 1.00 97.31 337 GLN A O 1
ATOM 2540 N N . THR A 1 338 ? -19.498 -5.926 7.975 1.00 97.44 338 THR A N 1
ATOM 2541 C CA . THR A 1 338 ? -18.577 -7.016 8.347 1.00 97.44 338 THR A CA 1
ATOM 2542 C C . THR A 1 338 ? -17.769 -6.720 9.611 1.00 97.44 338 THR A C 1
ATOM 2544 O O . THR A 1 338 ? -17.091 -7.604 10.133 1.00 97.44 338 THR A O 1
ATOM 2547 N N . VAL A 1 339 ? -17.861 -5.499 10.145 1.00 97.62 339 VAL A N 1
ATOM 2548 C CA . VAL A 1 339 ? -17.157 -5.058 11.354 1.00 97.62 339 VAL A CA 1
ATOM 2549 C C . VAL A 1 339 ? -18.108 -4.299 12.280 1.00 97.62 339 VAL A C 1
ATOM 2551 O O . VAL A 1 339 ? -18.974 -3.562 11.838 1.00 97.62 339 VAL A O 1
ATOM 2554 N N . LYS A 1 340 ? -17.951 -4.442 13.591 1.00 97.88 340 LYS A N 1
ATOM 2555 C CA . LYS A 1 340 ? -18.693 -3.687 14.610 1.00 97.88 340 LYS A CA 1
ATOM 2556 C C . LYS A 1 340 ? -17.700 -2.880 15.448 1.00 97.88 340 LYS A C 1
ATOM 2558 O O . LYS A 1 340 ? -17.337 -3.330 16.538 1.00 97.88 340 LYS A O 1
ATOM 2563 N N . PRO A 1 341 ? -17.213 -1.743 14.920 1.00 97.50 341 PRO A N 1
ATOM 2564 C CA . PRO A 1 341 ? -16.281 -0.884 15.637 1.00 97.50 341 PRO A CA 1
ATOM 2565 C C . PRO A 1 341 ? -16.978 -0.192 16.817 1.00 97.50 341 PRO A C 1
ATOM 2567 O O . PRO A 1 341 ? -18.150 0.178 16.737 1.00 97.50 341 PRO A O 1
ATOM 2570 N N . ALA A 1 342 ? -16.245 -0.013 17.910 1.00 96.69 342 ALA A N 1
ATOM 2571 C CA . ALA A 1 342 ? -16.602 0.838 19.038 1.00 96.69 342 ALA A CA 1
ATOM 2572 C C . ALA A 1 342 ? -16.049 2.267 18.881 1.00 96.69 342 ALA A C 1
ATOM 2574 O O . ALA A 1 342 ? -16.562 3.197 19.510 1.00 96.69 342 ALA A O 1
ATOM 2575 N N . VAL A 1 343 ? -15.014 2.456 18.053 1.00 95.25 343 VAL A N 1
ATOM 2576 C CA . VAL A 1 343 ? -14.467 3.785 17.741 1.00 95.25 343 VAL A CA 1
ATOM 2577 C C . VAL A 1 343 ? -15.427 4.599 16.873 1.00 95.25 343 VAL A C 1
ATOM 2579 O O . VAL A 1 343 ? -16.046 4.085 15.944 1.00 95.25 343 VAL A O 1
ATOM 2582 N N . ALA A 1 344 ? -15.531 5.894 17.170 1.00 94.50 344 ALA A N 1
ATOM 2583 C CA . ALA A 1 344 ? -16.345 6.840 16.420 1.00 94.50 344 ALA A CA 1
ATOM 2584 C C . ALA A 1 344 ? -15.764 8.252 16.532 1.00 94.50 344 ALA A C 1
ATOM 2586 O O . ALA A 1 344 ? -15.215 8.628 17.571 1.00 94.50 344 ALA A O 1
ATOM 2587 N N . VAL A 1 345 ? -15.942 9.043 15.475 1.00 97.06 345 VAL A N 1
ATOM 2588 C CA . VAL A 1 345 ? -15.604 10.470 15.466 1.00 97.06 345 VAL A CA 1
ATOM 2589 C C . VAL A 1 345 ? -16.699 11.250 16.197 1.00 97.06 345 VAL A C 1
ATOM 2591 O O . VAL A 1 345 ? -17.889 11.049 15.972 1.00 97.06 345 VAL A O 1
ATOM 2594 N N . LYS A 1 346 ? -16.287 12.140 17.090 1.00 96.00 346 LYS A N 1
ATOM 2595 C CA . LYS A 1 346 ? -17.104 13.011 17.943 1.00 96.00 346 LYS A CA 1
ATOM 2596 C C . LYS A 1 346 ? -16.953 14.488 17.569 1.00 96.00 346 LYS A C 1
ATOM 2598 O O . LYS A 1 346 ? -17.878 15.270 17.774 1.00 96.00 346 LYS A O 1
ATOM 2603 N N . SER A 1 347 ? -15.798 14.891 17.047 1.00 96.62 347 SER A N 1
ATOM 2604 C CA . SER A 1 347 ? -15.507 16.259 16.631 1.00 96.62 347 SER A CA 1
ATOM 2605 C C . SER A 1 347 ? -16.392 16.668 15.459 1.00 96.62 347 SER A C 1
ATOM 2607 O O . SER A 1 347 ? -16.339 16.074 14.383 1.00 96.62 347 SER A O 1
ATOM 2609 N N . LYS A 1 348 ? -17.164 17.743 15.656 1.00 97.62 348 LYS A N 1
ATOM 2610 C CA . LYS A 1 348 ? -18.059 18.311 14.640 1.00 97.62 348 LYS A CA 1
ATOM 2611 C C . LYS A 1 348 ? -17.320 18.657 13.347 1.00 97.62 348 LYS A C 1
ATOM 2613 O O . LYS A 1 348 ? -17.809 18.348 12.275 1.00 97.62 348 LYS A O 1
ATOM 2618 N N . GLU A 1 349 ? -16.127 19.238 13.457 1.00 97.44 349 GLU A N 1
ATOM 2619 C CA . GLU A 1 349 ? -15.289 19.609 12.309 1.00 97.44 349 GLU A CA 1
ATOM 2620 C C . GLU A 1 349 ? -14.868 18.382 11.482 1.00 97.44 349 GLU A C 1
ATOM 2622 O O . GLU A 1 349 ? -14.889 18.418 10.255 1.00 97.44 349 GLU A O 1
ATOM 2627 N N . LEU A 1 350 ? -14.497 17.281 12.144 1.00 97.88 350 LEU A N 1
ATOM 2628 C CA . LEU A 1 350 ? -14.079 16.057 11.455 1.00 97.88 350 LEU A CA 1
ATOM 2629 C C . LEU A 1 350 ? -15.273 15.307 10.859 1.00 97.88 350 LEU A C 1
ATOM 2631 O O . LEU A 1 350 ? -15.146 14.735 9.781 1.00 97.88 350 LEU A O 1
ATOM 2635 N N . LEU A 1 351 ? -16.429 15.341 11.524 1.00 98.06 351 LEU A N 1
ATOM 2636 C CA . LEU A 1 351 ? -17.679 14.825 10.966 1.00 98.06 351 LEU A CA 1
ATOM 2637 C C . LEU A 1 351 ? -18.097 15.626 9.725 1.00 98.06 351 LEU A C 1
ATOM 2639 O O . LEU A 1 351 ? -18.347 15.032 8.683 1.00 98.06 351 LEU A O 1
ATOM 2643 N N . GLU A 1 352 ? -18.062 16.961 9.788 1.00 98.00 352 GLU A N 1
ATOM 2644 C CA . GLU A 1 352 ? -18.325 17.827 8.630 1.00 98.00 352 GLU A CA 1
ATOM 2645 C C . GLU A 1 352 ? -17.349 17.554 7.477 1.00 98.00 352 GLU A C 1
ATOM 2647 O O . GLU A 1 352 ? -17.762 17.519 6.317 1.00 98.00 352 GLU A O 1
ATOM 2652 N N . LEU A 1 353 ? -16.066 17.310 7.778 1.00 97.62 353 LEU A N 1
ATOM 2653 C CA . LEU A 1 353 ? -15.094 16.872 6.778 1.00 97.62 353 LEU A CA 1
ATOM 2654 C C . LEU A 1 353 ? -15.507 15.541 6.148 1.00 97.62 353 LEU A C 1
ATOM 2656 O O . LEU A 1 353 ? -15.503 15.449 4.929 1.00 97.62 353 LEU A O 1
ATOM 2660 N N . LEU A 1 354 ? -15.844 14.516 6.931 1.00 97.31 354 LEU A N 1
ATOM 2661 C CA . LEU A 1 354 ? -16.200 13.186 6.418 1.00 97.31 354 LEU A CA 1
ATOM 2662 C C . LEU A 1 354 ? -17.513 13.188 5.614 1.00 97.31 354 LEU A C 1
ATOM 2664 O O . LEU A 1 354 ? -17.622 12.466 4.617 1.00 97.31 354 LEU A O 1
ATOM 2668 N N . ASP A 1 355 ? -18.460 14.051 5.977 1.00 96.38 355 ASP A N 1
ATOM 2669 C CA . ASP A 1 355 ? -19.735 14.227 5.274 1.00 96.38 355 ASP A CA 1
ATOM 2670 C C . ASP A 1 355 ? -19.604 15.064 3.992 1.00 96.38 355 ASP A C 1
ATOM 2672 O O . ASP A 1 355 ? -20.452 14.983 3.098 1.00 96.38 355 ASP A O 1
ATOM 2676 N N . ALA A 1 356 ? -18.534 15.856 3.856 1.00 95.62 356 ALA A N 1
ATOM 2677 C CA . ALA A 1 356 ? -18.325 16.691 2.681 1.00 95.62 356 ALA A CA 1
ATOM 2678 C C . ALA A 1 356 ? -18.211 15.850 1.392 1.00 95.62 356 ALA A C 1
ATOM 2680 O O . ALA A 1 356 ? -17.619 14.765 1.391 1.00 95.62 356 ALA A O 1
ATOM 2681 N N . PRO A 1 357 ? -18.711 16.344 0.246 1.00 94.62 357 PRO A N 1
ATOM 2682 C CA . PRO A 1 357 ? -18.575 15.633 -1.017 1.00 94.62 357 PRO A CA 1
ATOM 2683 C C . PRO A 1 357 ? -17.106 15.553 -1.453 1.00 94.62 357 PRO A C 1
ATOM 2685 O O . PRO A 1 357 ? -16.352 16.531 -1.416 1.00 94.62 357 PRO A O 1
ATOM 2688 N N . VAL A 1 358 ? -16.697 14.382 -1.949 1.00 93.50 358 VAL A N 1
ATOM 2689 C CA . VAL A 1 358 ? -15.339 14.184 -2.483 1.00 93.50 358 VAL A CA 1
ATOM 2690 C C . VAL A 1 358 ? -15.108 15.014 -3.751 1.00 93.50 358 VAL A C 1
ATOM 2692 O O . VAL A 1 358 ? -14.013 15.532 -3.961 1.00 93.50 358 VAL A O 1
ATOM 2695 N N . ARG A 1 359 ? -16.134 15.164 -4.596 1.00 91.25 359 ARG A N 1
ATOM 2696 C CA . ARG A 1 359 ? -16.069 15.932 -5.846 1.00 91.25 359 ARG A CA 1
ATOM 2697 C C . ARG A 1 359 ? -17.266 16.864 -5.949 1.00 91.25 359 ARG A C 1
ATOM 2699 O O . ARG A 1 359 ? -18.383 16.455 -5.652 1.00 91.25 359 ARG A O 1
ATOM 2706 N N . VAL A 1 360 ? -17.032 18.085 -6.418 1.00 76.19 360 VAL A N 1
ATOM 2707 C CA . VAL A 1 360 ? -18.083 19.087 -6.635 1.00 76.19 360 VAL A CA 1
ATOM 2708 C C . VAL A 1 360 ? -18.586 18.957 -8.068 1.00 76.19 360 VAL A C 1
ATOM 2710 O O . VAL A 1 360 ? -17.843 19.182 -9.027 1.00 76.19 360 VAL A O 1
ATOM 2713 N N . THR A 1 361 ? -19.850 18.584 -8.243 1.00 66.44 361 THR A N 1
ATOM 2714 C CA . THR A 1 361 ? -20.468 18.496 -9.569 1.00 66.44 361 THR A CA 1
ATOM 2715 C C . THR A 1 361 ? -21.028 19.855 -9.999 1.00 66.44 361 THR A C 1
ATOM 2717 O O . THR A 1 361 ? -21.297 20.736 -9.184 1.00 66.44 361 THR A O 1
ATOM 2720 N N . LYS A 1 362 ? -21.257 20.059 -11.308 1.00 54.38 362 LYS A N 1
ATOM 2721 C CA . LYS A 1 362 ? -21.893 21.293 -11.824 1.00 54.38 362 LYS A CA 1
ATOM 2722 C C . LYS A 1 362 ? -23.279 21.566 -11.212 1.00 54.38 362 LYS A C 1
ATOM 2724 O O . LYS A 1 362 ? -23.732 22.706 -11.263 1.00 54.38 362 LYS A O 1
ATOM 2729 N N . LYS A 1 363 ? -23.948 20.549 -10.655 1.00 49.94 363 LYS A N 1
ATOM 2730 C CA . LYS A 1 363 ? -25.260 20.682 -10.010 1.00 49.94 363 LYS A CA 1
ATOM 2731 C C . LYS A 1 363 ? -25.152 21.394 -8.655 1.00 49.94 363 LYS A C 1
ATOM 2733 O O . LYS A 1 363 ? -25.999 22.225 -8.357 1.00 49.94 363 LYS A O 1
ATOM 2738 N N . ASP A 1 364 ? -24.058 21.176 -7.928 1.00 53.00 364 ASP A N 1
ATOM 2739 C CA . ASP A 1 364 ? -23.824 21.743 -6.591 1.00 53.00 364 ASP A CA 1
ATOM 2740 C C . ASP A 1 364 ? -23.556 23.257 -6.636 1.00 53.00 364 ASP A C 1
ATOM 2742 O O . ASP A 1 364 ? -23.909 23.990 -5.718 1.00 53.00 364 ASP A O 1
ATOM 2746 N N . LYS A 1 365 ? -23.017 23.762 -7.756 1.00 45.31 365 LYS A N 1
ATOM 2747 C CA . LYS A 1 365 ? -22.787 25.203 -7.975 1.00 45.31 365 LYS A CA 1
ATOM 2748 C C . LYS A 1 365 ? -24.066 26.019 -8.206 1.00 45.31 365 LYS A C 1
ATOM 2750 O O . LYS A 1 365 ? -24.011 27.236 -8.103 1.00 45.31 365 LYS A O 1
ATOM 2755 N N . ARG A 1 366 ? -25.195 25.384 -8.551 1.00 45.22 366 ARG A N 1
ATOM 2756 C CA . ARG A 1 366 ? -26.484 26.074 -8.772 1.00 45.22 366 ARG A CA 1
ATOM 2757 C C . ARG A 1 366 ? -27.308 26.245 -7.498 1.00 45.22 366 ARG A C 1
ATOM 2759 O O . ARG A 1 366 ? -28.206 27.071 -7.493 1.00 45.22 366 ARG A O 1
ATOM 2766 N N . THR A 1 367 ? -27.024 25.472 -6.455 1.00 44.69 367 THR A N 1
ATOM 2767 C CA . THR A 1 367 ? -27.758 25.519 -5.180 1.00 44.69 367 THR A CA 1
ATOM 2768 C C . THR A 1 367 ? -27.132 26.491 -4.176 1.00 44.69 367 THR A C 1
ATOM 2770 O O . THR A 1 367 ? -27.763 26.827 -3.183 1.00 44.69 367 THR A O 1
ATOM 2773 N N . ALA A 1 368 ? -25.894 26.927 -4.428 1.00 44.91 368 ALA A N 1
ATOM 2774 C CA . ALA A 1 368 ? -25.136 27.856 -3.588 1.00 44.91 368 ALA A CA 1
ATOM 2775 C C . ALA A 1 368 ? -25.028 29.277 -4.185 1.00 44.91 368 ALA A C 1
ATOM 2777 O O . ALA A 1 368 ? -24.226 30.072 -3.696 1.00 44.91 368 ALA A O 1
ATOM 2778 N N . ALA A 1 369 ? -25.775 29.563 -5.259 1.00 38.44 369 ALA A N 1
ATOM 2779 C CA . ALA A 1 369 ? -25.797 30.847 -5.960 1.00 38.44 369 ALA A CA 1
ATOM 2780 C C . ALA A 1 369 ? -27.119 31.581 -5.732 1.00 38.44 369 ALA A C 1
ATOM 2782 O O . ALA A 1 369 ? -28.167 30.892 -5.745 1.00 38.44 369 ALA A O 1
#

InterPro domains:
  IPR000994 Peptidase M24 [PF00557] (19-210)
  IPR036005 Creatinase/aminopeptidase-like [G3DSA:3.90.230.10] (16-344)
  IPR036005 Creatinase/aminopeptidase-like [SSF55920] (13-333)
  IPR036388 Winged helix-like DNA-binding domain superfamily [G3DSA:1.10.10.10] (242-302)
  IPR036390 Winged helix DNA-binding domain superfamily [SSF46785] (237-306)
  IPR047113 Proliferation-associated protein 2G4/ARX1 [PTHR10804] (13-366)

Secondary structure (DSSP, 8-state):
--TTHHHHT-TTSHHHHHHHHHHHHHHHHHHHHHHHT--TT-BHHHHHHHHHHHHHHHHHTS-SSS-EEEEEEEEEEETTB-S----SSGGG--B--TT-EEEEEEEEEETTEEEEEEEEEETT--SSS-EEHHHHHHHHHHHHHHHHHHHH--TT-BHHHHHHHHHHHHHHTT-EEPTT-EEEE-BTTBSS-S-EEESS--HHHHHH----B--TT-EEEEEEEEESS---EEE-TTS---EEEE-S------SHHHHHHHHHHHHHTTTSEEEGGGSTTHHHHHHHHHHHHHTTSEEEE--EEESTT--EEEEEEEEEEETTEEEE-S-----GGGEE-------HHHHHHHHS-SS--TTGGGT--

Organism: NCBI:txid1246581

Sequence (369 aa):
MPAEVMSEHSPAQSEVLNKYQAAAELANKALAYALALVSPGASALSICVRTDEELTQLATKVYRGVSKGISFPCCVSVNNTLCHFSPMDVESDVQLKEGDLVKVELGAHIDGFPALVASSVVVGATKDKPATGLAADLVHAAHLTAEAALRLIRDGKSSAETAATLKKLTGELNVSFVEGMISHSVSKDRLAHDKMIIVNPSDQQAKMVQPCVFSNYDVFVVDVAISSAEGKVEPNDNLRTNIYCRTGDTYSLRLKTSRAVVSEASSRFGTMAFHIRQLEDSTKARMGLLECTQHGVTNAYEVLEDKKDALTARVMFTTVLLPAGPLKITDYKYDIQTVKPAVAVKSKELLELLDAPVRVTKKDKRTAA

Solvent-accessible surface area (backbone atoms only — not comparable to full-atom values): 18757 Å² total; per-residue (Å²): 132,63,78,72,64,59,61,78,69,25,47,81,40,66,69,45,37,50,31,33,44,51,9,8,50,47,29,37,51,28,49,54,54,36,58,75,56,60,37,60,72,29,46,37,37,59,40,24,54,54,27,46,50,50,33,42,58,57,38,73,78,49,76,84,99,54,59,67,25,62,30,28,58,36,18,49,14,54,29,22,33,58,38,58,34,44,42,91,47,79,90,62,42,50,67,39,44,70,68,38,32,36,26,42,34,34,17,10,19,30,64,41,22,60,18,41,35,18,26,36,48,50,27,70,42,31,70,93,50,43,33,55,57,71,64,18,27,37,43,50,48,30,49,55,52,45,53,40,51,52,53,51,53,34,70,77,33,47,26,53,61,41,18,53,53,49,47,53,51,32,55,69,55,69,36,21,54,27,52,59,48,62,18,24,22,43,43,68,57,32,80,68,44,90,49,46,36,54,60,30,58,37,82,69,46,62,76,69,67,68,75,31,66,41,48,68,44,42,33,34,40,45,53,35,46,34,17,69,48,84,16,62,62,44,70,41,88,91,57,79,67,37,35,37,26,43,64,80,51,86,69,92,68,84,50,70,48,28,51,50,43,52,54,49,42,45,72,76,48,46,40,29,33,41,44,45,83,76,45,97,51,43,74,60,32,54,64,13,50,51,58,30,37,78,65,52,33,24,48,70,42,56,31,30,24,38,57,90,91,34,43,37,25,35,34,22,27,20,30,38,27,40,94,48,31,36,44,72,54,25,70,50,66,83,59,72,61,29,32,50,49,86,62,63,90,78,54,65,70,59,50,53,51,61,70,47,74,54,51,64,53,84,70,61,63,64,75,78,104

pLDDT: mean 94.11, std 10.78, range [32.34, 98.88]

Mean predicted aligned error: 4.4 Å